Protein AF-A0A9W8L8E3-F1 (afdb_monomer_lite)

Radius of gyration: 39.69 Å; chains: 1; bounding box: 109×83×98 Å

pLDDT: mean 87.43, std 14.56, range [34.16, 98.5]

Sequence (392 aa):
MAGISYSTTTSAGGSGQAGAPVISSAEMEKMQQKQYEHIRQQIQVLARYAGMDLREGVRLAEDEQAKAAKMQTKLDKISAEFGDEFIDGAQPLFDTRKARRFDSSWNWVRQEAYELIQQAIAGCAAGSTNAPACVDEAALQRLKNRSSPGLLQMLAGSLSILQAANDDSLEPVIRLVSELHDSCTRSLTQPPVYRELSAPTAPQVDIGSDGTVAYSEVPRIDESSFVDFVEHMRQPDVQDMPPFIHLKKQSAGSAWSYCAELSTMYYEGLSEISGSGLSFAGKTALVTGCGRDSIGADIVCGLLSGGAKVIATTSSYSRKTTLFFEDMYRTHGARGSELIVVPFNQGSTGDIKELVDYIYRDLGVAKGLGWDLDYVFPFAAVSDIGSFATSL

InterPro domains:
  IPR036291 NAD(P)-binding domain superfamily [SSF51735] (280-388)
  IPR041550 Fatty acid synthase type I, helical [PF18314] (32-236)
  IPR050830 Fungal fatty acid synthase [PTHR10982] (4-209)

Secondary structure (DSSP, 8-state):
------------------------HHHHHHHHHHHHHHHHHHHHHHHHHTT--TTHHHHHHHHHHHHHHHHHHHHHHHHHHH-HHHHHHT-----GGG-EEE--HHHHHHHHHHHHHHHHHHHHHTT-TTS-SS--HHHHHHHHHT--HHHHHHHHHHHHHHHHH--GGGHHHHHHHHHHHHHHHHHTTSPP-B---PPPEEEEEEE-TTS-EEEEEEE-SS--SHHHHHHHHHS-SSTTPPPSS--EE--TTSPPEE-HHHHHHHHHHHHHHHTT-B--TT-EEEEE---TTSHHHHHHHHHHHTT-EEEEEESS-SHHHHHHHHHHHHHH--TT-EEEEEE--TT-HHHHHHHHHHHHS-TTSTT------SEEEE-------SHHHH--

Foldseek 3Di:
DDDDDDDDDDDDDDDDDPDPPPQDPVNVVVVVVVVVVVVVVVVVVVCVVVVHDPCPVVVVVVVVVVVVVVVVVVVVVVCVVQNPCLVVLQDWWWDLVLKDKDAVLLVLLLVLVVVLLVLLVVCLVVVDPPSPLDDDVLSLLSNLLAQDPVSLVVLVVVLVVLVVVVDPSCVSSNVVSVVSSVSSVVSVPPHFFAADFDFDWDWDWDQDPVRDIDIDTHGDPQGGGLLSVLVQQCDDPDPPDGGVDFAWDDDVPDDTDTDPVRRVVVSVVSVCRNPVGHACAPAEEEFEPCFPPDPSVVVVLRNQSNQYEYEYEDQPDDPVRVVVVVVSCSSRHGNNYMYIYTYGNPSHPVRVVVVVCLACPDDPPPNRNNHDHPYYHHPDDDDDDCPVVVVD

Organism: NCBI:txid1052879

Structure (mmCIF, N/CA/C/O backbone):
data_AF-A0A9W8L8E3-F1
#
_entry.id   AF-A0A9W8L8E3-F1
#
loop_
_atom_site.group_PDB
_atom_site.id
_atom_site.type_symbol
_atom_site.label_atom_id
_atom_site.label_alt_id
_atom_site.label_comp_id
_atom_site.label_asym_id
_atom_site.label_entity_id
_atom_site.label_seq_id
_atom_site.pdbx_PDB_ins_code
_atom_site.Cartn_x
_atom_site.Cartn_y
_atom_site.Cartn_z
_atom_site.occupancy
_atom_site.B_iso_or_equiv
_atom_site.auth_seq_id
_atom_site.auth_comp_id
_atom_site.auth_asym_id
_atom_site.auth_atom_id
_atom_site.pdbx_PDB_model_num
ATOM 1 N N . MET A 1 1 ? -75.937 -6.756 33.768 1.00 38.31 1 MET A N 1
ATOM 2 C CA . MET A 1 1 ? -75.819 -7.305 35.136 1.00 38.31 1 MET A CA 1
ATOM 3 C C . MET A 1 1 ? -75.825 -8.818 35.019 1.00 38.31 1 MET A C 1
ATOM 5 O O . MET A 1 1 ? -76.849 -9.377 34.653 1.00 38.31 1 MET A O 1
ATOM 9 N N . ALA A 1 2 ? -74.667 -9.455 35.188 1.00 39.34 2 ALA A N 1
ATOM 10 C CA . ALA A 1 2 ? -74.539 -10.909 35.131 1.00 39.34 2 ALA A CA 1
ATOM 11 C C . ALA A 1 2 ? -75.093 -11.511 36.432 1.00 39.34 2 ALA A C 1
ATOM 13 O O . ALA A 1 2 ? -74.641 -11.154 37.518 1.00 39.34 2 ALA A O 1
ATOM 14 N N . GLY A 1 3 ? -76.114 -12.362 36.313 1.00 44.38 3 GLY A N 1
ATOM 15 C CA . GLY A 1 3 ? -76.747 -13.047 37.434 1.00 44.38 3 GLY A CA 1
ATOM 16 C C . GLY A 1 3 ? -75.878 -14.197 37.931 1.00 44.38 3 GLY A C 1
ATOM 17 O O . GLY A 1 3 ? -75.685 -15.179 37.221 1.00 44.38 3 GLY A O 1
ATOM 18 N N . ILE A 1 4 ? -75.372 -14.071 39.155 1.00 50.62 4 ILE A N 1
ATOM 19 C CA . ILE A 1 4 ? -74.750 -15.164 39.903 1.00 50.62 4 ILE A CA 1
ATOM 20 C C . ILE A 1 4 ? -75.821 -15.709 40.849 1.00 50.62 4 ILE A C 1
ATOM 22 O O . ILE A 1 4 ? -76.252 -15.012 41.766 1.00 50.62 4 ILE A O 1
ATOM 26 N N . SER A 1 5 ? -76.267 -16.944 40.626 1.00 46.16 5 SER A N 1
ATOM 27 C CA . SER A 1 5 ? -77.129 -17.678 41.557 1.00 46.16 5 SER A CA 1
ATOM 28 C C . SER A 1 5 ? -76.282 -18.634 42.396 1.00 46.16 5 SER A C 1
ATOM 30 O O . SER A 1 5 ? -75.683 -19.562 41.855 1.00 46.16 5 SER A O 1
ATOM 32 N N . TYR A 1 6 ? -76.251 -18.427 43.714 1.00 39.62 6 TYR A N 1
ATOM 33 C CA . TYR A 1 6 ? -75.709 -19.398 44.665 1.00 39.62 6 TYR A CA 1
ATOM 34 C C . TYR A 1 6 ? -76.719 -20.530 44.870 1.00 39.62 6 TYR A C 1
ATOM 36 O O . TYR A 1 6 ? -77.840 -20.290 45.316 1.00 39.62 6 TYR A O 1
ATOM 44 N N . SER A 1 7 ? -76.327 -21.768 44.568 1.00 43.22 7 SER A N 1
ATOM 45 C CA . SER A 1 7 ? -77.095 -22.953 44.946 1.00 43.22 7 SER A CA 1
ATOM 46 C C . SER A 1 7 ? -76.897 -23.235 46.435 1.00 43.22 7 SER A C 1
ATOM 48 O O . SER A 1 7 ? -75.822 -23.664 46.858 1.00 43.22 7 SER A O 1
ATOM 50 N N . THR A 1 8 ? -77.932 -22.994 47.232 1.00 42.88 8 THR A N 1
ATOM 51 C CA . THR A 1 8 ? -78.052 -23.495 48.601 1.00 42.88 8 THR A CA 1
ATOM 52 C C . THR A 1 8 ? -78.326 -24.997 48.566 1.00 42.88 8 THR A C 1
ATOM 54 O O . THR A 1 8 ? -79.257 -25.466 47.913 1.00 42.88 8 THR A O 1
ATOM 57 N N . THR A 1 9 ? -77.500 -25.776 49.258 1.00 38.09 9 THR A N 1
ATOM 58 C CA . THR A 1 9 ? -77.687 -27.218 49.421 1.00 38.09 9 THR A CA 1
ATOM 59 C C . THR A 1 9 ? -78.860 -27.495 50.362 1.00 38.09 9 THR A C 1
ATOM 61 O O . THR A 1 9 ? -78.807 -27.223 51.558 1.00 38.09 9 THR A O 1
ATOM 64 N N . THR A 1 10 ? -79.937 -28.051 49.812 1.00 38.34 10 THR A N 1
ATOM 65 C CA . THR A 1 10 ? -81.052 -28.641 50.560 1.00 38.34 10 THR A CA 1
ATOM 66 C C . THR A 1 10 ? -80.655 -30.005 51.120 1.00 38.34 10 THR A C 1
ATOM 68 O O . THR A 1 10 ? -80.263 -30.898 50.368 1.00 38.34 10 THR A O 1
ATOM 71 N N . SER A 1 11 ? -80.791 -30.183 52.433 1.00 44.03 11 SER A N 1
ATOM 72 C CA . SER A 1 11 ? -80.681 -31.469 53.120 1.00 44.03 11 SER A CA 1
ATOM 73 C C . SER A 1 11 ? -81.976 -32.275 52.967 1.00 44.03 11 SER A C 1
ATOM 75 O O . SER A 1 11 ? -83.020 -31.910 53.502 1.00 44.03 11 SER A O 1
ATOM 77 N N . ALA A 1 12 ? -81.903 -33.404 52.260 1.00 38.31 12 ALA A N 1
ATOM 78 C CA . ALA A 1 12 ? -82.939 -34.434 52.248 1.00 38.31 12 ALA A CA 1
ATOM 79 C C . ALA A 1 12 ? -82.329 -35.754 52.741 1.00 38.31 12 ALA A C 1
ATOM 81 O O . ALA A 1 12 ? -81.309 -36.208 52.225 1.00 38.31 12 ALA A O 1
ATOM 82 N N . GLY A 1 13 ? -82.924 -36.331 53.786 1.00 41.28 13 GLY A N 1
ATOM 83 C CA . GLY A 1 13 ? -82.505 -37.602 54.372 1.00 41.28 13 GLY A CA 1
ATOM 84 C C . GLY A 1 13 ? -82.975 -38.810 53.560 1.00 41.28 13 GLY A C 1
ATOM 85 O O . GLY A 1 13 ? -84.062 -38.790 52.988 1.00 41.28 13 GLY A O 1
ATOM 86 N N . GLY A 1 14 ? -82.177 -39.881 53.563 1.00 34.16 14 GLY A N 1
ATOM 87 C CA . GLY A 1 14 ? -82.585 -41.174 53.014 1.00 34.16 14 GLY A CA 1
ATOM 88 C C . GLY A 1 14 ? -81.454 -42.192 52.830 1.00 34.16 14 GLY A C 1
ATOM 89 O O . GLY A 1 14 ? -80.736 -42.131 51.845 1.00 34.16 14 GLY A O 1
ATOM 90 N N . SER A 1 15 ? -81.404 -43.163 53.752 1.00 34.31 15 SER A N 1
ATOM 91 C CA . SER A 1 15 ? -80.880 -44.545 53.655 1.00 34.31 15 SER A CA 1
ATOM 92 C C . SER A 1 15 ? -79.402 -44.812 53.320 1.00 34.31 15 SER A C 1
ATOM 94 O O . SER A 1 15 ? -78.847 -44.345 52.335 1.00 34.31 15 SER A O 1
ATOM 96 N N . GLY A 1 16 ? -78.794 -45.665 54.149 1.00 46.72 16 GLY A N 1
ATOM 97 C CA . GLY A 1 16 ? -77.387 -46.027 54.118 1.00 46.72 16 GLY A CA 1
ATOM 98 C C . GLY A 1 16 ? -76.962 -46.835 52.895 1.00 46.72 16 GLY A C 1
ATOM 99 O O . GLY A 1 16 ? -77.438 -47.937 52.640 1.00 46.72 16 GLY A O 1
ATOM 100 N N . GLN A 1 17 ? -75.951 -46.299 52.231 1.00 36.16 17 GLN A N 1
ATOM 101 C CA . GLN A 1 17 ? -74.929 -47.041 51.518 1.00 36.16 17 GLN A CA 1
ATOM 102 C C . GLN A 1 17 ? -73.609 -46.487 52.060 1.00 36.16 17 GLN A C 1
ATOM 104 O O . GLN A 1 17 ? -73.503 -45.276 52.254 1.00 36.16 17 GLN A O 1
ATOM 109 N N . ALA A 1 18 ? -72.658 -47.353 52.415 1.00 46.25 18 ALA A N 1
ATOM 110 C CA . ALA A 1 18 ? -71.371 -46.944 52.970 1.00 46.25 18 ALA A CA 1
ATOM 111 C C . ALA A 1 18 ? -70.643 -46.050 51.956 1.00 46.25 18 ALA A C 1
ATOM 113 O O . ALA A 1 18 ? -69.970 -46.532 51.048 1.00 46.25 18 ALA A O 1
ATOM 114 N N . GLY A 1 19 ? -70.850 -44.739 52.078 1.00 41.81 19 GLY A N 1
ATOM 115 C CA . GLY A 1 19 ? -70.182 -43.740 51.273 1.00 41.81 19 GLY A CA 1
ATOM 116 C C . GLY A 1 19 ? -68.713 -43.779 51.637 1.00 41.81 19 GLY A C 1
ATOM 117 O O . GLY A 1 19 ? -68.345 -43.423 52.757 1.00 41.81 19 GLY A O 1
ATOM 118 N N . ALA A 1 20 ? -67.876 -44.224 50.701 1.00 47.09 20 ALA A N 1
ATOM 119 C CA . ALA A 1 20 ? -66.467 -43.879 50.745 1.00 47.09 20 ALA A CA 1
ATOM 120 C C . ALA A 1 20 ? -66.393 -42.359 50.980 1.00 47.09 20 ALA A C 1
ATOM 122 O O . ALA A 1 20 ? -67.106 -41.629 50.283 1.00 47.09 20 ALA A O 1
ATOM 123 N N . PRO A 1 21 ? -65.637 -41.875 51.980 1.00 55.31 21 PRO A N 1
ATOM 124 C CA . PRO A 1 21 ? -65.591 -40.453 52.279 1.00 55.31 21 PRO A CA 1
ATOM 125 C C . PRO A 1 21 ? -65.111 -39.732 51.020 1.00 55.31 21 PRO A C 1
ATOM 127 O O . PRO A 1 21 ? -63.962 -39.883 50.607 1.00 55.31 21 PRO A O 1
ATOM 130 N N . VAL A 1 22 ? -66.018 -39.008 50.362 1.00 62.25 22 VAL A N 1
ATOM 131 C CA . VAL A 1 22 ? -65.691 -38.228 49.171 1.00 62.25 22 VAL A CA 1
ATOM 132 C C . VAL A 1 22 ? -64.962 -36.994 49.678 1.00 62.25 22 VAL A C 1
ATOM 134 O O . VAL A 1 22 ? -65.581 -36.009 50.070 1.00 62.25 22 VAL A O 1
ATOM 137 N N . ILE A 1 23 ? -63.636 -37.099 49.765 1.00 62.22 23 ILE A N 1
ATOM 138 C CA . ILE A 1 23 ? -62.757 -35.987 50.125 1.00 62.22 23 ILE A CA 1
ATOM 139 C C . ILE A 1 23 ? -63.007 -34.870 49.111 1.00 62.22 23 ILE A C 1
ATOM 141 O O . ILE A 1 23 ? -62.911 -35.096 47.901 1.00 62.22 23 ILE A O 1
ATOM 145 N N . SER A 1 24 ? -63.340 -33.671 49.591 1.00 77.31 24 SER A N 1
ATOM 146 C CA . SER A 1 24 ? -63.478 -32.521 48.698 1.00 77.31 24 SER A CA 1
ATOM 147 C C . SER A 1 24 ? -62.122 -32.216 48.052 1.00 77.31 24 SER A C 1
ATOM 149 O O . SER A 1 24 ? -61.083 -32.320 48.706 1.00 77.31 24 SER A O 1
ATOM 151 N N . SER A 1 25 ? -62.092 -31.838 46.770 1.00 78.62 25 SER A N 1
ATOM 152 C CA . SER A 1 25 ? -60.826 -31.539 46.073 1.00 78.62 25 SER A CA 1
ATOM 153 C C . SER A 1 25 ? -59.975 -30.515 46.837 1.00 78.62 25 SER A C 1
ATOM 155 O O . SER A 1 25 ? -58.769 -30.688 46.980 1.00 78.62 25 SER A O 1
ATOM 157 N N . ALA A 1 26 ? -60.628 -29.523 47.446 1.00 80.31 26 ALA A N 1
ATOM 158 C CA . ALA A 1 26 ? -59.995 -28.517 48.292 1.00 80.31 26 ALA A CA 1
ATOM 159 C C . ALA A 1 26 ? -59.357 -29.094 49.575 1.00 80.31 26 ALA A C 1
ATOM 161 O O . ALA A 1 26 ? -58.329 -28.596 50.035 1.00 80.31 26 ALA A O 1
ATOM 162 N N . GLU A 1 27 ? -59.939 -30.129 50.184 1.00 82.00 27 GLU A N 1
ATOM 163 C CA . GLU A 1 27 ? -59.340 -30.813 51.340 1.00 82.00 27 GLU A CA 1
ATOM 164 C C . GLU A 1 27 ? -58.173 -31.712 50.930 1.00 82.00 27 GLU A C 1
ATOM 166 O O . GLU A 1 27 ? -57.186 -31.792 51.665 1.00 82.00 27 GLU A O 1
ATOM 171 N N . MET A 1 28 ? -58.243 -32.330 49.748 1.00 84.06 28 MET A N 1
ATOM 172 C CA . MET A 1 28 ? -57.141 -33.115 49.188 1.00 84.06 28 MET A CA 1
ATOM 173 C C . MET A 1 28 ? -55.929 -32.229 48.868 1.00 84.06 28 MET A C 1
ATOM 175 O O . MET A 1 28 ? -54.810 -32.564 49.252 1.00 84.06 28 MET A O 1
ATOM 179 N N . GLU A 1 29 ? -56.143 -31.066 48.251 1.00 87.94 29 GLU A N 1
ATOM 180 C CA . GLU A 1 29 ? -55.088 -30.077 47.982 1.00 87.94 29 GLU A CA 1
ATOM 181 C C . GLU A 1 29 ? -54.464 -29.540 49.275 1.00 87.94 29 GLU A C 1
ATOM 183 O O . GLU A 1 29 ? -53.239 -29.478 49.400 1.00 87.94 29 GLU A O 1
ATOM 188 N N . LYS A 1 30 ? -55.286 -29.221 50.286 1.00 91.19 30 LYS A N 1
ATOM 189 C CA . LYS A 1 30 ? -54.789 -28.815 51.613 1.00 91.19 30 LYS A CA 1
ATOM 190 C C . LYS A 1 30 ? -53.976 -29.918 52.287 1.00 91.19 30 LYS A C 1
ATOM 192 O O . LYS A 1 30 ? -52.985 -29.626 52.957 1.00 91.19 30 LYS A O 1
ATOM 197 N N . MET A 1 31 ? -54.384 -31.177 52.142 1.00 86.69 31 MET A N 1
ATOM 198 C CA . MET A 1 31 ? -53.639 -32.318 52.677 1.00 86.69 31 MET A CA 1
ATOM 199 C C . MET A 1 31 ? -52.295 -32.491 51.957 1.00 86.69 31 MET A C 1
ATOM 201 O O . MET A 1 31 ? -51.273 -32.649 52.625 1.00 86.69 31 MET A O 1
ATOM 205 N N . GLN A 1 32 ? -52.273 -32.377 50.626 1.00 91.38 32 GLN A N 1
ATOM 206 C CA . GLN A 1 32 ? -51.038 -32.398 49.837 1.00 91.38 32 GLN A CA 1
ATOM 207 C C . GLN A 1 32 ? -50.100 -31.250 50.229 1.00 91.38 32 GLN A C 1
ATOM 209 O O . GLN A 1 32 ? -48.917 -31.488 50.457 1.00 91.38 32 GLN A O 1
ATOM 214 N N . GLN A 1 33 ? -50.610 -30.024 50.397 1.00 93.12 33 GLN A N 1
ATOM 215 C CA . GLN A 1 33 ? -49.815 -28.879 50.864 1.00 93.12 33 GLN A CA 1
ATOM 216 C C . GLN A 1 33 ? -49.157 -29.144 52.220 1.00 93.12 33 GLN A C 1
ATOM 218 O O . GLN A 1 33 ? -47.952 -28.936 52.361 1.00 93.12 33 GLN A O 1
ATOM 223 N N . LYS A 1 34 ? -49.909 -29.674 53.194 1.00 93.69 34 LYS A N 1
ATOM 224 C CA . LYS A 1 34 ? -49.352 -30.054 54.504 1.00 93.69 34 LYS A CA 1
ATOM 225 C C . LYS A 1 34 ? -48.266 -31.122 54.379 1.00 93.69 34 LYS A C 1
ATOM 227 O O . LYS A 1 34 ? -47.258 -31.064 55.082 1.00 93.69 34 LYS A O 1
ATOM 232 N N . GLN A 1 35 ? -48.450 -32.091 53.483 1.00 92.50 35 GLN A N 1
ATOM 233 C CA . GLN A 1 35 ? -47.445 -33.118 53.216 1.00 92.50 35 GLN A CA 1
ATOM 234 C C . GLN A 1 35 ? -46.172 -32.516 52.593 1.00 92.50 35 GLN A C 1
ATOM 236 O O . GLN A 1 35 ? -45.070 -32.832 53.044 1.00 92.50 35 GLN A O 1
ATOM 241 N N . TYR A 1 36 ? -46.301 -31.604 51.624 1.00 93.44 36 TYR A N 1
ATOM 242 C CA . TYR A 1 36 ? -45.170 -30.869 51.044 1.00 93.44 36 TYR A CA 1
ATOM 243 C C . TYR A 1 36 ? -44.438 -30.001 52.077 1.00 93.44 36 TYR A C 1
ATOM 245 O O . TYR A 1 36 ? -43.205 -29.975 52.092 1.00 93.44 36 TYR A O 1
ATOM 253 N N . GLU A 1 37 ? -45.166 -29.322 52.967 1.00 95.00 37 GLU A N 1
ATOM 254 C CA . GLU A 1 37 ? -44.573 -28.565 54.076 1.00 95.00 37 GLU A CA 1
ATOM 255 C C . GLU A 1 37 ? -43.772 -29.469 55.010 1.00 95.00 37 GLU A C 1
ATOM 257 O O . GLU A 1 37 ? -42.641 -29.133 55.369 1.00 95.00 37 GLU A O 1
ATOM 262 N N . HIS A 1 38 ? -44.319 -30.637 55.356 1.00 93.94 38 HIS A N 1
ATOM 263 C CA . HIS A 1 38 ? -43.618 -31.602 56.192 1.00 93.94 38 HIS A CA 1
ATOM 264 C C . HIS A 1 38 ? -42.312 -32.083 55.537 1.00 93.94 38 HIS A C 1
ATOM 266 O O . HIS A 1 38 ? -41.261 -32.069 56.178 1.00 93.94 38 HIS A O 1
ATOM 272 N N . ILE A 1 39 ? -42.340 -32.419 54.240 1.00 94.94 39 ILE A N 1
ATOM 273 C CA . ILE A 1 39 ? -41.141 -32.805 53.472 1.00 94.94 39 ILE A CA 1
ATOM 274 C C . ILE A 1 39 ? -40.111 -31.665 53.454 1.00 94.94 39 ILE A C 1
ATOM 276 O O . ILE A 1 39 ? -38.921 -31.889 53.679 1.00 94.94 39 ILE A O 1
ATOM 280 N N . ARG A 1 40 ? -40.550 -30.418 53.242 1.00 93.12 40 ARG A N 1
ATOM 281 C CA . ARG A 1 40 ? -39.664 -29.244 53.241 1.00 93.12 40 ARG A CA 1
ATOM 282 C C . ARG A 1 40 ? -38.968 -29.047 54.589 1.00 93.12 40 ARG A C 1
ATOM 284 O O . ARG A 1 40 ? -37.779 -28.731 54.615 1.00 93.12 40 ARG A O 1
ATOM 291 N N . GLN A 1 41 ? -39.683 -29.246 55.696 1.00 93.50 41 GLN A N 1
ATOM 292 C CA . GLN A 1 41 ? -39.103 -29.185 57.040 1.00 93.50 41 GLN A CA 1
ATOM 293 C C . GLN A 1 41 ? -38.048 -30.281 57.245 1.00 93.50 41 GLN A C 1
ATOM 295 O O . GLN A 1 41 ? -36.964 -29.985 57.747 1.00 93.50 41 GLN A O 1
ATOM 300 N N . GLN A 1 42 ? -38.315 -31.515 56.797 1.00 94.62 42 GLN A N 1
ATOM 301 C CA . GLN A 1 42 ? -37.338 -32.611 56.861 1.00 94.62 42 GLN A CA 1
ATOM 302 C C . GLN A 1 42 ? -36.052 -32.276 56.086 1.00 94.62 42 GLN A C 1
ATOM 304 O O . GLN A 1 42 ? -34.957 -32.423 56.630 1.00 94.62 42 GLN A O 1
ATOM 309 N N . ILE A 1 43 ? -36.170 -31.746 54.861 1.00 92.56 43 ILE A N 1
ATOM 310 C CA . ILE A 1 43 ? -35.018 -31.320 54.042 1.00 92.56 43 ILE A CA 1
ATOM 311 C C . ILE A 1 43 ? -34.193 -30.245 54.762 1.00 92.56 43 ILE A C 1
ATOM 313 O O . ILE A 1 43 ? -32.966 -30.320 54.789 1.00 92.56 43 ILE A O 1
ATOM 317 N N . GLN A 1 44 ? -34.847 -29.258 55.381 1.00 91.44 44 GLN A N 1
ATOM 318 C CA . GLN A 1 44 ? -34.152 -28.192 56.110 1.00 91.44 44 GLN A CA 1
ATOM 319 C C . GLN A 1 44 ? -33.377 -28.712 57.323 1.00 91.44 44 GLN A C 1
ATOM 321 O O . GLN A 1 44 ? -32.263 -28.253 57.578 1.00 91.44 44 GLN A O 1
ATOM 326 N N . VAL A 1 45 ? -33.949 -29.657 58.075 1.00 93.44 45 VAL A N 1
ATOM 327 C CA . VAL A 1 45 ? -33.276 -30.264 59.233 1.00 93.44 45 VAL A CA 1
ATOM 328 C C . VAL A 1 45 ? -32.066 -31.083 58.784 1.00 93.44 45 VAL A C 1
ATOM 330 O O . VAL A 1 45 ? -30.989 -30.923 59.356 1.00 93.44 45 VAL A O 1
ATOM 333 N N . LEU A 1 46 ? -32.213 -31.894 57.729 1.00 93.44 46 LEU A N 1
ATOM 334 C CA . LEU A 1 46 ? -31.113 -32.677 57.158 1.00 93.44 46 LEU A CA 1
ATOM 335 C C . LEU A 1 46 ? -29.979 -31.783 56.639 1.00 93.44 46 LEU A C 1
ATOM 337 O O . LEU A 1 46 ? -28.817 -32.047 56.937 1.00 93.44 46 LEU A O 1
ATOM 341 N N . ALA A 1 47 ? -30.306 -30.699 55.930 1.00 91.12 47 ALA A N 1
ATOM 342 C CA . ALA A 1 47 ? -29.312 -29.752 55.426 1.00 91.12 47 ALA A CA 1
ATOM 343 C C . ALA A 1 47 ? -28.525 -29.076 56.561 1.00 91.12 47 ALA A C 1
ATOM 345 O O . ALA A 1 47 ? -27.299 -29.010 56.503 1.00 91.12 47 ALA A O 1
ATOM 346 N N . ARG A 1 48 ? -29.206 -28.653 57.640 1.00 91.06 48 ARG A N 1
ATOM 347 C CA . ARG A 1 48 ? -28.538 -28.094 58.830 1.00 91.06 48 ARG A CA 1
ATOM 348 C C . ARG A 1 48 ? -27.631 -29.111 59.515 1.00 91.06 48 ARG A C 1
ATOM 350 O O . ARG A 1 48 ? -26.533 -28.749 59.919 1.00 91.06 48 ARG A O 1
ATOM 357 N N . TYR A 1 49 ? -28.080 -30.359 59.644 1.00 93.12 49 TYR A N 1
ATOM 358 C CA . TYR A 1 49 ? -27.279 -31.426 60.246 1.00 93.12 49 TYR A CA 1
ATOM 359 C C . TYR A 1 49 ? -26.022 -31.739 59.421 1.00 93.12 49 TYR A C 1
ATOM 361 O O . TYR A 1 49 ? -24.947 -31.918 59.984 1.00 93.12 49 TYR A O 1
ATOM 369 N N . ALA A 1 50 ? -26.141 -31.740 58.091 1.00 91.81 50 ALA A N 1
ATOM 370 C CA . ALA A 1 50 ? -25.028 -31.950 57.168 1.00 91.81 50 ALA A CA 1
ATOM 371 C C . ALA A 1 50 ? -24.113 -30.718 56.992 1.00 91.81 50 ALA A C 1
ATOM 373 O O . ALA A 1 50 ? -23.127 -30.803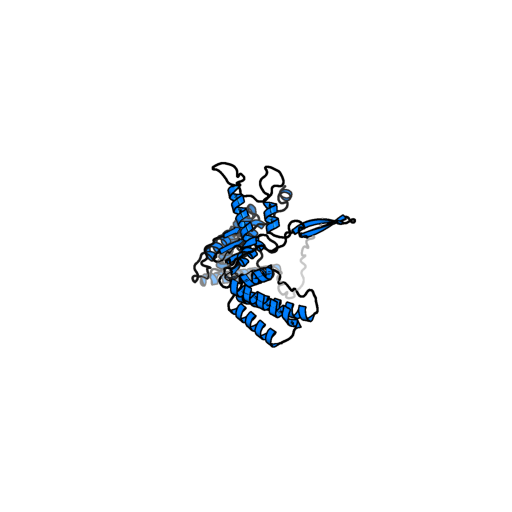 56.263 1.00 91.81 50 ALA A O 1
ATOM 374 N N . GLY A 1 51 ? -24.436 -29.572 57.610 1.00 89.75 51 GLY A N 1
ATOM 375 C CA . GLY A 1 51 ? -23.701 -28.315 57.430 1.00 89.75 51 GLY A CA 1
ATOM 376 C C . GLY A 1 51 ? -23.818 -27.713 56.022 1.00 89.75 51 GLY A C 1
ATOM 377 O O . GLY A 1 51 ? -22.978 -26.907 55.637 1.00 89.75 51 GLY A O 1
ATOM 378 N N . MET A 1 52 ? -24.834 -28.107 55.247 1.00 88.12 52 MET A N 1
ATOM 379 C CA . MET A 1 52 ? -25.050 -27.651 53.871 1.00 88.12 52 MET A CA 1
ATOM 380 C C . MET A 1 52 ? -25.977 -26.432 53.838 1.00 88.12 52 MET A C 1
ATOM 382 O O . MET A 1 52 ? -27.100 -26.478 54.351 1.00 88.12 52 MET A O 1
ATOM 386 N N . ASP A 1 53 ? -25.546 -25.354 53.182 1.00 88.81 53 ASP A N 1
ATOM 387 C CA . ASP A 1 53 ? -26.374 -24.167 52.969 1.00 88.81 53 ASP A CA 1
ATOM 388 C C . ASP A 1 53 ? -27.108 -24.233 51.620 1.00 88.81 53 ASP A C 1
ATOM 390 O O . ASP A 1 53 ? -26.556 -23.978 50.552 1.00 88.81 53 ASP A O 1
ATOM 394 N N . LEU A 1 54 ? -28.407 -24.529 51.678 1.00 86.69 54 LEU A N 1
ATOM 395 C CA . LEU A 1 54 ? -29.278 -24.641 50.502 1.00 86.69 54 LEU A CA 1
ATOM 396 C C . LEU A 1 54 ? -29.433 -23.327 49.709 1.00 86.69 54 LEU A C 1
ATOM 398 O O . LEU A 1 54 ? -29.932 -23.360 48.585 1.00 86.69 54 LEU A O 1
ATOM 402 N N . ARG A 1 55 ? -29.068 -22.167 50.280 1.00 90.12 55 ARG A N 1
ATOM 403 C CA . ARG A 1 55 ? -29.191 -20.847 49.630 1.00 90.12 55 ARG A CA 1
ATOM 404 C C . ARG A 1 55 ? -27.866 -20.287 49.134 1.00 90.12 55 ARG A C 1
ATOM 406 O O . ARG A 1 55 ? -27.868 -19.216 48.532 1.00 90.12 55 ARG A O 1
ATOM 413 N N . GLU A 1 56 ? -26.751 -20.968 49.368 1.00 89.56 56 GLU A N 1
ATOM 414 C CA . GLU A 1 56 ? -25.430 -20.485 48.968 1.00 89.56 56 GLU A CA 1
ATOM 415 C C . GLU A 1 56 ? -25.350 -20.176 47.471 1.00 89.56 56 GLU A C 1
ATOM 417 O O . GLU A 1 56 ? -25.015 -19.051 47.108 1.00 89.56 56 GLU A O 1
ATOM 422 N N . GLY A 1 57 ? -25.781 -21.109 46.617 1.00 92.19 57 GLY A N 1
ATOM 423 C CA . GLY A 1 57 ? -25.798 -20.895 45.167 1.00 92.19 57 GLY A CA 1
ATOM 424 C C . GLY A 1 57 ? -26.692 -19.731 44.730 1.00 92.19 57 GLY A C 1
ATOM 425 O O . GLY A 1 57 ? -26.323 -18.981 43.833 1.00 92.19 57 GLY A O 1
ATOM 426 N N . VAL A 1 58 ? -27.837 -19.530 45.394 1.00 93.25 58 VAL A N 1
ATOM 427 C CA . VAL A 1 58 ? -28.754 -18.418 45.084 1.00 93.25 58 VAL A CA 1
ATOM 428 C C . VAL A 1 58 ? -28.139 -17.077 45.475 1.00 93.25 58 VAL A C 1
ATOM 430 O O . VAL A 1 58 ? -28.202 -16.144 44.687 1.00 93.25 58 VAL A O 1
ATOM 433 N N . ARG A 1 59 ? -27.490 -16.982 46.642 1.00 92.44 59 ARG A N 1
ATOM 434 C CA . ARG A 1 59 ? -26.812 -15.743 47.064 1.00 92.44 59 ARG A CA 1
ATOM 435 C C . ARG A 1 59 ? -25.657 -15.381 46.136 1.00 92.44 59 ARG A C 1
ATOM 437 O O . ARG A 1 59 ? -25.548 -14.231 45.741 1.00 92.44 59 ARG A O 1
ATOM 444 N N . LEU A 1 60 ? -24.835 -16.360 45.746 1.00 95.06 60 LEU A N 1
ATOM 445 C CA . LEU A 1 60 ? -23.757 -16.131 44.778 1.00 95.06 60 LEU A CA 1
ATOM 446 C C . LEU A 1 60 ? -24.311 -15.670 43.422 1.00 95.06 60 LEU A C 1
ATOM 448 O O . LEU A 1 60 ? -23.757 -14.758 42.817 1.00 95.06 60 LEU A O 1
ATOM 452 N N . ALA A 1 61 ? -25.423 -16.254 42.965 1.00 95.50 61 ALA A N 1
ATOM 453 C CA . ALA A 1 61 ? -26.087 -15.826 41.736 1.00 95.50 61 ALA A CA 1
ATOM 454 C C . ALA A 1 61 ? -26.668 -14.403 41.844 1.00 95.50 61 ALA A C 1
ATOM 456 O O . ALA A 1 61 ? -26.498 -13.617 40.916 1.00 95.50 61 ALA A O 1
ATOM 457 N N . GLU A 1 62 ? -27.306 -14.052 42.966 1.00 95.12 62 GLU A N 1
ATOM 458 C CA . GLU A 1 62 ? -27.809 -12.696 43.243 1.00 95.12 62 GLU A CA 1
ATOM 459 C C . GLU A 1 62 ? -26.661 -11.669 43.279 1.00 95.12 62 GLU A C 1
ATOM 461 O O . GLU A 1 62 ? -26.769 -10.594 42.681 1.00 95.12 62 GLU A O 1
ATOM 466 N N . ASP A 1 63 ? -25.533 -12.015 43.908 1.00 95.62 63 ASP A N 1
ATOM 467 C CA . ASP A 1 63 ? -24.338 -11.169 43.970 1.00 95.62 63 ASP A CA 1
ATOM 468 C C . ASP A 1 63 ? -23.709 -10.960 42.583 1.00 95.62 63 ASP A C 1
ATOM 470 O O . ASP A 1 63 ? -23.372 -9.827 42.220 1.00 95.62 63 ASP A O 1
ATOM 474 N N . GLU A 1 64 ? -23.566 -12.019 41.779 1.00 95.19 64 GLU A N 1
ATOM 475 C CA . GLU A 1 64 ? -23.075 -11.915 40.397 1.00 95.19 64 GLU A CA 1
ATOM 476 C C . GLU A 1 64 ? -24.046 -11.134 39.503 1.00 95.19 64 GLU A C 1
ATOM 478 O O . GLU A 1 64 ? -23.612 -10.285 38.724 1.00 95.19 64 GLU A O 1
ATOM 483 N N . GLN A 1 65 ? -25.360 -11.317 39.667 1.00 96.50 65 GLN A N 1
ATOM 484 C CA . GLN A 1 65 ? -26.367 -10.541 38.940 1.00 96.50 65 GLN A CA 1
ATOM 485 C C . GLN A 1 65 ? -26.286 -9.048 39.292 1.00 96.50 65 GLN A C 1
ATOM 487 O O . GLN A 1 65 ? -26.359 -8.194 38.405 1.00 96.50 65 GLN A O 1
ATOM 492 N N . ALA A 1 66 ? -26.063 -8.711 40.565 1.00 95.94 66 ALA A N 1
ATOM 493 C CA . ALA A 1 66 ? -25.865 -7.330 40.996 1.00 95.94 66 ALA A CA 1
ATOM 494 C C . ALA A 1 66 ? -24.560 -6.724 40.444 1.00 95.94 66 ALA A C 1
ATOM 496 O O . ALA A 1 66 ? -24.529 -5.540 40.089 1.00 95.94 66 ALA A O 1
ATOM 497 N N . LYS A 1 67 ? -23.476 -7.507 40.346 1.00 96.31 67 LYS A N 1
ATOM 498 C CA . LYS A 1 67 ? -22.223 -7.073 39.699 1.00 96.31 67 LYS A CA 1
ATOM 499 C C . LYS A 1 67 ? -22.414 -6.860 38.198 1.00 96.31 67 LYS A C 1
ATOM 501 O O . LYS A 1 67 ? -21.999 -5.816 37.696 1.00 96.31 67 LYS A O 1
ATOM 506 N N . ALA A 1 68 ? -23.081 -7.787 37.511 1.00 97.00 68 ALA A N 1
ATOM 507 C CA . ALA A 1 68 ? -23.391 -7.683 36.089 1.00 97.00 68 ALA A CA 1
ATOM 508 C C . ALA A 1 68 ? -24.247 -6.444 35.793 1.00 97.00 68 ALA A C 1
ATOM 510 O O . ALA A 1 68 ? -23.900 -5.669 34.907 1.00 97.00 68 ALA A O 1
ATOM 511 N N . ALA A 1 69 ? -25.281 -6.174 36.599 1.00 96.62 69 ALA A N 1
ATOM 512 C CA . ALA A 1 69 ? -26.098 -4.966 36.464 1.00 96.62 69 ALA A CA 1
ATOM 513 C C . ALA A 1 69 ? -25.263 -3.680 36.614 1.00 96.62 69 ALA A C 1
ATOM 515 O O . ALA A 1 69 ? -25.396 -2.752 35.820 1.00 96.62 69 ALA A O 1
ATOM 516 N N . LYS A 1 70 ? -24.338 -3.636 37.586 1.00 96.50 70 LYS A N 1
ATOM 517 C CA . LYS A 1 70 ? -23.411 -2.501 37.749 1.00 96.50 70 LYS A CA 1
ATOM 518 C C . LYS A 1 70 ? -22.469 -2.333 36.556 1.00 96.50 70 LYS A C 1
ATOM 520 O O . LYS A 1 70 ? -22.144 -1.198 36.212 1.00 96.50 70 LYS A O 1
ATOM 525 N N . MET A 1 71 ? -21.988 -3.429 35.965 1.00 96.38 71 MET A N 1
ATOM 526 C CA . MET A 1 71 ? -21.157 -3.381 34.758 1.00 96.38 71 MET A CA 1
ATOM 527 C C . MET A 1 71 ? -21.968 -2.899 33.556 1.00 96.38 71 MET A C 1
ATOM 529 O O . MET A 1 71 ? -21.500 -2.009 32.853 1.00 96.38 71 MET A O 1
ATOM 533 N N . GLN A 1 72 ? -23.199 -3.388 33.391 1.00 96.00 72 GLN A N 1
ATOM 534 C CA . GLN A 1 72 ? -24.099 -2.958 32.325 1.00 96.00 72 GLN A CA 1
ATOM 535 C C . GLN A 1 72 ? -24.351 -1.451 32.390 1.00 96.00 72 GLN A C 1
ATOM 537 O O . GLN A 1 72 ? -24.076 -0.751 31.429 1.00 96.00 72 GLN A O 1
ATOM 542 N N . THR A 1 73 ? -24.699 -0.909 33.563 1.00 96.38 73 THR A N 1
ATOM 543 C CA . THR A 1 73 ? -24.897 0.544 33.721 1.00 96.38 73 THR A CA 1
ATOM 544 C C . THR A 1 73 ? -23.643 1.361 33.390 1.00 96.38 73 THR A C 1
ATOM 546 O O . THR A 1 73 ? -23.748 2.514 32.978 1.00 96.38 73 THR A O 1
ATOM 549 N N . LYS A 1 74 ? -22.438 0.814 33.597 1.00 95.50 74 LYS A N 1
ATOM 550 C CA . LYS A 1 74 ? -21.202 1.490 33.175 1.00 95.50 74 LYS A CA 1
ATOM 551 C C . LYS A 1 74 ? -21.042 1.467 31.656 1.00 95.50 74 LYS A C 1
ATOM 553 O O . LYS A 1 74 ? -20.646 2.487 31.106 1.00 95.50 74 LYS A O 1
ATOM 558 N N . LEU A 1 75 ? -21.345 0.345 31.004 1.00 94.25 75 LEU A N 1
ATOM 559 C CA . LEU A 1 75 ? -21.297 0.221 29.546 1.00 94.25 75 LEU A CA 1
ATOM 560 C C . LEU A 1 75 ? -22.338 1.123 28.877 1.00 94.25 75 LEU A C 1
ATOM 562 O O . LEU A 1 75 ? -21.985 1.859 27.964 1.00 94.25 75 LEU A O 1
ATOM 566 N N . ASP A 1 76 ? -23.564 1.158 29.402 1.00 95.00 76 ASP A N 1
ATOM 567 C CA . ASP A 1 76 ? -24.645 2.005 28.885 1.00 95.00 76 ASP A CA 1
ATOM 568 C C . ASP A 1 76 ? -24.261 3.491 28.936 1.00 95.00 76 ASP A C 1
ATOM 570 O O . ASP A 1 76 ? -24.535 4.242 28.007 1.00 95.00 76 ASP A O 1
ATOM 574 N N . LYS A 1 77 ? -23.567 3.922 30.001 1.00 94.75 77 LYS A N 1
ATOM 575 C CA . LYS A 1 77 ? -23.039 5.292 30.101 1.00 94.75 77 LYS A CA 1
ATOM 576 C C . LYS A 1 77 ? -21.988 5.591 29.038 1.00 94.75 77 LYS A C 1
ATOM 578 O O . LYS A 1 77 ? -21.953 6.701 28.538 1.00 94.75 77 LYS A O 1
ATOM 583 N N . ILE A 1 78 ? -21.121 4.635 28.714 1.00 93.88 78 ILE A N 1
ATOM 584 C CA . ILE A 1 78 ? -20.087 4.830 27.690 1.00 93.88 78 ILE A CA 1
ATOM 585 C C . ILE A 1 78 ? -20.730 4.864 26.297 1.00 93.88 78 ILE A C 1
ATOM 587 O O . ILE A 1 78 ? -20.422 5.761 25.521 1.00 93.88 78 ILE A O 1
ATOM 591 N N . SER A 1 79 ? -21.659 3.948 26.007 1.00 93.38 79 SER A N 1
ATOM 592 C CA . SER A 1 79 ? -22.427 3.934 24.751 1.00 93.38 79 SER A CA 1
ATOM 593 C C . SER A 1 79 ? -23.233 5.221 24.559 1.00 93.38 79 SER A C 1
ATOM 595 O O . SER A 1 79 ? -23.188 5.804 23.480 1.00 93.38 79 SER A O 1
ATOM 597 N N . ALA A 1 80 ? -23.855 5.752 25.616 1.00 93.62 80 ALA A N 1
ATOM 598 C CA . ALA A 1 80 ? -24.587 7.017 25.544 1.00 93.62 80 ALA A CA 1
ATOM 599 C C . ALA A 1 80 ? -23.704 8.240 25.217 1.00 93.62 80 ALA A C 1
ATOM 601 O O . ALA A 1 80 ? -24.188 9.172 24.583 1.00 93.62 80 ALA A O 1
ATOM 602 N N . GLU A 1 81 ? -22.439 8.255 25.649 1.00 94.44 81 GLU A N 1
ATOM 603 C CA . GLU A 1 81 ? -21.523 9.388 25.427 1.00 94.44 81 GLU A CA 1
ATOM 604 C C . GLU A 1 81 ? -20.797 9.307 24.077 1.00 94.44 81 GLU A C 1
ATOM 606 O O . GLU A 1 81 ? -20.632 10.319 23.401 1.00 94.44 81 GLU A O 1
ATOM 611 N N . PHE A 1 82 ? -20.338 8.114 23.685 1.00 90.75 82 PHE A N 1
ATOM 612 C CA . PHE A 1 82 ? -19.490 7.936 22.500 1.00 90.75 82 PHE A CA 1
ATOM 613 C C . PHE A 1 82 ? -20.249 7.438 21.265 1.00 90.75 82 PHE A C 1
ATOM 615 O O . PHE A 1 82 ? -19.758 7.598 20.150 1.00 90.75 82 PHE A O 1
ATOM 622 N N . GLY A 1 83 ? -21.434 6.855 21.447 1.00 91.62 83 GLY A N 1
ATOM 623 C CA . GLY A 1 83 ? -22.169 6.170 20.390 1.00 91.62 83 GLY A CA 1
ATOM 624 C C . GLY A 1 83 ? -21.561 4.813 20.024 1.00 91.62 83 GLY A C 1
ATOM 625 O O . GLY A 1 83 ? -20.365 4.560 20.193 1.00 91.62 83 GLY A O 1
ATOM 626 N N . ASP A 1 84 ? -22.400 3.923 19.499 1.00 89.69 84 ASP A N 1
ATOM 627 C CA . ASP A 1 84 ? -21.994 2.549 19.186 1.00 89.69 84 ASP A CA 1
ATOM 628 C C . ASP A 1 84 ? -20.996 2.488 18.018 1.00 89.69 84 ASP A C 1
ATOM 630 O O . ASP A 1 84 ? -20.054 1.703 18.060 1.00 89.69 84 ASP A O 1
ATOM 634 N N . GLU A 1 85 ? -21.119 3.379 17.025 1.00 88.81 85 GLU A N 1
ATOM 635 C CA . GLU A 1 85 ? -20.198 3.443 15.879 1.00 88.81 85 GLU A CA 1
ATOM 636 C C . GLU A 1 85 ? -18.750 3.708 16.313 1.00 88.81 85 GLU A C 1
ATOM 638 O O . GLU A 1 85 ? -17.821 3.064 15.824 1.00 88.81 85 GLU A O 1
ATOM 643 N N . PHE A 1 86 ? -18.545 4.610 17.277 1.00 90.81 86 PHE A N 1
ATOM 644 C CA . PHE A 1 86 ? -17.216 4.879 17.818 1.00 90.81 86 PHE A CA 1
ATOM 645 C C . PHE A 1 86 ? -16.681 3.686 18.617 1.00 90.81 86 PHE A C 1
ATOM 647 O O . PHE A 1 86 ? -15.508 3.337 18.494 1.00 90.81 86 PHE A O 1
ATOM 654 N N . ILE A 1 87 ? -17.525 3.052 19.438 1.00 92.44 87 ILE A N 1
ATOM 655 C CA . ILE A 1 87 ? -17.121 1.923 20.291 1.00 92.44 87 ILE A CA 1
ATOM 656 C C . ILE A 1 87 ? -16.733 0.708 19.447 1.00 92.44 87 ILE A C 1
ATOM 658 O O . ILE A 1 87 ? -15.692 0.092 19.702 1.00 92.44 87 ILE A O 1
ATOM 662 N N . ASP A 1 88 ? -17.535 0.383 18.437 1.00 91.44 88 ASP A N 1
ATOM 663 C CA . ASP A 1 88 ? -17.253 -0.703 17.501 1.00 91.44 88 ASP A CA 1
ATOM 664 C C . ASP A 1 88 ? -16.053 -0.352 16.612 1.00 91.44 88 ASP A C 1
ATOM 666 O O . ASP A 1 88 ? -15.162 -1.179 16.397 1.00 91.44 88 ASP A O 1
ATOM 670 N N . GLY A 1 89 ? -15.967 0.906 16.171 1.00 91.56 89 GLY A N 1
ATOM 671 C CA . GLY A 1 89 ? -14.859 1.434 15.380 1.00 91.56 89 GLY A CA 1
ATOM 672 C C . GLY A 1 89 ? -13.525 1.509 16.130 1.00 91.56 89 GLY A C 1
ATOM 673 O O . GLY A 1 89 ? -12.479 1.513 15.487 1.00 91.56 89 GLY A O 1
ATOM 674 N N . ALA A 1 90 ? -13.519 1.525 17.465 1.00 93.50 90 ALA A N 1
ATOM 675 C CA . ALA A 1 90 ? -12.305 1.570 18.288 1.00 93.50 90 ALA A CA 1
ATOM 676 C C . ALA A 1 90 ? -11.741 0.180 18.652 1.00 93.50 90 ALA A C 1
ATOM 678 O O . ALA A 1 90 ? -10.677 0.087 19.281 1.00 93.50 90 ALA A O 1
ATOM 679 N N . GLN A 1 91 ? -12.428 -0.906 18.275 1.00 94.44 91 GLN A N 1
ATOM 680 C CA . GLN A 1 91 ? -11.997 -2.267 18.604 1.00 94.44 91 GLN A CA 1
ATOM 681 C C . GLN A 1 91 ? -10.633 -2.603 17.972 1.00 94.44 91 GLN A C 1
ATOM 683 O O . GLN A 1 91 ? -10.404 -2.298 16.797 1.00 94.44 91 GLN A O 1
ATOM 688 N N . PRO A 1 92 ? -9.711 -3.232 18.725 1.00 96.62 92 PRO A N 1
ATOM 689 C CA . PRO A 1 92 ? -8.404 -3.615 18.206 1.00 96.62 92 PRO A CA 1
ATOM 690 C C . PRO A 1 92 ? -8.528 -4.726 17.157 1.00 96.62 92 PRO A C 1
ATOM 692 O O . PRO A 1 92 ? -9.346 -5.643 17.278 1.00 96.62 92 PRO A O 1
ATOM 695 N N . LEU A 1 93 ? -7.695 -4.653 16.124 1.00 96.06 93 LEU A N 1
ATOM 696 C CA . LEU A 1 93 ? -7.677 -5.581 14.994 1.00 96.06 93 LEU A CA 1
ATOM 697 C C . LEU A 1 93 ? -6.296 -6.233 14.800 1.00 96.06 93 LEU A C 1
ATOM 699 O O . LEU A 1 93 ? -6.200 -7.306 14.183 1.00 96.06 93 LEU A O 1
ATOM 703 N N . PHE A 1 94 ? -5.239 -5.605 15.315 1.00 96.56 94 PHE A N 1
ATOM 704 C CA . PHE A 1 94 ? -3.860 -6.034 15.136 1.00 96.56 94 PHE A CA 1
ATOM 705 C C . PHE A 1 94 ? -3.589 -7.395 15.793 1.00 96.56 94 PHE A C 1
ATOM 707 O O . PHE A 1 94 ? -4.011 -7.694 16.905 1.00 96.56 94 PHE A O 1
ATOM 714 N N . ASP A 1 95 ? -2.889 -8.266 15.066 1.00 94.00 95 ASP A N 1
ATOM 715 C CA . ASP A 1 95 ? -2.384 -9.539 15.586 1.00 94.00 95 ASP A CA 1
ATOM 716 C C . ASP A 1 95 ? -1.104 -9.894 14.831 1.00 94.00 95 ASP A C 1
ATOM 718 O O . ASP A 1 95 ? -1.117 -10.121 13.616 1.00 94.00 95 ASP A O 1
ATOM 722 N N . THR A 1 96 ? 0.001 -10.008 15.566 1.00 91.56 96 THR A N 1
ATOM 723 C CA . THR A 1 96 ? 1.322 -10.372 15.024 1.00 91.56 96 THR A CA 1
ATOM 724 C C . THR A 1 96 ? 1.306 -11.683 14.229 1.00 91.56 96 THR A C 1
ATOM 726 O O . THR A 1 96 ? 2.040 -11.836 13.255 1.00 91.56 96 THR A O 1
ATOM 729 N N . ARG A 1 97 ? 0.429 -12.637 14.572 1.00 92.06 97 ARG A N 1
ATOM 730 C CA . ARG A 1 97 ? 0.324 -13.941 13.886 1.00 92.06 97 ARG A CA 1
ATOM 731 C C . ARG A 1 97 ? -0.355 -13.846 12.521 1.00 92.06 97 ARG A C 1
ATOM 733 O O . ARG A 1 97 ? -0.245 -14.776 11.720 1.00 92.06 97 ARG A O 1
ATOM 740 N N . LYS A 1 98 ? -1.074 -12.751 12.260 1.00 94.62 98 LYS A N 1
ATOM 741 C CA . LYS A 1 98 ? -1.727 -12.475 10.974 1.00 94.62 98 LYS A CA 1
ATOM 742 C C . LYS A 1 98 ? -0.817 -11.709 10.009 1.00 94.62 98 LYS A C 1
ATOM 744 O O . LYS A 1 98 ? -1.204 -11.541 8.851 1.00 94.62 98 LYS A O 1
ATOM 749 N N . ALA A 1 99 ? 0.376 -11.299 10.443 1.00 94.75 99 ALA A N 1
ATOM 750 C CA . ALA A 1 99 ? 1.360 -10.667 9.576 1.00 94.75 99 ALA A CA 1
ATOM 751 C C . ALA A 1 99 ? 1.724 -11.595 8.402 1.00 94.75 99 ALA A C 1
ATOM 753 O O . ALA A 1 99 ? 2.106 -12.756 8.593 1.00 94.75 99 ALA A O 1
ATOM 754 N N . ARG A 1 100 ? 1.570 -11.098 7.172 1.00 95.94 100 ARG A N 1
ATOM 755 C CA . ARG A 1 100 ? 1.986 -11.791 5.944 1.00 95.94 100 ARG A CA 1
ATOM 756 C C . ARG A 1 100 ? 3.243 -11.140 5.420 1.00 95.94 100 ARG A C 1
ATOM 758 O O . ARG A 1 100 ? 3.251 -9.938 5.210 1.00 95.94 100 ARG A O 1
ATOM 765 N N . ARG A 1 101 ? 4.279 -11.944 5.220 1.00 96.06 101 ARG A N 1
ATOM 766 C CA . ARG A 1 101 ? 5.583 -11.504 4.741 1.00 96.06 101 ARG A CA 1
ATOM 767 C C . ARG A 1 101 ? 5.781 -11.994 3.313 1.00 96.06 101 ARG A C 1
ATOM 769 O O . ARG A 1 101 ? 5.633 -13.188 3.058 1.00 96.06 101 ARG A O 1
ATOM 776 N N . PHE A 1 102 ? 6.127 -11.078 2.419 1.00 97.44 102 PHE A N 1
ATOM 777 C CA . PHE A 1 102 ? 6.480 -11.351 1.033 1.00 97.44 102 PHE A CA 1
ATOM 778 C C . PHE A 1 102 ? 7.914 -10.866 0.785 1.00 97.44 102 PHE A C 1
ATOM 780 O O . PHE A 1 102 ? 8.190 -9.671 0.861 1.00 97.44 102 PHE A O 1
ATOM 787 N N . ASP A 1 103 ? 8.831 -11.802 0.535 1.00 96.06 103 ASP A N 1
ATOM 788 C CA . ASP A 1 103 ? 10.264 -11.541 0.304 1.00 96.06 103 ASP A CA 1
ATOM 789 C C . ASP A 1 103 ? 10.859 -12.361 -0.866 1.00 96.06 103 ASP A C 1
ATOM 791 O O . ASP A 1 103 ? 12.053 -12.297 -1.172 1.00 96.06 103 ASP A O 1
ATOM 795 N N . SER A 1 104 ? 10.027 -13.131 -1.571 1.00 95.38 104 SER A N 1
ATOM 796 C CA . SER A 1 104 ? 10.431 -14.094 -2.602 1.00 95.38 104 SER A CA 1
ATOM 797 C C . SER A 1 104 ? 10.630 -13.489 -4.003 1.00 95.38 104 SER A C 1
ATOM 799 O O . SER A 1 104 ? 10.321 -14.125 -5.014 1.00 95.38 104 SER A O 1
ATOM 801 N N . SER A 1 105 ? 11.197 -12.279 -4.095 1.00 94.19 105 SER A N 1
ATOM 802 C CA . SER A 1 105 ? 11.472 -11.580 -5.372 1.00 94.19 105 SER A CA 1
ATOM 803 C C . SER A 1 105 ? 12.286 -12.419 -6.373 1.00 94.19 105 SER A C 1
ATOM 805 O O . SER A 1 105 ? 12.052 -12.362 -7.581 1.00 94.19 105 SER A O 1
ATOM 807 N N . TRP A 1 106 ? 13.192 -13.268 -5.875 1.00 93.38 106 TRP A N 1
ATOM 808 C CA . TRP A 1 106 ? 14.016 -14.182 -6.677 1.00 93.38 106 TRP A CA 1
ATOM 809 C C . TRP A 1 106 ? 13.212 -15.223 -7.469 1.00 93.38 106 TRP A C 1
ATOM 811 O O . TRP A 1 106 ? 13.707 -15.725 -8.479 1.00 93.38 106 TRP A O 1
ATOM 821 N N . ASN A 1 107 ? 12.011 -15.582 -7.010 1.00 95.25 107 ASN A N 1
ATOM 822 C CA . ASN A 1 107 ? 11.142 -16.535 -7.695 1.00 95.25 107 ASN A CA 1
ATOM 823 C C . ASN A 1 107 ? 10.310 -15.825 -8.764 1.00 95.25 107 ASN A C 1
ATOM 825 O O . ASN A 1 107 ? 10.286 -16.251 -9.916 1.00 95.25 107 ASN A O 1
ATOM 829 N N . TRP A 1 108 ? 9.683 -14.707 -8.392 1.00 94.44 108 TRP A N 1
ATOM 830 C CA . TRP A 1 108 ? 8.803 -13.952 -9.284 1.00 94.44 108 TRP A CA 1
ATOM 831 C C . TRP A 1 108 ? 9.530 -13.419 -10.517 1.00 94.44 108 TRP A C 1
ATOM 833 O O . TRP A 1 108 ? 8.987 -13.476 -11.614 1.00 94.44 108 TRP A O 1
ATOM 843 N N . VAL A 1 109 ? 10.797 -13.017 -10.381 1.00 93.19 109 VAL A N 1
ATOM 844 C CA . VAL A 1 109 ? 11.605 -12.597 -11.537 1.00 93.19 109 VAL A CA 1
ATOM 845 C C . VAL A 1 109 ? 11.864 -13.732 -12.532 1.00 93.19 109 VAL A C 1
ATOM 847 O O . VAL A 1 109 ? 11.913 -13.495 -13.735 1.00 93.19 109 VAL A O 1
ATOM 850 N N . ARG A 1 110 ? 12.016 -14.976 -12.055 1.00 93.62 110 ARG A N 1
ATOM 851 C CA . ARG A 1 110 ? 12.203 -16.144 -12.932 1.00 93.62 110 ARG A CA 1
ATOM 852 C C . ARG A 1 110 ? 10.912 -16.487 -13.655 1.00 93.62 110 ARG A C 1
ATOM 854 O O . ARG A 1 110 ? 10.956 -16.804 -14.836 1.00 93.62 110 ARG A O 1
ATOM 861 N N . GLN A 1 111 ? 9.787 -16.397 -12.950 1.00 93.62 111 GLN A N 1
ATOM 862 C CA . GLN A 1 111 ? 8.474 -16.568 -13.552 1.00 93.62 111 GLN A CA 1
ATOM 863 C C . GLN A 1 111 ? 8.236 -15.526 -14.653 1.00 93.62 111 GLN A C 1
ATOM 865 O O . GLN A 1 111 ? 7.959 -15.916 -15.779 1.00 93.62 111 GLN A O 1
ATOM 870 N N . GLU A 1 112 ? 8.426 -14.233 -14.368 1.00 91.75 112 GLU A N 1
ATOM 871 C CA . GLU A 1 112 ? 8.205 -13.166 -15.357 1.00 91.75 112 GLU A CA 1
ATOM 872 C C . GLU A 1 112 ? 9.153 -13.297 -16.556 1.00 91.75 112 GLU A C 1
ATOM 874 O O . GLU A 1 112 ? 8.718 -13.210 -17.699 1.00 91.75 112 GLU A O 1
ATOM 879 N N . ALA A 1 113 ? 10.439 -13.587 -16.329 1.00 91.38 113 ALA A N 1
ATOM 880 C CA . ALA A 1 113 ? 11.376 -13.825 -17.426 1.00 91.38 113 ALA A CA 1
ATOM 881 C C . ALA A 1 113 ? 10.989 -15.050 -18.275 1.00 91.38 113 ALA A C 1
ATOM 883 O O . ALA A 1 113 ? 11.105 -15.005 -19.497 1.00 91.38 113 ALA A O 1
ATOM 884 N N . TYR A 1 114 ? 10.506 -16.130 -17.657 1.00 91.94 114 TYR A N 1
ATOM 885 C CA . TYR A 1 114 ? 10.021 -17.300 -18.389 1.00 91.94 114 TYR A CA 1
ATOM 886 C C . TYR A 1 114 ? 8.756 -16.984 -19.200 1.00 91.94 114 TYR A C 1
ATOM 888 O O . TYR A 1 114 ? 8.686 -17.338 -20.374 1.00 91.94 114 TYR A O 1
ATOM 896 N N . GLU A 1 115 ? 7.785 -16.286 -18.608 1.00 91.12 115 GLU A N 1
ATOM 897 C CA . GLU A 1 115 ? 6.558 -15.852 -19.285 1.00 91.12 115 GLU A CA 1
ATOM 898 C C . GLU A 1 115 ? 6.869 -14.955 -20.490 1.00 91.12 115 GLU A C 1
ATOM 900 O O . GLU A 1 115 ? 6.337 -15.199 -21.572 1.00 91.12 115 GLU A O 1
ATOM 905 N N . LEU A 1 116 ? 7.789 -13.994 -20.346 1.00 88.31 116 LEU A N 1
ATOM 906 C CA . LEU A 1 116 ? 8.239 -13.128 -21.443 1.00 88.31 116 LEU A CA 1
ATOM 907 C C . LEU A 1 116 ? 8.883 -13.926 -22.584 1.00 88.31 116 LEU A C 1
ATOM 909 O O . LEU A 1 116 ? 8.573 -13.691 -23.751 1.00 88.31 116 LEU A O 1
ATOM 913 N N . ILE A 1 117 ? 9.740 -14.902 -22.263 1.00 88.75 117 ILE A N 1
ATOM 914 C CA . ILE A 1 117 ? 10.364 -15.769 -23.274 1.00 88.75 117 ILE A CA 1
ATOM 915 C C . ILE A 1 117 ? 9.300 -16.594 -24.007 1.00 88.75 117 ILE A C 1
ATOM 917 O O . ILE A 1 117 ? 9.320 -16.664 -25.234 1.00 88.75 117 ILE A O 1
ATOM 921 N N . GLN A 1 118 ? 8.348 -17.190 -23.285 1.00 89.06 118 GLN A N 1
ATOM 922 C CA . GLN A 1 118 ? 7.284 -17.990 -23.902 1.00 89.06 118 GLN A CA 1
ATOM 923 C C . GLN A 1 118 ? 6.345 -17.147 -24.767 1.00 89.06 118 GLN A C 1
ATOM 925 O O . GLN A 1 118 ? 5.963 -17.577 -25.855 1.00 89.06 118 GLN A O 1
ATOM 930 N N . GLN A 1 119 ? 6.006 -15.934 -24.326 1.00 87.62 119 GLN A N 1
ATOM 931 C CA . GLN A 1 119 ? 5.223 -14.988 -25.121 1.00 87.62 119 GLN A CA 1
ATOM 932 C C . GLN A 1 119 ? 5.961 -14.586 -26.403 1.00 87.62 119 GLN A C 1
ATOM 934 O O . GLN A 1 119 ? 5.342 -14.549 -27.466 1.00 87.62 119 GLN A O 1
ATOM 939 N N . ALA A 1 120 ? 7.276 -14.355 -26.334 1.00 84.56 120 ALA A N 1
ATOM 940 C CA . ALA A 1 120 ? 8.092 -14.055 -27.508 1.00 84.56 120 ALA A CA 1
ATOM 941 C C . ALA A 1 120 ? 8.125 -15.234 -28.500 1.00 84.56 120 ALA A C 1
ATOM 943 O O . ALA A 1 120 ? 7.886 -15.037 -29.690 1.00 84.56 120 ALA A O 1
ATOM 944 N N . ILE A 1 121 ? 8.324 -16.467 -28.013 1.00 85.62 121 ILE A N 1
ATOM 945 C CA . ILE A 1 121 ? 8.298 -17.686 -28.844 1.00 85.62 121 ILE A CA 1
ATOM 946 C C . ILE A 1 121 ? 6.925 -17.869 -29.509 1.00 85.62 121 ILE A C 1
ATOM 948 O O . ILE A 1 121 ? 6.842 -18.110 -30.714 1.00 85.62 121 ILE A O 1
ATOM 952 N N . ALA A 1 122 ? 5.837 -17.724 -28.746 1.00 85.81 122 ALA A N 1
ATOM 953 C CA . ALA A 1 122 ? 4.478 -17.836 -29.272 1.00 85.81 122 ALA A CA 1
ATOM 954 C C . ALA A 1 122 ? 4.160 -16.736 -30.302 1.00 85.81 122 ALA A C 1
ATOM 956 O O . ALA A 1 122 ? 3.504 -17.007 -31.309 1.00 85.81 122 ALA A O 1
ATOM 957 N N . GLY A 1 123 ? 4.657 -15.514 -30.083 1.00 78.62 123 GLY A N 1
ATOM 958 C CA . GLY A 1 123 ? 4.535 -14.397 -31.020 1.00 78.62 123 GLY A CA 1
ATOM 959 C C . GLY A 1 123 ? 5.227 -14.671 -32.357 1.00 78.62 123 GLY A C 1
ATOM 960 O O . GLY A 1 123 ? 4.628 -14.436 -33.408 1.00 78.62 123 GLY A O 1
ATOM 961 N N . CYS A 1 124 ? 6.438 -15.240 -32.322 1.00 73.12 124 CYS A N 1
ATOM 962 C CA . CYS A 1 124 ? 7.160 -15.691 -33.515 1.00 73.12 124 CYS A CA 1
ATOM 963 C C . CYS A 1 124 ? 6.393 -16.792 -34.266 1.00 73.12 124 CYS A C 1
ATOM 965 O O . CYS A 1 124 ? 6.240 -16.716 -35.485 1.00 73.12 124 CYS A O 1
ATOM 967 N N . ALA A 1 125 ? 5.840 -17.776 -33.546 1.00 71.62 125 ALA A N 1
ATOM 968 C CA . ALA A 1 125 ? 5.068 -18.868 -34.144 1.00 71.62 125 ALA A CA 1
ATOM 969 C C . ALA A 1 125 ? 3.751 -18.402 -34.797 1.00 71.62 125 ALA A C 1
ATOM 971 O O . ALA A 1 125 ? 3.296 -18.996 -35.773 1.00 71.62 125 ALA A O 1
ATOM 972 N N . ALA A 1 126 ? 3.137 -17.332 -34.282 1.00 71.19 126 ALA A N 1
ATOM 973 C CA . ALA A 1 126 ? 1.879 -16.790 -34.795 1.00 71.19 126 ALA A CA 1
ATOM 974 C C . ALA A 1 126 ? 2.033 -15.932 -36.070 1.00 71.19 126 ALA A C 1
ATOM 976 O O . ALA A 1 126 ? 1.028 -15.443 -36.587 1.00 71.19 126 ALA A O 1
ATOM 977 N N . GLY A 1 127 ? 3.258 -15.711 -36.575 1.00 60.06 127 GLY A N 1
ATOM 978 C CA . GLY A 1 127 ? 3.509 -14.878 -37.763 1.00 60.06 127 GLY A CA 1
ATOM 979 C C . GLY A 1 127 ? 3.087 -13.413 -37.593 1.00 60.06 127 GLY A C 1
ATOM 980 O O . GLY A 1 127 ? 2.947 -12.680 -38.571 1.00 60.06 127 GLY A O 1
ATOM 981 N N . SER A 1 128 ? 2.853 -12.987 -36.350 1.00 54.50 128 SER A N 1
ATOM 982 C CA . SER A 1 128 ? 2.483 -11.621 -36.024 1.00 54.50 128 SER A CA 1
ATOM 983 C C . SER A 1 128 ? 3.708 -10.730 -36.205 1.00 54.50 128 SER A C 1
ATOM 985 O O . SER A 1 128 ? 4.687 -10.852 -35.472 1.00 54.50 128 SER A O 1
ATOM 987 N N . THR A 1 129 ? 3.635 -9.765 -37.122 1.00 47.75 129 THR A N 1
ATOM 988 C CA . THR A 1 129 ? 4.568 -8.623 -37.177 1.00 47.75 129 THR A CA 1
ATOM 989 C C . THR A 1 129 ? 4.535 -7.770 -35.900 1.00 47.75 129 THR A C 1
ATOM 991 O O . THR A 1 129 ? 5.342 -6.858 -35.761 1.00 47.75 129 THR A O 1
ATOM 994 N N . ASN A 1 130 ? 3.620 -8.079 -34.970 1.00 44.19 130 ASN A N 1
ATOM 995 C CA . ASN A 1 130 ? 3.494 -7.491 -33.641 1.00 44.19 130 ASN A CA 1
ATOM 996 C C . ASN A 1 130 ? 3.949 -8.461 -32.531 1.00 44.19 130 ASN A C 1
ATOM 998 O O . ASN A 1 130 ? 3.510 -8.323 -31.390 1.00 44.19 130 ASN A O 1
ATOM 1002 N N . ALA A 1 131 ? 4.787 -9.466 -32.821 1.00 43.66 131 ALA A N 1
ATOM 1003 C CA . ALA A 1 131 ? 5.639 -10.016 -31.767 1.00 43.66 131 ALA A CA 1
ATOM 1004 C C . ALA A 1 131 ? 6.454 -8.827 -31.231 1.00 43.66 131 ALA A C 1
ATOM 1006 O O . ALA A 1 131 ? 7.089 -8.155 -32.047 1.00 43.66 131 ALA A O 1
ATOM 1007 N N . PRO A 1 132 ? 6.378 -8.473 -29.936 1.00 48.62 132 PRO A N 1
ATOM 1008 C CA . PRO A 1 132 ? 7.001 -7.253 -29.456 1.00 48.62 132 PRO A CA 1
ATOM 1009 C C . PRO A 1 132 ? 8.513 -7.384 -29.647 1.00 48.62 132 PRO A C 1
ATOM 1011 O O . PRO A 1 132 ? 9.205 -8.046 -28.881 1.00 48.62 132 PRO A O 1
ATOM 1014 N N . ALA A 1 133 ? 9.026 -6.768 -30.713 1.00 46.75 133 ALA A N 1
ATOM 1015 C CA . ALA A 1 133 ? 10.455 -6.661 -30.974 1.00 46.75 133 ALA A CA 1
ATOM 1016 C C . ALA A 1 133 ? 11.155 -5.836 -29.876 1.00 46.75 133 ALA A C 1
ATOM 1018 O O . ALA A 1 133 ? 12.378 -5.860 -29.774 1.00 46.75 133 ALA A O 1
ATOM 1019 N N . CYS A 1 134 ? 10.377 -5.127 -29.050 1.00 52.00 134 CYS A N 1
ATOM 1020 C CA . CYS A 1 134 ? 10.803 -4.411 -27.862 1.00 52.00 134 CYS A CA 1
ATOM 1021 C C . CYS A 1 134 ? 10.06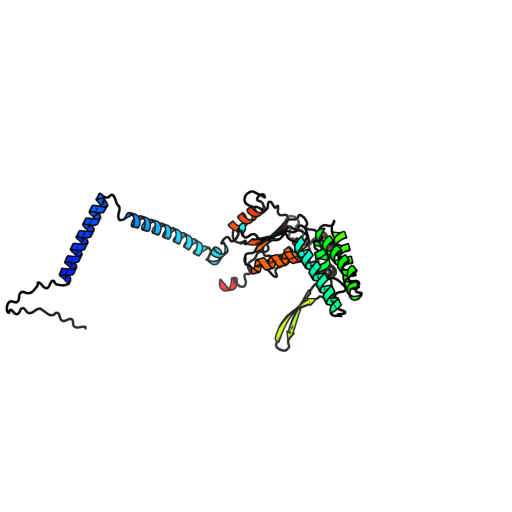8 -4.942 -26.622 1.00 52.00 134 CYS A C 1
ATOM 1023 O O . CYS A 1 134 ? 8.842 -5.001 -26.580 1.00 52.00 134 CYS A O 1
ATOM 1025 N N . VAL A 1 135 ? 10.821 -5.312 -25.587 1.00 62.50 135 VAL A N 1
ATOM 1026 C CA . VAL A 1 135 ? 10.254 -5.504 -24.246 1.00 62.50 135 VAL A CA 1
ATOM 1027 C C . VAL A 1 135 ? 9.775 -4.148 -23.737 1.00 62.50 135 VAL A C 1
ATOM 1029 O O . VAL A 1 135 ? 10.495 -3.160 -23.866 1.00 62.50 135 VAL A O 1
ATOM 1032 N N . ASP A 1 136 ? 8.571 -4.118 -23.164 1.00 78.31 136 ASP A N 1
ATOM 1033 C CA . ASP A 1 136 ? 8.055 -2.966 -22.423 1.00 78.31 136 ASP A CA 1
ATOM 1034 C C . ASP A 1 136 ? 9.133 -2.456 -21.447 1.00 78.31 136 ASP A C 1
ATOM 1036 O O . ASP A 1 136 ? 9.667 -3.232 -20.645 1.00 78.31 136 ASP A O 1
ATOM 1040 N N . GLU A 1 137 ? 9.491 -1.170 -21.529 1.00 83.38 137 GLU A N 1
ATOM 1041 C CA . GLU A 1 137 ? 10.578 -0.587 -20.731 1.00 83.38 137 GLU A CA 1
ATOM 1042 C C . GLU A 1 137 ? 10.343 -0.823 -19.231 1.00 83.38 137 GLU A C 1
ATOM 1044 O O . GLU A 1 137 ? 11.287 -1.108 -18.485 1.00 83.38 137 GLU A O 1
ATOM 1049 N N . ALA A 1 138 ? 9.077 -0.819 -18.798 1.00 85.25 138 ALA A N 1
ATOM 1050 C CA . ALA A 1 138 ? 8.708 -1.132 -17.427 1.00 85.25 138 ALA A CA 1
ATOM 1051 C C . ALA A 1 138 ? 9.059 -2.581 -17.050 1.00 85.25 138 ALA A C 1
ATOM 1053 O O . ALA A 1 138 ? 9.640 -2.819 -15.988 1.00 85.25 138 ALA A O 1
ATOM 1054 N N . ALA A 1 139 ? 8.779 -3.558 -17.918 1.00 86.38 139 ALA A N 1
ATOM 1055 C CA . ALA A 1 139 ? 9.136 -4.961 -17.693 1.00 86.38 139 ALA A CA 1
ATOM 1056 C C . ALA A 1 139 ? 10.656 -5.166 -17.634 1.00 86.38 139 ALA A C 1
ATOM 1058 O O . ALA A 1 139 ? 11.164 -5.835 -16.725 1.00 86.38 139 ALA A O 1
ATOM 1059 N N . LEU A 1 140 ? 11.401 -4.521 -18.536 1.00 89.38 140 LEU A N 1
ATOM 1060 C CA . LEU A 1 140 ? 12.864 -4.534 -18.510 1.00 89.38 140 LEU A CA 1
ATOM 1061 C C . LEU A 1 140 ? 13.402 -3.950 -17.197 1.00 89.38 140 LEU A C 1
ATOM 1063 O O . LEU A 1 140 ? 14.283 -4.541 -16.564 1.00 89.38 140 LEU A O 1
ATOM 1067 N N . GLN A 1 141 ? 12.857 -2.817 -16.752 1.00 90.69 141 GLN A N 1
ATOM 1068 C CA . GLN A 1 141 ? 13.261 -2.179 -15.502 1.00 90.69 141 GLN A CA 1
ATOM 1069 C C . GLN A 1 141 ? 12.976 -3.076 -14.290 1.00 90.69 141 GLN A C 1
ATOM 1071 O O . GLN A 1 141 ? 13.847 -3.249 -13.429 1.00 90.69 141 GLN A O 1
ATOM 1076 N N . ARG A 1 142 ? 11.808 -3.731 -14.244 1.00 91.50 142 ARG A N 1
ATOM 1077 C CA . ARG A 1 142 ? 11.481 -4.692 -13.180 1.00 91.50 142 ARG A CA 1
ATOM 1078 C C . ARG A 1 142 ? 12.446 -5.882 -13.168 1.00 91.50 142 ARG A C 1
ATOM 1080 O O . ARG A 1 142 ? 12.846 -6.333 -12.091 1.00 91.50 142 ARG A O 1
ATOM 1087 N N . LEU A 1 143 ? 12.838 -6.417 -14.327 1.00 91.88 143 LEU A N 1
ATOM 1088 C CA . LEU A 1 143 ? 13.840 -7.493 -14.418 1.00 91.88 143 LEU A CA 1
ATOM 1089 C C . LEU A 1 143 ? 15.222 -7.034 -13.925 1.00 91.88 143 LEU A C 1
ATOM 1091 O O . LEU A 1 143 ? 15.870 -7.753 -13.159 1.00 91.88 143 LEU A O 1
ATOM 1095 N N . LYS A 1 144 ? 15.653 -5.819 -14.290 1.00 92.50 144 LYS A N 1
ATOM 1096 C CA . LYS A 1 144 ? 16.917 -5.222 -13.818 1.00 92.50 144 LYS A CA 1
ATOM 1097 C C . LYS A 1 144 ? 16.937 -5.083 -12.293 1.00 92.50 144 LYS A C 1
ATOM 1099 O O . LYS A 1 144 ? 17.889 -5.537 -11.656 1.00 92.50 144 LYS A O 1
ATOM 1104 N N . ASN A 1 145 ? 15.853 -4.578 -11.703 1.00 94.44 145 ASN A N 1
ATOM 1105 C CA . ASN A 1 145 ? 15.704 -4.409 -10.251 1.00 94.44 145 ASN A CA 1
ATOM 1106 C C . ASN A 1 145 ? 15.720 -5.729 -9.460 1.00 94.44 145 ASN A C 1
ATOM 1108 O O . ASN A 1 145 ? 15.999 -5.733 -8.259 1.00 94.44 145 ASN A O 1
ATOM 1112 N N . ARG A 1 146 ? 15.437 -6.862 -10.109 1.00 93.19 146 ARG A N 1
ATOM 1113 C CA . ARG A 1 146 ? 15.406 -8.199 -9.489 1.00 93.19 146 ARG A CA 1
ATOM 1114 C C . ARG A 1 146 ? 16.527 -9.117 -9.995 1.00 93.19 146 ARG A C 1
ATOM 1116 O O . ARG A 1 146 ? 16.484 -10.328 -9.768 1.00 93.19 146 ARG A O 1
ATOM 1123 N N . SER A 1 147 ? 17.546 -8.555 -10.654 1.00 91.69 147 SER A N 1
ATOM 1124 C CA . SER A 1 147 ? 18.677 -9.327 -11.173 1.00 91.69 147 SER A CA 1
ATOM 1125 C C . SER A 1 147 ? 19.368 -10.110 -10.053 1.00 91.69 147 SER A C 1
ATOM 1127 O O . SER A 1 147 ? 19.774 -9.549 -9.028 1.00 91.69 147 SER A O 1
ATOM 1129 N N . SER A 1 148 ? 19.482 -11.424 -10.258 1.00 91.94 148 SER A N 1
ATOM 1130 C CA . SER A 1 148 ? 20.105 -12.371 -9.335 1.00 91.94 148 SER A CA 1
ATOM 1131 C C . SER A 1 148 ? 20.952 -13.389 -10.107 1.00 91.94 148 SER A C 1
ATOM 1133 O O . SER A 1 148 ? 20.642 -13.683 -11.265 1.00 91.94 148 SER A O 1
ATOM 1135 N N . PRO A 1 149 ? 21.979 -14.000 -9.487 1.00 92.12 149 PRO A N 1
ATOM 1136 C CA . PRO A 1 149 ? 22.817 -14.990 -10.168 1.00 92.12 149 PRO A CA 1
ATOM 1137 C C . PRO A 1 149 ? 22.021 -16.173 -10.742 1.00 92.12 149 PRO A C 1
ATOM 1139 O O . PRO A 1 149 ? 22.323 -16.657 -11.828 1.00 92.12 149 PRO A O 1
ATOM 1142 N N . GLY A 1 150 ? 20.958 -16.602 -10.051 1.00 92.06 150 GLY A N 1
ATOM 1143 C CA . GLY A 1 150 ? 20.087 -17.676 -10.535 1.00 92.06 150 GLY A CA 1
ATOM 1144 C C . GLY A 1 150 ? 19.243 -17.283 -11.753 1.00 92.06 150 GLY A C 1
ATOM 1145 O O . GLY A 1 150 ? 18.970 -18.134 -12.592 1.00 92.06 150 GLY A O 1
ATOM 1146 N N . LEU A 1 151 ? 18.857 -16.007 -11.882 1.00 92.75 151 LEU A N 1
ATOM 1147 C CA . LEU A 1 151 ? 18.194 -15.508 -13.093 1.00 92.75 151 LEU A CA 1
ATOM 1148 C C . LEU A 1 151 ? 19.156 -15.530 -14.286 1.00 92.75 151 LEU A C 1
ATOM 1150 O O . LEU A 1 151 ? 18.781 -15.995 -15.355 1.00 92.75 151 LEU A O 1
ATOM 1154 N N . LEU A 1 152 ? 20.401 -15.084 -14.093 1.00 93.38 152 LEU A N 1
ATOM 1155 C CA . LEU A 1 152 ? 21.412 -15.085 -15.155 1.00 93.38 152 LEU A CA 1
ATOM 1156 C C . LEU A 1 152 ? 21.695 -16.500 -15.668 1.00 93.38 152 LEU A C 1
ATOM 1158 O O . LEU A 1 152 ? 21.730 -16.716 -16.874 1.00 93.38 152 LEU A O 1
ATOM 1162 N N . GLN A 1 153 ? 21.804 -17.479 -14.765 1.00 94.31 153 GLN A N 1
ATOM 1163 C CA . GLN A 1 153 ? 21.941 -18.889 -15.144 1.00 94.31 153 GLN A CA 1
ATOM 1164 C C . GLN A 1 153 ? 20.740 -19.395 -15.953 1.00 94.31 153 GLN A C 1
ATOM 1166 O O . GLN A 1 153 ? 20.924 -20.113 -16.933 1.00 94.31 153 GLN A O 1
ATOM 1171 N N . MET A 1 154 ? 19.518 -19.005 -15.574 1.00 94.19 154 MET A N 1
ATOM 1172 C CA . MET A 1 154 ? 18.304 -19.373 -16.306 1.00 94.19 154 MET A CA 1
ATOM 1173 C C . MET A 1 154 ? 18.276 -18.764 -17.714 1.00 94.19 154 MET A C 1
ATOM 1175 O O . MET A 1 154 ? 17.952 -19.463 -18.674 1.00 94.19 154 MET A O 1
ATOM 1179 N N . LEU A 1 155 ? 18.650 -17.488 -17.853 1.00 93.25 155 LEU A N 1
ATOM 1180 C CA . LEU A 1 155 ? 18.724 -16.808 -19.150 1.00 93.25 155 LEU A CA 1
ATOM 1181 C C . LEU A 1 155 ? 19.824 -17.411 -20.034 1.00 93.25 155 LEU A C 1
ATOM 1183 O O . LEU A 1 155 ? 19.564 -17.727 -21.190 1.00 93.25 155 LEU A O 1
ATOM 1187 N N . ALA A 1 156 ? 21.014 -17.666 -19.482 1.00 93.69 156 ALA A N 1
ATOM 1188 C CA . ALA A 1 156 ? 22.113 -18.312 -20.200 1.00 93.69 156 ALA A CA 1
ATOM 1189 C C . ALA A 1 156 ? 21.760 -19.742 -20.652 1.00 93.69 156 ALA A C 1
ATOM 1191 O O . ALA A 1 156 ? 22.072 -20.134 -21.775 1.00 93.69 156 ALA A O 1
ATOM 1192 N N . GLY A 1 157 ? 21.068 -20.512 -19.805 1.00 93.69 157 GLY A N 1
ATOM 1193 C CA . GLY A 1 157 ? 20.551 -21.833 -20.168 1.00 93.69 157 GLY A CA 1
ATOM 1194 C C . GLY A 1 157 ? 19.455 -21.773 -21.235 1.00 93.69 157 GLY A C 1
ATOM 1195 O O . GLY A 1 157 ? 19.404 -22.622 -22.117 1.00 93.69 157 GLY A O 1
ATOM 1196 N N . SER A 1 158 ? 18.602 -20.749 -21.202 1.00 91.12 158 SER A N 1
ATOM 1197 C CA . SER A 1 158 ? 17.579 -20.547 -22.237 1.00 91.12 158 SER A CA 1
ATOM 1198 C C . SER A 1 158 ? 18.213 -20.175 -23.580 1.00 91.12 158 SER A C 1
ATOM 1200 O O . SER A 1 158 ? 17.810 -20.706 -24.610 1.00 91.12 158 SER A O 1
ATOM 1202 N N . LEU A 1 159 ? 19.254 -19.333 -23.571 1.00 91.56 159 LEU A N 1
ATOM 1203 C CA . LEU A 1 159 ? 20.030 -18.989 -24.767 1.00 91.56 159 LEU A CA 1
ATOM 1204 C C . LEU A 1 159 ? 20.677 -20.215 -25.403 1.00 91.56 159 LEU A C 1
ATOM 1206 O O . LEU A 1 159 ? 20.563 -20.392 -26.612 1.00 91.56 159 LEU A O 1
ATOM 1210 N N . SER A 1 160 ? 21.311 -21.080 -24.606 1.00 92.88 160 SER A N 1
ATOM 1211 C CA . SER A 1 160 ? 21.960 -22.277 -25.146 1.00 92.88 160 SER A CA 1
ATOM 1212 C C . SER A 1 160 ? 20.959 -23.255 -25.766 1.00 92.88 160 SER A C 1
ATOM 1214 O O . SER A 1 160 ? 21.255 -23.849 -26.801 1.00 92.88 160 SER A O 1
ATOM 1216 N N . ILE A 1 161 ? 19.756 -23.383 -25.193 1.00 91.88 161 ILE A N 1
ATOM 1217 C CA . ILE A 1 161 ? 18.673 -24.206 -25.753 1.00 91.88 161 ILE A CA 1
ATOM 1218 C C . ILE A 1 161 ? 18.153 -23.610 -27.068 1.00 91.88 161 ILE A C 1
ATOM 1220 O O . ILE A 1 161 ? 18.002 -24.341 -28.046 1.00 91.88 161 ILE A O 1
ATOM 1224 N N . LEU A 1 162 ? 17.901 -22.298 -27.110 1.00 87.88 162 LEU A N 1
ATOM 1225 C CA . LEU A 1 162 ? 17.396 -21.623 -28.311 1.00 87.88 162 LEU A CA 1
ATOM 1226 C C . LEU A 1 162 ? 18.415 -21.663 -29.458 1.00 87.88 162 LEU A C 1
ATOM 1228 O O . LEU A 1 162 ? 18.049 -21.957 -30.591 1.00 87.88 162 LEU A O 1
ATOM 1232 N N . GLN A 1 163 ? 19.700 -21.455 -29.161 1.00 88.56 163 GLN A N 1
ATOM 1233 C CA . GLN A 1 163 ? 20.781 -21.569 -30.147 1.00 88.56 163 GLN A CA 1
ATOM 1234 C C . GLN A 1 163 ? 20.950 -23.006 -30.658 1.00 88.56 163 GLN A C 1
ATOM 1236 O O . GLN A 1 163 ? 21.238 -23.210 -31.834 1.00 88.56 163 GLN A O 1
ATOM 1241 N N . ALA A 1 164 ? 20.738 -24.014 -29.803 1.00 90.44 164 ALA A N 1
ATOM 1242 C CA . ALA A 1 164 ? 20.807 -25.417 -30.206 1.00 90.44 164 ALA A CA 1
ATOM 1243 C C . ALA A 1 164 ? 19.648 -25.850 -31.123 1.00 90.44 164 ALA A C 1
ATOM 1245 O O . ALA A 1 164 ? 19.804 -26.818 -31.866 1.00 90.44 164 ALA A O 1
ATOM 1246 N N . ALA A 1 165 ? 18.503 -25.155 -31.088 1.00 85.25 165 ALA A N 1
ATOM 1247 C CA . ALA A 1 165 ? 17.360 -25.449 -31.955 1.00 85.25 165 ALA A CA 1
ATOM 1248 C C . ALA A 1 165 ? 17.616 -25.095 -33.435 1.00 85.25 165 ALA A C 1
ATOM 1250 O O . ALA A 1 165 ? 17.015 -25.719 -34.306 1.00 85.25 165 ALA A O 1
ATOM 1251 N N . ASN A 1 166 ? 18.536 -24.156 -33.711 1.00 77.56 166 ASN A N 1
ATOM 1252 C CA . ASN A 1 166 ? 18.992 -23.765 -35.053 1.00 77.56 166 ASN A CA 1
ATOM 1253 C C . ASN A 1 166 ? 17.843 -23.444 -36.039 1.00 77.56 166 ASN A C 1
ATOM 1255 O O . ASN A 1 166 ? 17.867 -23.873 -37.194 1.00 77.56 166 ASN A O 1
ATOM 1259 N N . ASP A 1 167 ? 16.832 -22.719 -35.549 1.00 82.06 167 ASP A N 1
ATOM 1260 C CA . ASP A 1 167 ? 15.656 -22.260 -36.297 1.00 82.06 167 ASP A CA 1
ATOM 1261 C C . ASP A 1 167 ? 15.727 -20.734 -36.493 1.00 82.06 167 ASP A C 1
ATOM 1263 O O . ASP A 1 167 ? 15.697 -19.979 -35.518 1.00 82.06 167 ASP A O 1
ATOM 1267 N N . ASP A 1 168 ? 15.794 -20.279 -37.749 1.00 79.50 168 ASP A N 1
ATOM 1268 C CA . ASP A 1 168 ? 15.901 -18.860 -38.123 1.00 79.50 168 ASP A CA 1
ATOM 1269 C C . ASP A 1 168 ? 14.714 -18.014 -37.617 1.00 79.50 168 ASP A C 1
ATOM 1271 O O . ASP A 1 168 ? 14.842 -16.803 -37.420 1.00 79.50 168 ASP A O 1
ATOM 1275 N N . SER A 1 169 ? 13.552 -18.631 -37.363 1.00 80.06 169 SER A N 1
ATOM 1276 C CA . SER A 1 169 ? 12.371 -17.929 -36.840 1.00 80.06 169 SER A CA 1
ATOM 1277 C C . SER A 1 169 ? 12.518 -17.484 -35.376 1.00 80.06 169 SER A C 1
ATOM 1279 O O . SER A 1 169 ? 11.794 -16.590 -34.926 1.00 80.06 169 SER A O 1
ATOM 1281 N N . LEU A 1 170 ? 13.472 -18.070 -34.640 1.00 82.50 170 LEU A N 1
ATOM 1282 C CA . LEU A 1 170 ? 13.731 -17.792 -33.224 1.00 82.50 170 LEU A CA 1
ATOM 1283 C C . LEU A 1 170 ? 14.822 -16.737 -32.998 1.00 82.50 170 LEU A C 1
ATOM 1285 O O . LEU A 1 170 ? 15.043 -16.329 -31.856 1.00 82.50 170 LEU A O 1
ATOM 1289 N N . GLU A 1 171 ? 15.464 -16.242 -34.058 1.00 83.94 171 GLU A N 1
ATOM 1290 C CA . GLU A 1 171 ? 16.512 -15.216 -33.976 1.00 83.94 171 GLU A CA 1
ATOM 1291 C C . GLU A 1 171 ? 16.077 -13.952 -33.195 1.00 83.94 171 GLU A C 1
ATOM 1293 O O . GLU A 1 171 ? 16.843 -13.479 -32.347 1.00 83.94 171 GLU A O 1
ATOM 1298 N N . PRO A 1 172 ? 14.839 -13.424 -33.352 1.00 83.69 172 PRO A N 1
ATOM 1299 C CA . PRO A 1 172 ? 14.370 -12.298 -32.541 1.00 83.69 172 PRO A CA 1
ATOM 1300 C C . PRO A 1 172 ? 14.327 -12.611 -31.039 1.00 83.69 172 PRO A C 1
ATOM 1302 O O . PRO A 1 172 ? 14.649 -11.752 -30.218 1.00 83.69 172 PRO A O 1
ATOM 1305 N N . VAL A 1 173 ? 13.972 -13.848 -30.674 1.00 85.69 173 VAL A N 1
ATOM 1306 C CA . VAL A 1 173 ? 13.921 -14.305 -29.277 1.00 85.69 173 VAL A CA 1
ATOM 1307 C C . VAL A 1 173 ? 15.334 -14.440 -28.717 1.00 85.69 173 VAL A C 1
ATOM 1309 O O . VAL A 1 173 ? 15.592 -13.992 -27.602 1.00 85.69 173 VAL A O 1
ATOM 1312 N N . ILE A 1 174 ? 16.271 -14.997 -29.490 1.00 87.81 174 ILE A N 1
ATOM 1313 C CA . ILE A 1 174 ? 17.681 -15.117 -29.088 1.00 87.81 174 ILE A CA 1
ATOM 1314 C C . ILE A 1 174 ? 18.273 -13.731 -28.818 1.00 87.81 174 ILE A C 1
ATOM 1316 O O . ILE A 1 174 ? 18.867 -13.513 -27.758 1.00 87.81 174 ILE A O 1
ATOM 1320 N N . ARG A 1 175 ? 18.055 -12.774 -29.730 1.00 87.50 175 ARG A N 1
ATOM 1321 C CA . ARG A 1 175 ? 18.491 -11.384 -29.550 1.00 87.50 175 ARG A CA 1
ATOM 1322 C C . ARG A 1 175 ? 17.897 -10.773 -28.283 1.00 87.50 175 ARG A C 1
ATOM 1324 O O . ARG A 1 175 ? 18.636 -10.176 -27.501 1.00 87.50 175 ARG A O 1
ATOM 1331 N N . LEU A 1 176 ? 16.596 -10.959 -28.061 1.00 86.75 176 LEU A N 1
ATOM 1332 C CA . LEU A 1 176 ? 15.916 -10.434 -26.883 1.00 86.75 176 LEU A CA 1
ATOM 1333 C C . LEU A 1 176 ? 16.504 -10.998 -25.585 1.00 86.75 176 LEU A C 1
ATOM 1335 O O . LEU A 1 176 ? 16.848 -10.246 -24.677 1.00 86.75 176 LEU A O 1
ATOM 1339 N N . VAL A 1 177 ? 16.660 -12.320 -25.493 1.00 89.50 177 VAL A N 1
ATOM 1340 C CA . VAL A 1 177 ? 17.197 -12.964 -24.287 1.00 89.50 177 VAL A CA 1
ATOM 1341 C C . VAL A 1 177 ? 18.660 -12.574 -24.058 1.00 89.50 177 VAL A C 1
ATOM 1343 O O . VAL A 1 177 ? 19.059 -12.393 -22.907 1.00 89.50 177 VAL A O 1
ATOM 1346 N N . SER A 1 178 ? 19.446 -12.373 -25.121 1.00 91.00 178 SER A N 1
ATOM 1347 C CA . SER A 1 178 ? 20.822 -11.870 -25.016 1.00 91.00 178 SER A CA 1
ATOM 1348 C C . SER A 1 178 ? 20.849 -10.452 -24.444 1.00 91.00 178 SER A C 1
ATOM 1350 O O . SER A 1 178 ? 21.602 -10.173 -23.513 1.00 91.00 178 SER A O 1
ATOM 1352 N N . GLU A 1 179 ? 19.980 -9.566 -24.935 1.00 90.00 179 GLU A N 1
ATOM 1353 C CA . GLU A 1 179 ? 19.866 -8.192 -24.439 1.00 90.00 179 GLU A CA 1
ATOM 1354 C C . GLU A 1 179 ? 19.404 -8.139 -22.973 1.00 90.00 179 GLU A C 1
ATOM 1356 O O . GLU A 1 179 ? 19.946 -7.365 -22.170 1.00 90.00 179 GLU A O 1
ATOM 1361 N N . LEU A 1 180 ? 18.453 -9.000 -22.593 1.00 90.19 180 LEU A N 1
ATOM 1362 C CA . LEU A 1 180 ? 18.019 -9.168 -21.205 1.00 90.19 180 LEU A CA 1
ATOM 1363 C C . LEU A 1 180 ? 19.164 -9.670 -20.320 1.00 90.19 180 LEU A C 1
ATOM 1365 O O . LEU A 1 180 ? 19.402 -9.107 -19.250 1.00 90.19 180 LEU A O 1
ATOM 1369 N N . HIS A 1 181 ? 19.904 -10.685 -20.770 1.00 92.50 181 HIS A N 1
ATOM 1370 C CA . HIS A 1 181 ? 21.048 -11.231 -20.046 1.00 92.50 181 HIS A CA 1
ATOM 1371 C C . HIS A 1 181 ? 22.122 -10.159 -19.804 1.00 92.50 181 HIS A C 1
ATOM 1373 O O . HIS A 1 181 ? 22.571 -9.978 -18.667 1.00 92.50 181 HIS A O 1
ATOM 1379 N N . ASP A 1 182 ? 22.489 -9.392 -20.830 1.00 91.69 182 ASP A N 1
ATOM 1380 C CA . ASP A 1 182 ? 23.509 -8.342 -20.730 1.00 91.69 182 ASP A CA 1
ATOM 1381 C C . ASP A 1 182 ? 23.054 -7.173 -19.850 1.00 91.69 182 ASP A C 1
ATOM 1383 O O . ASP A 1 182 ? 23.845 -6.589 -19.099 1.00 91.69 182 ASP A O 1
ATOM 1387 N N . SER A 1 183 ? 21.768 -6.822 -19.911 1.00 91.19 183 SER A N 1
ATOM 1388 C CA . SER A 1 183 ? 21.173 -5.785 -19.063 1.00 91.19 183 SER A CA 1
ATOM 1389 C C . SER A 1 183 ? 21.119 -6.214 -17.595 1.00 91.19 183 SER A C 1
ATOM 1391 O O . SER A 1 183 ? 21.561 -5.467 -16.719 1.00 91.19 183 SER A O 1
ATOM 1393 N N . CYS A 1 184 ? 20.664 -7.437 -17.311 1.00 91.50 184 CYS A N 1
ATOM 1394 C CA . CYS A 1 184 ? 20.644 -7.994 -15.959 1.00 91.50 184 CYS A CA 1
ATOM 1395 C C . CYS A 1 184 ? 22.059 -8.176 -15.389 1.00 91.50 184 CYS A C 1
ATOM 1397 O O . CYS A 1 184 ? 22.261 -7.942 -14.195 1.00 91.50 184 CYS A O 1
ATOM 1399 N N . THR A 1 185 ? 23.039 -8.546 -16.222 1.00 93.50 185 THR A N 1
ATOM 1400 C CA . THR A 1 185 ? 24.447 -8.684 -15.811 1.00 93.50 185 THR A CA 1
ATOM 1401 C C . THR A 1 185 ? 25.018 -7.340 -15.366 1.00 93.50 185 THR A C 1
ATOM 1403 O O . THR A 1 185 ? 25.611 -7.250 -14.291 1.00 93.50 185 THR A O 1
ATOM 1406 N N . ARG A 1 186 ? 24.768 -6.268 -16.133 1.00 91.06 186 ARG A N 1
ATOM 1407 C CA . ARG A 1 186 ? 25.186 -4.900 -15.776 1.00 91.06 186 ARG A CA 1
ATOM 1408 C C . ARG A 1 186 ? 24.523 -4.395 -14.492 1.00 91.06 186 ARG A C 1
ATOM 1410 O O . ARG A 1 186 ? 25.181 -3.754 -13.679 1.00 91.06 186 ARG A O 1
ATOM 1417 N N . SER A 1 187 ? 23.248 -4.718 -14.277 1.00 90.12 187 SER A N 1
ATOM 1418 C CA . SER A 1 187 ? 22.504 -4.299 -13.079 1.00 90.12 187 SER A CA 1
ATOM 1419 C C . SER A 1 187 ? 22.801 -5.134 -11.827 1.00 90.12 187 SER A C 1
ATOM 1421 O O . SER A 1 187 ? 22.360 -4.772 -10.740 1.00 90.12 187 SER A O 1
ATOM 1423 N N . LEU A 1 188 ? 23.574 -6.225 -11.918 1.00 89.06 188 LEU A N 1
ATOM 1424 C CA . LEU A 1 188 ? 23.848 -7.087 -10.764 1.00 89.06 188 LEU A CA 1
ATOM 1425 C C . LEU A 1 188 ? 24.557 -6.331 -9.624 1.00 89.06 188 LEU A C 1
ATOM 1427 O O . LEU A 1 188 ? 24.245 -6.553 -8.453 1.00 89.06 188 LEU A O 1
ATOM 1431 N N . THR A 1 189 ? 25.453 -5.397 -9.940 1.00 87.69 189 THR A N 1
ATOM 1432 C CA . THR A 1 189 ? 26.196 -4.602 -8.946 1.00 87.69 189 THR A CA 1
ATOM 1433 C C . THR A 1 189 ? 25.478 -3.321 -8.508 1.00 87.69 189 THR A C 1
ATOM 1435 O O . THR A 1 189 ? 25.883 -2.719 -7.518 1.00 87.69 189 THR A O 1
ATOM 1438 N N . GLN A 1 190 ? 24.401 -2.915 -9.189 1.00 91.06 190 GLN A N 1
ATOM 1439 C CA . GLN A 1 190 ? 23.714 -1.637 -8.960 1.00 91.06 190 GLN A CA 1
ATOM 1440 C C . GLN A 1 190 ? 22.468 -1.809 -8.085 1.00 91.06 190 GLN A C 1
ATOM 1442 O O . GLN A 1 190 ? 21.700 -2.737 -8.326 1.00 91.06 190 GLN A O 1
ATOM 1447 N N . PRO A 1 191 ? 22.220 -0.968 -7.069 1.00 93.12 191 PRO A N 1
ATOM 1448 C CA . PRO A 1 191 ? 21.008 -1.088 -6.257 1.00 93.12 191 PRO A CA 1
ATOM 1449 C C . PRO A 1 191 ? 19.739 -0.977 -7.126 1.00 93.12 191 PRO A C 1
ATOM 1451 O O . PRO A 1 191 ? 19.781 -0.333 -8.175 1.00 93.12 191 PRO A O 1
ATOM 1454 N N . PRO A 1 192 ? 18.627 -1.626 -6.733 1.00 95.25 192 PRO A N 1
ATOM 1455 C CA . PRO A 1 192 ? 17.363 -1.454 -7.440 1.00 95.25 192 PRO A CA 1
ATOM 1456 C C . PRO A 1 192 ? 16.897 -0.001 -7.343 1.00 95.25 192 PRO A C 1
ATOM 1458 O O . PRO A 1 192 ? 17.103 0.654 -6.321 1.00 95.25 192 PRO A O 1
ATOM 1461 N N . VAL A 1 193 ? 16.257 0.491 -8.399 1.00 95.62 193 VAL A N 1
ATOM 1462 C CA . VAL A 1 193 ? 15.795 1.879 -8.470 1.00 95.62 193 VAL A CA 1
ATOM 1463 C C . VAL A 1 193 ? 14.344 1.949 -8.918 1.00 95.62 193 VAL A C 1
ATOM 1465 O O . VAL A 1 193 ? 13.922 1.249 -9.843 1.00 95.62 193 VAL A O 1
ATOM 1468 N N . TYR A 1 194 ? 13.586 2.828 -8.282 1.00 95.31 194 TYR A N 1
ATOM 1469 C CA . TYR A 1 194 ? 12.293 3.265 -8.773 1.00 95.31 194 TYR A CA 1
ATOM 1470 C C . TYR A 1 194 ? 12.501 4.303 -9.880 1.00 95.31 194 TYR A C 1
ATOM 1472 O O . TYR A 1 194 ? 13.216 5.287 -9.690 1.00 95.31 194 TYR A O 1
ATOM 1480 N N . ARG A 1 195 ? 11.893 4.049 -11.040 1.00 92.81 195 ARG A N 1
ATOM 1481 C CA . ARG A 1 195 ? 11.789 4.980 -12.165 1.00 92.81 195 ARG A CA 1
ATOM 1482 C C . ARG A 1 195 ? 10.321 5.080 -12.529 1.00 92.81 195 ARG A C 1
ATOM 1484 O O . ARG A 1 195 ? 9.666 4.043 -12.640 1.00 92.81 195 ARG A O 1
ATOM 1491 N N . GLU A 1 196 ? 9.839 6.299 -12.718 1.00 89.56 196 GLU A N 1
ATOM 1492 C CA . GLU A 1 196 ? 8.480 6.516 -13.193 1.00 89.56 196 GLU A CA 1
ATOM 1493 C C . GLU A 1 196 ? 8.462 6.402 -14.719 1.00 89.56 196 GLU A C 1
ATOM 1495 O O . GLU A 1 196 ? 9.138 7.159 -15.415 1.00 89.56 196 GLU A O 1
ATOM 1500 N N . LEU A 1 197 ? 7.755 5.387 -15.217 1.00 87.50 197 LEU A N 1
ATOM 1501 C CA . LEU A 1 197 ? 7.687 5.025 -16.638 1.00 87.50 197 LEU A CA 1
ATOM 1502 C C . LEU A 1 197 ? 6.240 5.003 -17.154 1.00 87.50 197 LEU A C 1
ATOM 1504 O O . LEU A 1 197 ? 6.012 4.623 -18.301 1.00 87.50 197 LEU A O 1
ATOM 1508 N N . SER A 1 198 ? 5.255 5.360 -16.322 1.00 84.81 198 SER A N 1
ATOM 1509 C CA . SER A 1 198 ? 3.866 5.451 -16.768 1.00 84.81 198 SER A CA 1
ATOM 1510 C C . SER A 1 198 ? 3.657 6.645 -17.699 1.00 84.81 198 SER A C 1
ATOM 1512 O O . SER A 1 198 ? 4.303 7.689 -17.581 1.00 84.81 198 SER A O 1
ATOM 1514 N N . ALA A 1 199 ? 2.738 6.470 -18.648 1.00 87.19 199 ALA A N 1
ATOM 1515 C CA . ALA A 1 199 ? 2.303 7.541 -19.528 1.00 87.19 199 ALA A CA 1
ATOM 1516 C C . ALA A 1 199 ? 1.285 8.430 -18.789 1.00 87.19 199 ALA A C 1
ATOM 1518 O O . ALA A 1 199 ? 0.270 7.906 -18.312 1.00 87.19 199 ALA A O 1
ATOM 1519 N N . PRO A 1 200 ? 1.509 9.754 -18.705 1.00 91.19 200 PRO A N 1
ATOM 1520 C CA . PRO A 1 200 ? 0.549 10.679 -18.116 1.00 91.19 200 PRO A CA 1
ATOM 1521 C C . PRO A 1 200 ? -0.810 10.626 -18.827 1.00 91.19 200 PRO A C 1
ATOM 1523 O O . PRO A 1 200 ? -0.902 10.652 -20.057 1.00 91.19 200 PRO A O 1
ATOM 1526 N N . THR A 1 201 ? -1.884 10.585 -18.043 1.00 92.81 201 THR A N 1
ATOM 1527 C CA . THR A 1 201 ? -3.269 10.597 -18.533 1.00 92.81 201 THR A CA 1
ATOM 1528 C C . THR A 1 201 ? -3.995 11.868 -18.091 1.00 92.81 201 THR A C 1
ATOM 1530 O O . THR A 1 201 ? -3.514 12.639 -17.249 1.00 92.81 201 THR A O 1
ATOM 1533 N N . ALA A 1 202 ? -5.109 12.161 -18.752 1.00 92.75 202 ALA A N 1
ATOM 1534 C CA . ALA A 1 202 ? -5.995 13.258 -18.419 1.00 92.75 202 ALA A CA 1
ATOM 1535 C C . ALA A 1 202 ? -7.461 12.802 -18.459 1.00 92.75 202 ALA A C 1
ATOM 1537 O O . ALA A 1 202 ? -7.838 12.001 -19.324 1.00 92.75 202 ALA A O 1
ATOM 1538 N N . PRO A 1 203 ? -8.307 13.373 -17.586 1.00 95.44 203 PRO A N 1
ATOM 1539 C CA . PRO A 1 203 ? -9.718 13.045 -17.551 1.00 95.44 203 PRO A CA 1
ATOM 1540 C C . PRO A 1 203 ? -10.424 13.617 -18.784 1.00 95.44 203 PRO A C 1
ATOM 1542 O O . PRO A 1 203 ? -10.406 14.827 -19.020 1.00 95.44 203 PRO A O 1
ATOM 1545 N N . GLN A 1 204 ? -11.105 12.760 -19.538 1.00 94.75 204 GLN A N 1
ATOM 1546 C CA . GLN A 1 204 ? -12.014 13.147 -20.610 1.00 94.75 204 GLN A CA 1
ATOM 1547 C C . GLN A 1 204 ? -13.444 12.766 -20.228 1.00 94.75 204 GLN A C 1
ATOM 1549 O O . GLN A 1 204 ? -13.708 11.650 -19.777 1.00 94.75 204 GLN A O 1
ATOM 1554 N N . VAL A 1 205 ? -14.366 13.715 -20.398 1.00 96.19 205 VAL A N 1
ATOM 1555 C CA . VAL A 1 205 ? -15.796 13.516 -20.156 1.00 96.19 205 VAL A CA 1
ATOM 1556 C C . VAL A 1 205 ? -16.551 13.779 -21.448 1.00 96.19 205 VAL A C 1
ATOM 1558 O O . VAL A 1 205 ? -16.599 14.915 -21.921 1.00 96.19 205 VAL A O 1
ATOM 1561 N N . ASP A 1 206 ? -17.173 12.735 -21.981 1.00 94.00 206 ASP A N 1
ATOM 1562 C CA . ASP A 1 206 ? -17.978 12.800 -23.193 1.00 94.00 206 ASP A CA 1
ATOM 1563 C C . ASP A 1 206 ? -19.464 12.744 -22.823 1.00 94.00 206 ASP A C 1
ATOM 1565 O O . ASP A 1 206 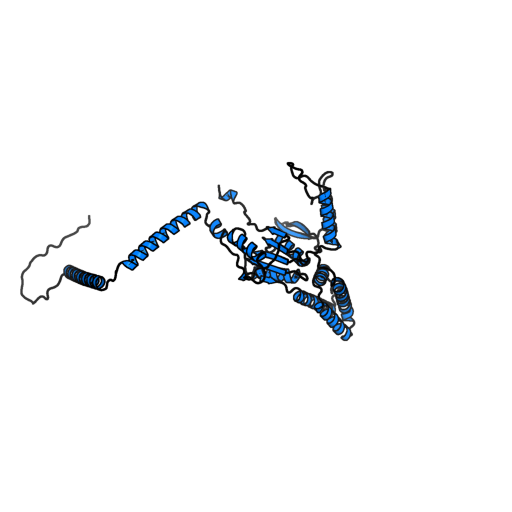? -19.919 11.847 -22.109 1.00 94.00 206 ASP A O 1
ATOM 1569 N N . ILE A 1 207 ? -20.236 13.717 -23.310 1.00 95.75 207 ILE A N 1
ATOM 1570 C CA . ILE A 1 207 ? -21.689 13.773 -23.115 1.00 95.75 207 ILE A CA 1
ATOM 1571 C C . ILE A 1 207 ? -22.353 13.340 -24.420 1.00 95.75 207 ILE A C 1
ATOM 1573 O O . ILE A 1 207 ? -22.303 14.051 -25.426 1.00 95.75 207 ILE A O 1
ATOM 1577 N N . GLY A 1 208 ? -22.964 12.157 -24.401 1.00 93.00 208 GLY A N 1
ATOM 1578 C CA . GLY A 1 208 ? -23.698 11.599 -25.528 1.00 93.00 208 GLY A CA 1
ATOM 1579 C C . GLY A 1 208 ? -24.920 12.440 -25.899 1.00 93.00 208 GLY A C 1
ATOM 1580 O O . GLY A 1 208 ? -25.485 13.169 -25.082 1.00 93.00 208 GLY A O 1
ATOM 1581 N N . SER A 1 209 ? -25.376 12.317 -27.147 1.00 93.56 209 SER A N 1
ATOM 1582 C CA . SER A 1 209 ? -26.586 13.001 -27.634 1.00 93.56 209 SER A CA 1
ATOM 1583 C C . SER A 1 209 ? -27.873 12.566 -26.918 1.00 93.56 209 SER A C 1
ATOM 1585 O O . SER A 1 209 ? -28.890 13.247 -26.997 1.00 93.56 209 SER A O 1
ATOM 1587 N N . ASP A 1 210 ? -27.834 11.417 -26.247 1.00 93.88 210 ASP A N 1
ATOM 1588 C CA . ASP A 1 210 ? -28.869 10.858 -25.375 1.00 93.88 210 ASP A CA 1
ATOM 1589 C C . ASP A 1 210 ? -28.807 11.396 -23.930 1.00 93.88 210 ASP A C 1
ATOM 1591 O O . ASP A 1 210 ? -29.686 11.093 -23.124 1.00 93.88 210 ASP A O 1
ATOM 1595 N N . GLY A 1 211 ? -27.793 12.206 -23.605 1.00 93.31 211 GLY A N 1
ATOM 1596 C CA . GLY A 1 211 ? -27.536 12.727 -22.263 1.00 93.31 211 GLY A CA 1
ATOM 1597 C C . GLY A 1 211 ? -26.699 11.799 -21.377 1.00 93.31 211 GLY A C 1
ATOM 1598 O O . GLY A 1 211 ? -26.530 12.099 -20.194 1.00 93.31 211 GLY A O 1
ATOM 1599 N N . THR A 1 212 ? -26.167 10.694 -21.911 1.00 94.94 212 THR A N 1
ATOM 1600 C CA . THR A 1 212 ? -25.282 9.796 -21.155 1.00 94.94 212 THR A CA 1
ATOM 1601 C C . THR A 1 212 ? -23.919 10.453 -20.950 1.00 94.94 212 THR A C 1
ATOM 1603 O O . THR A 1 212 ? -23.283 10.880 -21.910 1.00 94.94 212 THR A O 1
ATOM 1606 N N . VAL A 1 213 ? -23.455 10.524 -19.701 1.00 95.31 213 VAL A N 1
ATOM 1607 C CA . VAL A 1 213 ? -22.126 11.048 -19.354 1.00 95.31 213 VAL A CA 1
ATOM 1608 C C . VAL A 1 213 ? -21.157 9.877 -19.221 1.00 95.31 213 VAL A C 1
ATOM 1610 O O . VAL A 1 213 ? -21.329 9.029 -18.345 1.00 95.31 213 VAL A O 1
ATOM 1613 N N . ALA A 1 214 ? -20.147 9.830 -20.085 1.00 95.12 214 ALA A N 1
ATOM 1614 C CA . ALA A 1 214 ? -19.069 8.852 -20.038 1.00 95.12 214 ALA A CA 1
ATOM 1615 C C . ALA A 1 214 ? -17.769 9.530 -19.597 1.00 95.12 214 ALA A C 1
ATOM 1617 O O . ALA A 1 214 ? -17.464 10.638 -20.027 1.00 95.12 214 ALA A O 1
ATOM 1618 N N . TYR A 1 215 ? -17.008 8.857 -18.738 1.00 96.06 215 TYR A N 1
ATOM 1619 C CA . TYR A 1 215 ? -15.693 9.301 -18.289 1.00 96.06 215 TYR A CA 1
ATOM 1620 C C . TYR A 1 215 ? -14.636 8.283 -18.709 1.00 96.06 215 TYR A C 1
ATOM 1622 O O . TYR A 1 215 ? -14.840 7.074 -18.564 1.00 96.06 215 TYR A O 1
ATOM 1630 N N . SER A 1 216 ? -13.505 8.782 -19.193 1.00 94.69 216 SER A N 1
ATOM 1631 C CA . SER A 1 216 ? -12.339 7.981 -19.549 1.00 94.69 216 SER A CA 1
ATOM 1632 C C . SER A 1 216 ? -11.051 8.740 -19.253 1.00 94.69 216 SER A C 1
ATOM 1634 O O . SER A 1 216 ? -10.965 9.935 -19.518 1.00 94.69 216 SER A O 1
ATOM 1636 N N . GLU A 1 217 ? -10.036 8.034 -18.765 1.00 94.19 217 GLU A N 1
ATOM 1637 C CA . GLU A 1 217 ? -8.664 8.545 -18.693 1.00 94.19 217 GLU A CA 1
ATOM 1638 C C . GLU A 1 217 ? -7.978 8.341 -20.047 1.00 94.19 217 GLU A C 1
ATOM 1640 O O . GLU A 1 217 ? -7.853 7.208 -20.521 1.00 94.19 217 GLU A O 1
ATOM 1645 N N . VAL A 1 218 ? -7.559 9.434 -20.688 1.00 93.62 218 VAL A N 1
ATOM 1646 C CA . VAL A 1 218 ? -6.959 9.423 -22.031 1.00 93.62 218 VAL A CA 1
ATOM 1647 C C . VAL A 1 218 ? -5.503 9.886 -21.948 1.00 93.62 218 VAL A C 1
ATOM 1649 O O . VAL A 1 218 ? -5.224 10.857 -21.243 1.00 93.62 218 VAL A O 1
ATOM 1652 N N . PRO A 1 219 ? -4.549 9.220 -22.632 1.00 92.25 219 PRO A N 1
ATOM 1653 C CA . PRO A 1 219 ? -3.155 9.656 -22.655 1.00 92.25 219 PRO A CA 1
ATOM 1654 C C . PRO A 1 219 ? -3.017 11.098 -23.143 1.00 92.25 219 PRO A C 1
ATOM 1656 O O . PRO A 1 219 ? -3.654 11.499 -24.121 1.00 92.25 219 PRO A O 1
ATOM 1659 N N . ARG A 1 220 ? -2.166 11.877 -22.476 1.00 91.31 220 ARG A N 1
ATOM 1660 C CA . ARG A 1 220 ? -1.892 13.259 -22.875 1.00 91.31 220 ARG A CA 1
ATOM 1661 C C . ARG A 1 220 ? -1.103 13.282 -24.182 1.00 91.31 220 ARG A C 1
ATOM 1663 O O . ARG A 1 220 ? -0.127 12.557 -24.339 1.00 91.31 220 ARG A O 1
ATOM 1670 N N . ILE A 1 221 ? -1.525 14.132 -25.119 1.00 85.81 221 ILE A N 1
ATOM 1671 C CA . ILE A 1 221 ? -0.861 14.277 -26.426 1.00 85.81 221 ILE A CA 1
ATOM 1672 C C . ILE A 1 221 ? 0.429 15.093 -26.285 1.00 85.81 221 ILE A C 1
ATOM 1674 O O . ILE A 1 221 ? 1.447 14.738 -26.873 1.00 85.81 221 ILE A O 1
ATOM 1678 N N . ASP A 1 222 ? 0.387 16.153 -25.477 1.00 84.12 222 ASP A N 1
ATOM 1679 C CA . ASP A 1 222 ? 1.499 17.097 -25.314 1.00 84.12 222 ASP A CA 1
ATOM 1680 C C . ASP A 1 222 ? 2.520 16.651 -24.244 1.00 84.12 222 ASP A C 1
ATOM 1682 O O . ASP A 1 222 ? 3.624 17.184 -24.182 1.00 84.12 222 ASP A O 1
ATOM 1686 N N . GLU A 1 223 ? 2.176 15.651 -23.422 1.00 85.31 223 GLU A N 1
ATOM 1687 C CA . GLU A 1 223 ? 2.990 15.131 -22.311 1.00 85.31 223 GLU A CA 1
ATOM 1688 C C . GLU A 1 223 ? 3.066 13.601 -22.385 1.00 85.31 223 GLU A C 1
ATOM 1690 O O . GLU A 1 223 ? 2.359 12.881 -21.679 1.00 85.31 223 GLU A O 1
ATOM 1695 N N . SER A 1 224 ? 3.913 13.094 -23.280 1.00 83.25 224 SER A N 1
ATOM 1696 C CA . SER A 1 224 ? 4.016 11.651 -23.530 1.00 83.25 224 SER A CA 1
ATOM 1697 C C . SER A 1 224 ? 4.794 10.894 -22.449 1.00 83.25 224 SER A C 1
ATOM 1699 O O . SER A 1 224 ? 4.581 9.696 -22.254 1.00 83.25 224 SER A O 1
ATOM 1701 N N . SER A 1 225 ? 5.693 11.586 -21.744 1.00 86.81 225 SER A N 1
ATOM 1702 C CA . SER A 1 225 ? 6.569 11.015 -20.723 1.00 86.81 225 SER A CA 1
ATOM 1703 C C . SER A 1 225 ? 6.460 11.754 -19.391 1.00 86.81 225 SER A C 1
ATOM 1705 O O . SER A 1 225 ? 6.046 12.912 -19.324 1.00 86.81 225 SER A O 1
ATOM 1707 N N . PHE A 1 226 ? 6.900 11.100 -18.314 1.00 88.25 226 PHE A N 1
ATOM 1708 C CA . PHE A 1 226 ? 6.987 11.736 -17.001 1.00 88.25 226 PHE A CA 1
ATOM 1709 C C . PHE A 1 226 ? 7.926 12.958 -16.997 1.00 88.25 226 PHE A C 1
ATOM 1711 O O . PHE A 1 226 ? 7.675 13.915 -16.272 1.00 88.25 226 PHE A O 1
ATOM 1718 N N . VAL A 1 227 ? 8.969 12.976 -17.838 1.00 89.12 227 VAL A N 1
ATOM 1719 C CA . VAL A 1 227 ? 9.853 14.148 -17.990 1.00 89.12 227 VAL A CA 1
ATOM 1720 C C . VAL A 1 227 ? 9.073 15.350 -18.517 1.00 89.12 227 VAL A C 1
ATOM 1722 O O . VAL A 1 227 ? 9.163 16.434 -17.944 1.00 89.12 227 VAL A O 1
ATOM 1725 N N . ASP A 1 228 ? 8.282 15.144 -19.572 1.00 90.19 228 ASP A N 1
ATOM 1726 C CA . ASP A 1 228 ? 7.472 16.204 -20.183 1.00 90.19 228 ASP A CA 1
ATOM 1727 C C . ASP A 1 228 ? 6.452 16.750 -19.174 1.00 90.19 228 ASP A C 1
ATOM 1729 O O . ASP A 1 228 ? 6.283 17.962 -19.042 1.00 90.19 228 ASP A O 1
ATOM 1733 N N . PHE A 1 229 ? 5.841 15.853 -18.392 1.00 90.06 229 PHE A N 1
ATOM 1734 C CA . PHE A 1 229 ? 4.944 16.212 -17.295 1.00 90.06 229 PHE A CA 1
ATOM 1735 C C . PHE A 1 229 ? 5.641 17.073 -16.228 1.00 90.06 229 PHE A C 1
ATOM 1737 O O . PHE A 1 229 ? 5.101 18.094 -15.802 1.00 90.06 229 PHE A O 1
ATOM 1744 N N . VAL A 1 230 ? 6.849 16.700 -15.794 1.00 90.56 230 VAL A N 1
ATOM 1745 C CA . VAL A 1 230 ? 7.609 17.457 -14.783 1.00 90.56 230 VAL A CA 1
ATOM 1746 C C . VAL A 1 230 ? 7.983 18.850 -15.297 1.00 90.56 230 VAL A C 1
ATOM 1748 O O . VAL A 1 230 ? 7.857 19.828 -14.555 1.00 90.56 230 VAL A O 1
ATOM 1751 N N . GLU A 1 231 ? 8.395 18.962 -16.562 1.00 89.75 231 GLU A N 1
ATOM 1752 C CA . GLU A 1 231 ? 8.707 20.251 -17.188 1.00 89.75 231 GLU A CA 1
ATOM 1753 C C . GLU A 1 231 ? 7.465 21.134 -17.353 1.00 89.75 231 GLU A C 1
ATOM 1755 O O . GLU A 1 231 ? 7.545 22.336 -17.092 1.00 89.75 231 GLU A O 1
ATOM 1760 N N . HIS A 1 232 ? 6.302 20.558 -17.684 1.00 89.81 232 HIS A N 1
ATOM 1761 C CA . HIS A 1 232 ? 5.033 21.289 -17.650 1.00 89.81 232 HIS A CA 1
ATOM 1762 C C . HIS A 1 232 ? 4.753 21.805 -16.236 1.00 89.81 232 HIS A C 1
ATOM 1764 O O . HIS A 1 232 ? 4.528 22.999 -16.050 1.00 89.81 232 HIS A O 1
ATOM 1770 N N . MET A 1 233 ? 4.811 20.940 -15.217 1.00 90.00 233 MET A N 1
ATOM 1771 C CA . MET A 1 233 ? 4.481 21.310 -13.831 1.00 90.00 233 MET A CA 1
ATOM 1772 C C . MET A 1 233 ? 5.362 22.438 -13.280 1.00 90.00 233 MET A C 1
ATOM 1774 O O . MET A 1 233 ? 4.920 23.212 -12.423 1.00 90.00 233 MET A O 1
ATOM 1778 N N . ARG A 1 234 ? 6.589 22.551 -13.800 1.00 89.69 234 ARG A N 1
ATOM 1779 C CA . ARG A 1 234 ? 7.553 23.601 -13.467 1.00 89.69 234 ARG A CA 1
ATOM 1780 C C . ARG A 1 234 ? 7.173 24.974 -14.028 1.00 89.69 234 ARG A C 1
ATOM 1782 O O . ARG A 1 234 ? 7.593 25.987 -13.461 1.00 89.69 234 ARG A O 1
ATOM 1789 N N . GLN A 1 235 ? 6.409 25.029 -15.115 1.00 87.12 235 GLN A N 1
ATOM 1790 C CA . GLN A 1 235 ? 6.004 26.273 -15.765 1.00 87.12 235 GLN A CA 1
ATOM 1791 C C . GLN A 1 235 ? 4.696 26.800 -15.148 1.00 87.12 235 GLN A C 1
ATOM 1793 O O . GLN A 1 235 ? 3.722 26.057 -15.040 1.00 87.12 235 GLN A O 1
ATOM 1798 N N . PRO A 1 236 ? 4.644 28.068 -14.704 1.00 82.50 236 PRO A N 1
ATOM 1799 C CA . PRO A 1 236 ? 3.407 28.657 -14.210 1.00 82.50 236 PRO A CA 1
ATOM 1800 C C . PRO A 1 236 ? 2.484 29.052 -15.371 1.00 82.50 236 PRO A C 1
ATOM 1802 O O . PRO A 1 236 ? 2.939 29.576 -16.385 1.00 82.50 236 PRO A O 1
ATOM 1805 N N . ASP A 1 237 ? 1.177 28.876 -15.178 1.00 74.12 237 ASP A N 1
ATOM 1806 C CA . ASP A 1 237 ? 0.139 29.243 -16.158 1.00 74.12 237 ASP A CA 1
ATOM 1807 C C . ASP A 1 237 ? -0.018 30.774 -16.306 1.00 74.12 237 ASP A C 1
ATOM 1809 O O . ASP A 1 237 ? -0.409 31.303 -17.344 1.00 74.12 237 ASP A O 1
ATOM 1813 N N . VAL A 1 238 ? 0.335 31.521 -15.251 1.00 81.31 238 VAL A N 1
ATOM 1814 C CA . VAL A 1 238 ? 0.267 32.988 -15.201 1.00 81.31 238 VAL A CA 1
ATOM 1815 C C . VAL A 1 238 ? 1.624 33.556 -14.797 1.00 81.31 238 VAL A C 1
ATOM 1817 O O . VAL A 1 238 ? 2.267 33.080 -13.860 1.00 81.31 238 VAL A O 1
ATOM 1820 N N . GLN A 1 239 ? 2.050 34.612 -15.489 1.00 72.69 239 GLN A N 1
ATOM 1821 C CA . GLN A 1 239 ? 3.280 35.340 -15.182 1.00 72.69 239 GLN A CA 1
ATOM 1822 C C . GLN A 1 239 ? 3.245 35.851 -13.725 1.00 72.69 239 GLN A C 1
ATOM 1824 O O . GLN A 1 239 ? 2.228 36.379 -13.283 1.00 72.69 239 GLN A O 1
ATOM 1829 N N . ASP A 1 240 ? 4.336 35.650 -12.978 1.00 77.81 240 ASP A N 1
ATOM 1830 C CA . ASP A 1 240 ? 4.488 35.937 -11.535 1.00 77.81 240 ASP A CA 1
ATOM 1831 C C . ASP A 1 240 ? 3.748 35.008 -10.542 1.00 77.81 240 ASP A C 1
ATOM 1833 O O . ASP A 1 240 ? 3.753 35.270 -9.336 1.00 77.81 240 ASP A O 1
ATOM 1837 N N . MET A 1 241 ? 3.180 33.883 -10.996 1.00 85.00 241 MET A N 1
ATOM 1838 C CA . MET A 1 241 ? 2.653 32.831 -10.109 1.00 85.00 241 MET A CA 1
ATOM 1839 C C . MET A 1 241 ? 3.677 31.710 -9.854 1.00 85.00 241 MET A C 1
ATOM 1841 O O . MET A 1 241 ? 4.562 31.473 -10.679 1.00 85.00 241 MET A O 1
ATOM 1845 N N . PRO A 1 242 ? 3.596 31.009 -8.704 1.00 88.50 242 PRO A N 1
ATOM 1846 C CA . PRO A 1 242 ? 4.442 29.848 -8.454 1.00 88.50 242 PRO A CA 1
ATOM 1847 C C . PRO A 1 242 ? 4.081 28.677 -9.392 1.00 88.50 242 PRO A C 1
ATOM 1849 O O . PRO A 1 242 ? 2.942 28.608 -9.859 1.00 88.50 242 PRO A O 1
ATOM 1852 N N . PRO A 1 243 ? 5.012 27.731 -9.620 1.00 92.19 243 PRO A N 1
ATOM 1853 C CA . PRO A 1 243 ? 4.738 26.497 -10.362 1.00 92.19 243 PRO A CA 1
ATOM 1854 C C . PRO A 1 243 ? 3.580 25.687 -9.759 1.00 92.19 243 PRO A C 1
ATOM 1856 O O . PRO A 1 243 ? 3.281 25.829 -8.565 1.00 92.19 243 PRO A O 1
ATOM 1859 N N . PHE A 1 244 ? 2.978 24.786 -10.544 1.00 91.19 244 PHE A N 1
ATOM 1860 C CA . PHE A 1 244 ? 1.869 23.937 -10.084 1.00 91.19 244 PHE A CA 1
ATOM 1861 C C . PHE A 1 244 ? 2.247 23.129 -8.841 1.00 91.19 244 PHE A C 1
ATOM 1863 O O . PHE A 1 244 ? 1.512 23.121 -7.851 1.00 91.19 244 PHE A O 1
ATOM 1870 N N . ILE A 1 245 ? 3.435 22.518 -8.862 1.00 93.38 245 ILE A N 1
ATOM 1871 C CA . ILE A 1 245 ? 4.017 21.844 -7.702 1.00 93.38 245 ILE A CA 1
ATOM 1872 C C . ILE A 1 245 ? 5.150 22.712 -7.158 1.00 93.38 245 ILE A C 1
ATOM 1874 O O . ILE A 1 245 ? 6.101 23.045 -7.863 1.00 93.38 245 ILE A O 1
ATOM 1878 N N . HIS A 1 246 ? 5.066 23.111 -5.894 1.00 94.19 246 HIS A N 1
ATOM 1879 C CA . HIS A 1 246 ? 6.097 23.941 -5.284 1.00 94.19 246 HIS A CA 1
ATOM 1880 C C . HIS A 1 246 ? 6.228 23.676 -3.791 1.00 94.19 246 HIS A C 1
ATOM 1882 O O . HIS A 1 246 ? 5.270 23.317 -3.104 1.00 94.19 246 HIS A O 1
ATOM 1888 N N . LEU A 1 247 ? 7.430 23.914 -3.277 1.00 95.75 247 LEU A N 1
ATOM 1889 C CA . LEU A 1 247 ? 7.702 23.874 -1.853 1.00 95.75 247 LEU A CA 1
ATOM 1890 C C . LEU A 1 247 ? 7.525 25.259 -1.238 1.00 95.75 247 LEU A C 1
ATOM 1892 O O . LEU A 1 247 ? 7.805 26.302 -1.839 1.00 95.75 247 LEU A O 1
ATOM 1896 N N . LYS A 1 248 ? 7.057 25.253 0.007 1.00 94.69 248 LYS A N 1
ATOM 1897 C CA . LYS A 1 248 ? 6.911 26.452 0.822 1.00 94.69 248 LYS A CA 1
ATOM 1898 C C . LYS A 1 248 ? 7.926 26.436 1.954 1.00 94.69 248 LYS A C 1
ATOM 1900 O O . LYS A 1 248 ? 8.322 25.377 2.433 1.00 94.69 248 LYS A O 1
ATOM 1905 N N . LYS A 1 249 ? 8.321 27.620 2.404 1.00 94.88 249 LYS A N 1
ATOM 1906 C CA . LYS A 1 249 ? 9.178 27.818 3.572 1.00 94.88 249 LYS A CA 1
ATOM 1907 C C . LYS A 1 249 ? 8.444 28.689 4.577 1.00 94.88 249 LYS A C 1
ATOM 1909 O O . LYS A 1 249 ? 7.746 29.629 4.203 1.00 94.88 249 LYS A O 1
ATOM 1914 N N . GLN A 1 250 ? 8.618 28.379 5.854 1.00 94.31 250 GLN A N 1
ATOM 1915 C CA . GLN A 1 250 ? 8.145 29.224 6.936 1.00 94.31 250 GLN A CA 1
ATOM 1916 C C . GLN A 1 250 ? 9.328 29.975 7.547 1.00 94.31 250 GLN A C 1
ATOM 1918 O O . GLN A 1 250 ? 10.264 29.364 8.061 1.00 94.31 250 GLN A O 1
ATOM 1923 N N . SER A 1 251 ? 9.286 31.305 7.510 1.00 88.19 251 SER A N 1
ATOM 1924 C CA . SER A 1 251 ? 10.168 32.140 8.334 1.00 88.19 251 SER A CA 1
ATOM 1925 C C . SER A 1 251 ? 9.525 32.321 9.711 1.00 88.19 251 SER A C 1
ATOM 1927 O O . SER A 1 251 ? 8.298 32.377 9.797 1.00 88.19 251 SER A O 1
ATOM 1929 N N . ALA A 1 252 ? 10.318 32.382 10.785 1.00 83.56 252 ALA A N 1
ATOM 1930 C CA . ALA A 1 252 ? 9.831 32.356 12.171 1.00 83.56 252 ALA A CA 1
ATOM 1931 C C . ALA A 1 252 ? 8.608 33.276 12.403 1.00 83.56 252 ALA A C 1
ATOM 1933 O O . ALA A 1 252 ? 8.718 34.496 12.324 1.00 83.56 252 ALA A O 1
ATOM 1934 N N . GLY A 1 253 ? 7.440 32.672 12.665 1.00 80.75 253 GLY A N 1
ATOM 1935 C CA . GLY A 1 253 ? 6.178 33.372 12.951 1.00 80.75 253 GLY A CA 1
ATOM 1936 C C . GLY A 1 253 ? 5.362 33.855 11.741 1.00 80.75 253 GLY A C 1
ATOM 1937 O O . GLY A 1 253 ? 4.303 34.443 11.934 1.00 80.75 253 GLY A O 1
ATOM 1938 N N . SER A 1 254 ? 5.814 33.613 10.508 1.00 86.50 254 SER A N 1
ATOM 1939 C CA . SER A 1 254 ? 5.100 33.997 9.276 1.00 86.50 254 SER A CA 1
ATOM 1940 C C . SER A 1 254 ? 4.262 32.854 8.688 1.00 86.50 254 SER A C 1
ATOM 1942 O O . SER A 1 254 ? 4.414 31.689 9.068 1.00 86.50 254 SER A O 1
ATOM 1944 N N . ALA A 1 255 ? 3.359 33.187 7.762 1.00 90.69 255 ALA A N 1
ATOM 1945 C CA . ALA A 1 255 ? 2.646 32.198 6.958 1.00 90.69 255 ALA A CA 1
ATOM 1946 C C . ALA A 1 255 ? 3.602 31.489 5.982 1.00 90.69 255 ALA A C 1
ATOM 1948 O O . ALA A 1 255 ? 4.612 32.053 5.565 1.00 90.69 255 ALA A O 1
ATOM 1949 N N . TRP A 1 256 ? 3.265 30.257 5.595 1.00 94.38 256 TRP A N 1
ATOM 1950 C CA . TRP A 1 256 ? 4.008 29.502 4.587 1.00 94.38 256 TRP A CA 1
ATOM 1951 C C . TRP A 1 256 ? 3.989 30.229 3.242 1.00 94.38 256 TRP A C 1
ATOM 1953 O O . TRP A 1 256 ? 2.928 30.385 2.634 1.00 94.38 256 TRP A O 1
ATOM 1963 N N . SER A 1 257 ? 5.162 30.629 2.759 1.00 92.75 257 SER A N 1
ATOM 1964 C CA . SER A 1 257 ? 5.324 31.298 1.469 1.00 92.75 257 SER A CA 1
ATOM 1965 C C . SER A 1 257 ? 6.107 30.430 0.491 1.00 92.75 257 SER A C 1
ATOM 1967 O O . SER A 1 257 ? 6.874 29.551 0.888 1.00 92.75 257 SER A O 1
ATOM 1969 N N . TYR A 1 258 ? 5.883 30.654 -0.803 1.00 93.00 258 TYR A N 1
ATOM 1970 C CA . TYR A 1 258 ? 6.612 29.976 -1.870 1.00 93.00 258 TYR A CA 1
ATOM 1971 C C . TYR A 1 258 ? 8.126 30.178 -1.722 1.00 93.00 258 TYR A C 1
ATOM 1973 O O . TYR A 1 258 ? 8.595 31.288 -1.465 1.00 93.00 258 TYR A O 1
ATOM 1981 N N . CYS A 1 259 ? 8.887 29.099 -1.903 1.00 93.50 259 CYS A N 1
ATOM 1982 C CA . CYS A 1 259 ? 10.341 29.131 -1.886 1.00 93.50 259 CYS A CA 1
ATOM 1983 C C . CYS A 1 259 ? 10.892 28.558 -3.195 1.00 93.50 259 CYS A C 1
ATOM 1985 O O . CYS A 1 259 ? 10.826 27.349 -3.434 1.00 93.50 259 CYS A O 1
ATOM 1987 N N . ALA A 1 260 ? 11.460 29.432 -4.028 1.00 92.44 260 ALA A N 1
ATOM 1988 C CA . ALA A 1 260 ? 12.023 29.054 -5.322 1.00 92.44 260 ALA A CA 1
ATOM 1989 C C . ALA A 1 260 ? 13.214 28.089 -5.194 1.00 92.44 260 ALA A C 1
ATOM 1991 O O . ALA A 1 260 ? 13.316 27.137 -5.963 1.00 92.44 260 ALA A O 1
ATOM 1992 N N . GLU A 1 261 ? 14.075 28.288 -4.193 1.00 94.50 261 GLU A N 1
ATOM 1993 C CA . GLU A 1 261 ? 15.247 27.436 -3.937 1.00 94.50 261 GLU A CA 1
ATOM 1994 C C . GLU A 1 261 ? 14.838 25.991 -3.618 1.00 94.50 261 GLU A C 1
ATOM 1996 O O . GLU A 1 261 ? 15.292 25.054 -4.270 1.00 94.50 261 GLU A O 1
ATOM 2001 N N . LEU A 1 262 ? 13.920 25.809 -2.660 1.00 95.50 262 LEU A N 1
ATOM 2002 C CA . LEU A 1 262 ? 13.412 24.485 -2.286 1.00 95.50 262 LEU A CA 1
ATOM 2003 C C . LEU A 1 262 ? 12.642 23.832 -3.436 1.00 95.50 262 LEU A C 1
ATOM 2005 O O . LEU A 1 262 ? 12.787 22.638 -3.673 1.00 95.50 262 LEU A O 1
ATOM 2009 N N . SER A 1 263 ? 11.848 24.612 -4.170 1.00 95.06 263 SER A N 1
ATOM 2010 C CA . SER A 1 263 ? 11.109 24.087 -5.322 1.00 95.06 263 SER A CA 1
ATOM 2011 C C . SER A 1 263 ? 12.060 23.625 -6.426 1.00 95.06 263 SER A C 1
ATOM 2013 O O . SER A 1 263 ? 11.847 22.565 -6.996 1.00 95.06 263 SER A O 1
ATOM 2015 N N . THR A 1 264 ? 13.149 24.357 -6.679 1.00 94.38 264 THR A N 1
ATOM 2016 C CA . THR A 1 264 ? 14.173 23.952 -7.658 1.00 94.38 264 THR A CA 1
ATOM 2017 C C . THR A 1 264 ? 14.829 22.633 -7.254 1.00 94.38 264 THR A C 1
ATOM 2019 O O . THR A 1 264 ? 14.878 21.717 -8.067 1.00 94.38 264 THR A O 1
ATOM 2022 N N . MET A 1 265 ? 15.220 22.492 -5.983 1.00 95.00 265 MET A N 1
ATOM 2023 C CA . MET A 1 265 ? 15.767 21.238 -5.447 1.00 95.00 265 MET A CA 1
ATOM 2024 C C . MET A 1 265 ? 14.775 20.068 -5.567 1.00 95.00 265 MET A C 1
ATOM 2026 O O . MET A 1 265 ? 15.160 18.937 -5.851 1.00 95.00 265 MET A O 1
ATOM 2030 N N . TYR A 1 266 ? 13.482 20.334 -5.380 1.00 95.19 266 TYR A N 1
ATOM 2031 C CA . TYR A 1 266 ? 12.435 19.332 -5.565 1.00 95.19 266 TYR A CA 1
ATOM 2032 C C . TYR A 1 266 ? 12.320 18.873 -7.030 1.00 95.19 266 TYR A C 1
ATOM 2034 O O . TYR A 1 266 ? 12.261 17.672 -7.289 1.00 95.19 266 TYR A O 1
ATOM 2042 N N . TYR A 1 267 ? 12.359 19.803 -7.991 1.00 94.06 267 TYR A N 1
ATOM 2043 C CA . TYR A 1 267 ? 12.344 19.480 -9.425 1.00 94.06 267 TYR A CA 1
ATOM 2044 C C . TYR A 1 267 ? 13.603 18.741 -9.895 1.00 94.06 267 TYR A C 1
ATOM 2046 O O . TYR A 1 267 ? 13.509 17.867 -10.757 1.00 94.06 267 TYR A O 1
ATOM 2054 N N . GLU A 1 268 ? 14.767 19.041 -9.316 1.00 92.19 268 GLU A N 1
ATOM 2055 C CA . GLU A 1 268 ? 15.993 18.265 -9.548 1.00 92.19 268 GLU A CA 1
ATOM 2056 C C . GLU A 1 268 ? 15.800 16.802 -9.119 1.00 92.19 268 GLU A C 1
ATOM 2058 O O . GLU A 1 268 ? 16.113 15.893 -9.887 1.00 92.19 268 GLU A O 1
ATOM 2063 N N . GLY A 1 269 ? 15.182 16.569 -7.954 1.00 93.12 269 GLY A N 1
ATOM 2064 C CA . GLY A 1 269 ? 14.832 15.222 -7.492 1.00 93.12 269 GLY A CA 1
ATOM 2065 C C . GLY A 1 269 ? 13.813 14.508 -8.391 1.00 93.12 269 GLY A C 1
ATOM 2066 O O . GLY A 1 269 ? 13.982 13.330 -8.699 1.00 93.12 269 GLY A O 1
ATOM 2067 N N . LEU A 1 270 ? 12.779 15.210 -8.872 1.00 92.50 270 LEU A N 1
ATOM 2068 C CA . LEU A 1 270 ? 11.826 14.645 -9.841 1.00 92.50 270 LEU A CA 1
ATOM 2069 C C . LEU A 1 270 ? 12.500 14.262 -11.167 1.00 92.50 270 LEU A C 1
ATOM 2071 O O . LEU A 1 270 ? 12.203 13.211 -11.737 1.00 92.50 270 LEU A O 1
ATOM 2075 N N . SER A 1 271 ? 13.446 15.082 -11.626 1.00 89.94 271 SER A N 1
ATOM 2076 C CA . SER A 1 271 ? 14.227 14.804 -12.836 1.00 89.94 271 SER A CA 1
ATOM 2077 C C . SER A 1 271 ? 15.126 13.574 -12.652 1.00 89.94 271 SER A C 1
ATOM 2079 O O . SER A 1 271 ? 15.242 12.745 -13.557 1.00 89.94 271 SER A O 1
ATOM 2081 N N . GLU A 1 272 ? 15.719 13.406 -11.464 1.00 91.00 272 GLU A N 1
ATOM 2082 C CA . GLU A 1 272 ? 16.525 12.230 -11.113 1.00 91.00 272 GLU A CA 1
ATOM 2083 C C . GLU A 1 272 ? 15.696 10.935 -11.136 1.00 91.00 272 GLU A C 1
ATOM 2085 O O . GLU A 1 272 ? 16.153 9.927 -11.683 1.00 91.00 272 GLU A O 1
ATOM 2090 N N . ILE A 1 273 ? 14.458 10.969 -10.622 1.00 91.50 273 ILE A N 1
ATOM 2091 C CA . ILE A 1 273 ? 13.530 9.822 -10.637 1.00 91.50 273 ILE A CA 1
ATOM 2092 C C . ILE A 1 273 ? 13.260 9.345 -12.070 1.00 91.50 273 ILE A C 1
ATOM 2094 O O . ILE A 1 273 ? 13.234 8.139 -12.323 1.00 91.50 273 ILE A O 1
ATOM 2098 N N . SER A 1 274 ? 13.101 10.268 -13.019 1.00 85.25 274 SER A N 1
ATOM 2099 C CA . SER A 1 274 ? 12.867 9.908 -14.422 1.00 85.25 274 SER A CA 1
ATOM 2100 C C . SER A 1 274 ? 14.133 9.414 -15.136 1.00 85.25 274 SER A C 1
ATOM 2102 O O . SER A 1 274 ? 14.077 8.517 -15.986 1.00 85.25 274 SER A O 1
ATOM 2104 N N . GLY A 1 275 ? 15.282 10.004 -14.797 1.00 87.12 275 GLY A N 1
ATOM 2105 C CA . GLY A 1 275 ? 16.583 9.690 -15.377 1.00 87.12 275 GLY A CA 1
ATOM 2106 C C . GLY A 1 275 ? 17.194 8.418 -14.793 1.00 87.12 275 GLY A C 1
ATOM 2107 O O . GLY A 1 275 ? 16.916 7.308 -15.252 1.00 87.12 275 GLY A O 1
ATOM 2108 N N . SER A 1 276 ? 18.064 8.578 -13.793 1.00 88.38 276 SER A N 1
ATOM 2109 C CA . SER A 1 276 ? 18.797 7.479 -13.149 1.00 88.38 276 SER A CA 1
ATOM 2110 C C . SER A 1 276 ? 17.929 6.606 -12.241 1.00 88.38 276 SER A C 1
ATOM 2112 O O . SER A 1 276 ? 18.280 5.448 -12.005 1.00 88.38 276 SER A O 1
ATOM 2114 N N . GLY A 1 277 ? 16.796 7.129 -11.772 1.00 91.94 277 GLY A N 1
ATOM 2115 C CA . GLY A 1 277 ? 15.935 6.482 -10.792 1.00 91.94 277 GLY A CA 1
ATOM 2116 C C . GLY A 1 277 ? 16.437 6.641 -9.359 1.00 91.94 277 GLY A C 1
ATOM 2117 O O . GLY A 1 277 ? 17.600 6.959 -9.111 1.00 91.94 277 GLY A O 1
ATOM 2118 N N . LEU A 1 278 ? 15.542 6.385 -8.407 1.00 94.06 278 LEU A N 1
ATOM 2119 C CA . LEU A 1 278 ? 15.788 6.555 -6.979 1.00 94.06 278 LEU A CA 1
ATOM 2120 C C . LEU A 1 278 ? 15.829 5.201 -6.260 1.00 94.06 278 LEU A C 1
ATOM 2122 O O . LEU A 1 278 ? 14.903 4.397 -6.363 1.00 94.06 278 LEU A O 1
ATOM 2126 N N . SER A 1 279 ? 16.907 4.941 -5.520 1.00 95.69 279 SER A N 1
ATOM 2127 C CA . SER A 1 279 ? 17.052 3.724 -4.712 1.00 95.69 279 SER A CA 1
ATOM 2128 C C . SER A 1 279 ? 16.539 3.944 -3.291 1.00 95.69 279 SER A C 1
ATOM 2130 O O . SER A 1 279 ? 16.954 4.879 -2.608 1.00 95.69 279 SER A O 1
ATOM 2132 N N . PHE A 1 280 ? 15.725 3.007 -2.809 1.00 96.88 280 PHE A N 1
ATOM 2133 C CA . PHE A 1 280 ? 15.269 2.909 -1.420 1.00 96.88 280 PHE A CA 1
ATOM 2134 C C . PHE A 1 280 ? 15.845 1.673 -0.710 1.00 96.88 280 PHE A C 1
ATOM 2136 O O . PHE A 1 280 ? 15.350 1.251 0.335 1.00 96.88 280 PHE A O 1
ATOM 2143 N N . ALA A 1 281 ? 16.900 1.070 -1.265 1.00 95.69 281 ALA A N 1
ATOM 2144 C CA . ALA A 1 281 ? 17.542 -0.097 -0.680 1.00 95.69 281 ALA A CA 1
ATOM 2145 C C . ALA A 1 281 ? 18.018 0.187 0.755 1.00 95.69 281 ALA A C 1
ATOM 2147 O O . ALA A 1 281 ? 18.717 1.164 1.020 1.00 95.69 281 ALA A O 1
ATOM 2148 N N . GLY A 1 282 ? 17.640 -0.692 1.684 1.00 94.88 282 GLY A N 1
ATOM 2149 C CA . GLY A 1 282 ? 17.968 -0.552 3.104 1.00 94.88 282 GLY A CA 1
ATOM 2150 C C . GLY A 1 282 ? 17.070 0.416 3.876 1.00 94.88 282 GLY A C 1
ATOM 2151 O O . GLY A 1 282 ? 17.206 0.482 5.093 1.00 94.88 282 GLY A O 1
ATOM 2152 N N . LYS A 1 283 ? 16.142 1.110 3.206 1.00 97.56 283 LYS A N 1
ATOM 2153 C CA . LYS A 1 283 ? 15.135 1.944 3.863 1.00 97.56 283 LYS A CA 1
ATOM 2154 C C . LYS A 1 283 ? 13.961 1.118 4.350 1.00 97.56 283 LYS A C 1
ATOM 2156 O O . LYS A 1 283 ? 13.552 0.163 3.679 1.00 97.56 283 LYS A O 1
ATOM 2161 N N . THR A 1 284 ? 13.402 1.506 5.491 1.00 98.06 284 THR A N 1
ATOM 2162 C CA . THR A 1 284 ? 12.171 0.905 6.006 1.00 98.06 284 THR A CA 1
ATOM 2163 C C . THR A 1 284 ? 11.044 1.929 6.121 1.00 98.06 284 THR A C 1
ATOM 2165 O O . THR A 1 284 ? 11.257 3.081 6.500 1.00 98.06 284 THR A O 1
ATOM 2168 N N . ALA A 1 285 ? 9.834 1.526 5.739 1.00 98.38 285 ALA A N 1
ATOM 2169 C CA . ALA A 1 285 ? 8.675 2.408 5.684 1.00 98.38 285 ALA A CA 1
ATOM 2170 C C . ALA A 1 285 ? 7.432 1.755 6.292 1.00 98.38 285 ALA A C 1
ATOM 2172 O O . ALA A 1 285 ? 7.180 0.568 6.088 1.00 98.38 285 ALA A O 1
ATOM 2173 N N . LEU A 1 286 ? 6.618 2.553 6.979 1.00 98.50 286 LEU A N 1
ATOM 2174 C CA . LEU A 1 286 ? 5.265 2.195 7.403 1.00 98.50 286 LEU A CA 1
ATOM 2175 C C . LEU A 1 286 ? 4.254 2.976 6.562 1.00 98.50 286 LEU A C 1
ATOM 2177 O O . LEU A 1 286 ? 4.299 4.203 6.538 1.00 98.50 286 LEU A O 1
ATOM 2181 N N . VAL A 1 287 ? 3.328 2.283 5.902 1.00 98.38 287 VAL A N 1
ATOM 2182 C CA . VAL A 1 287 ? 2.275 2.901 5.085 1.00 98.38 287 VAL A CA 1
ATOM 2183 C C . VAL A 1 287 ? 0.908 2.438 5.580 1.00 98.38 287 VAL A C 1
ATOM 2185 O O . VAL A 1 287 ? 0.592 1.245 5.550 1.00 98.38 287 VAL A O 1
ATOM 2188 N N . THR A 1 288 ? 0.075 3.389 6.000 1.00 97.56 288 THR A N 1
ATOM 2189 C CA . THR A 1 288 ? -1.339 3.157 6.321 1.00 97.56 288 THR A CA 1
ATOM 2190 C C . THR A 1 288 ? -2.231 3.728 5.221 1.00 97.56 288 THR A C 1
ATOM 2192 O O . THR A 1 288 ? -1.843 4.669 4.538 1.00 97.56 288 THR A O 1
ATOM 2195 N N . GLY A 1 289 ? -3.410 3.140 4.988 1.00 95.25 289 GLY A N 1
ATOM 2196 C CA . GLY A 1 289 ? -4.312 3.601 3.918 1.00 95.25 289 GLY A CA 1
ATOM 2197 C C . GLY A 1 289 ? -3.907 3.178 2.495 1.00 95.25 289 GLY A C 1
ATOM 2198 O O . GLY A 1 289 ? -4.320 3.797 1.517 1.00 95.25 289 GLY A O 1
ATOM 2199 N N . CYS A 1 290 ? -3.130 2.103 2.348 1.00 95.75 290 CYS A N 1
ATOM 2200 C CA . CYS A 1 290 ? -2.694 1.539 1.060 1.00 95.75 290 CYS A CA 1
ATOM 2201 C C . CYS A 1 290 ? -3.671 0.482 0.503 1.00 95.75 290 CYS A C 1
ATOM 2203 O O . CYS A 1 290 ? -3.276 -0.604 0.078 1.00 95.75 290 CYS A O 1
ATOM 2205 N N . GLY A 1 291 ? -4.974 0.776 0.566 1.00 92.81 291 GLY A N 1
ATOM 2206 C CA . GLY A 1 291 ? -6.006 -0.056 -0.053 1.00 92.81 291 GLY A CA 1
ATOM 2207 C C . GLY A 1 291 ? -5.891 -0.094 -1.580 1.00 92.81 291 GLY A C 1
ATOM 2208 O O . GLY A 1 291 ? -5.147 0.671 -2.182 1.00 92.81 291 GLY A O 1
ATOM 2209 N N . ARG A 1 292 ? -6.648 -0.989 -2.218 1.00 91.75 292 ARG A N 1
ATOM 2210 C CA . ARG A 1 292 ? -6.717 -1.060 -3.683 1.00 91.75 292 ARG A CA 1
ATOM 2211 C C . ARG A 1 292 ? -7.138 0.295 -4.269 1.00 91.75 292 ARG A C 1
ATOM 2213 O O . ARG A 1 292 ? -8.023 0.931 -3.706 1.00 91.75 292 ARG A O 1
ATOM 2220 N N . ASP A 1 293 ? -6.518 0.674 -5.385 1.00 89.31 293 ASP A N 1
ATOM 2221 C CA . ASP A 1 293 ? -6.794 1.910 -6.132 1.00 89.31 293 ASP A CA 1
ATOM 2222 C C . ASP A 1 293 ? -6.594 3.192 -5.293 1.00 89.31 293 ASP A C 1
ATOM 2224 O O . ASP A 1 293 ? -7.223 4.217 -5.545 1.00 89.31 293 ASP A O 1
ATOM 2228 N N . SER A 1 294 ? -5.738 3.141 -4.262 1.00 94.69 294 SER A N 1
ATOM 2229 C CA . SER A 1 294 ? -5.372 4.309 -3.456 1.00 94.69 294 SER A CA 1
ATOM 2230 C C . SER A 1 294 ? -3.966 4.807 -3.782 1.00 94.69 294 SER A C 1
ATOM 2232 O O . SER A 1 294 ? -3.077 4.025 -4.109 1.00 94.69 294 SER A O 1
ATOM 2234 N N . ILE A 1 295 ? -3.724 6.101 -3.553 1.00 95.12 295 ILE A N 1
ATOM 2235 C CA . ILE A 1 295 ? -2.385 6.715 -3.652 1.00 95.12 295 ILE A CA 1
ATOM 2236 C C . ILE A 1 295 ? -1.370 5.964 -2.771 1.00 95.12 295 ILE A C 1
ATOM 2238 O O . ILE A 1 295 ? -0.204 5.802 -3.124 1.00 95.12 295 ILE A O 1
ATOM 2242 N N . GLY A 1 296 ? -1.815 5.472 -1.610 1.00 96.06 296 GLY A N 1
ATOM 2243 C CA . GLY A 1 296 ? -0.975 4.686 -0.713 1.00 96.06 296 GLY A CA 1
ATOM 2244 C C . GLY A 1 296 ? -0.495 3.375 -1.341 1.00 96.06 296 GLY A C 1
ATOM 2245 O O . GLY A 1 296 ? 0.615 2.949 -1.037 1.00 96.06 296 GLY A O 1
ATOM 2246 N N . ALA A 1 297 ? -1.289 2.739 -2.209 1.00 96.69 297 ALA A N 1
ATOM 2247 C CA . ALA A 1 297 ? -0.860 1.541 -2.929 1.00 96.69 297 ALA A CA 1
ATOM 2248 C C . ALA A 1 297 ? 0.253 1.853 -3.939 1.00 96.69 297 ALA A C 1
ATOM 2250 O O . ALA A 1 297 ? 1.256 1.140 -3.951 1.00 96.69 297 ALA A O 1
ATOM 2251 N N . ASP A 1 298 ? 0.136 2.945 -4.697 1.00 95.88 298 ASP A N 1
ATOM 2252 C CA . ASP A 1 298 ? 1.168 3.359 -5.660 1.00 95.88 298 ASP A CA 1
ATOM 2253 C C . ASP A 1 298 ? 2.485 3.730 -4.967 1.00 95.88 298 ASP A C 1
ATOM 2255 O O . ASP A 1 298 ? 3.568 3.357 -5.425 1.00 95.88 298 ASP A O 1
ATOM 2259 N N . ILE A 1 299 ? 2.409 4.367 -3.792 1.00 96.94 299 ILE A N 1
ATOM 2260 C CA . ILE A 1 299 ? 3.589 4.624 -2.953 1.00 96.94 299 ILE A CA 1
ATOM 2261 C C . ILE A 1 299 ? 4.261 3.310 -2.536 1.00 96.94 299 ILE A C 1
ATOM 2263 O O . ILE A 1 299 ? 5.486 3.201 -2.607 1.00 96.94 299 ILE A O 1
ATOM 2267 N N . VAL A 1 300 ? 3.490 2.294 -2.127 1.00 97.94 300 VAL A N 1
ATOM 2268 C CA . VAL A 1 300 ? 4.052 0.977 -1.785 1.00 97.94 300 VAL A CA 1
ATOM 2269 C C . VAL A 1 300 ? 4.720 0.344 -3.011 1.00 97.94 300 VAL A C 1
ATOM 2271 O O . VAL A 1 300 ? 5.839 -0.155 -2.887 1.00 97.94 300 VAL A O 1
ATOM 2274 N N . CYS A 1 301 ? 4.104 0.417 -4.195 1.00 96.56 301 CYS A N 1
ATOM 2275 C CA . CYS A 1 301 ? 4.704 -0.056 -5.447 1.00 96.56 301 CYS A CA 1
ATOM 2276 C C . CYS A 1 301 ? 6.051 0.628 -5.736 1.00 96.56 301 CYS A C 1
ATOM 2278 O O . CYS A 1 301 ? 7.032 -0.058 -6.045 1.00 96.56 301 CYS A O 1
ATOM 2280 N N . GLY A 1 302 ? 6.128 1.955 -5.593 1.00 96.19 302 GLY A N 1
ATOM 2281 C CA . GLY A 1 302 ? 7.361 2.722 -5.791 1.00 96.19 302 GLY A CA 1
ATOM 2282 C C . GLY A 1 302 ? 8.456 2.360 -4.784 1.00 96.19 302 GLY A C 1
ATOM 2283 O O . GLY A 1 302 ? 9.589 2.058 -5.169 1.00 96.19 302 GLY A O 1
ATOM 2284 N N . LEU A 1 303 ? 8.107 2.283 -3.495 1.00 97.75 303 LEU A N 1
ATOM 2285 C CA . LEU A 1 303 ? 9.026 1.883 -2.424 1.00 97.75 303 LEU A CA 1
ATOM 2286 C C . LEU A 1 303 ? 9.588 0.470 -2.650 1.00 97.75 303 LEU A C 1
ATOM 2288 O O . LEU A 1 303 ? 10.802 0.265 -2.568 1.00 97.75 303 LEU A O 1
ATOM 2292 N N . LEU A 1 304 ? 8.728 -0.498 -2.986 1.00 97.88 304 LEU A N 1
ATOM 2293 C CA . LEU A 1 304 ? 9.138 -1.875 -3.278 1.00 97.88 304 LEU A CA 1
ATOM 2294 C C . LEU A 1 304 ? 10.011 -1.961 -4.534 1.00 97.88 304 LEU A C 1
ATOM 2296 O O . LEU A 1 304 ? 11.011 -2.683 -4.524 1.00 97.88 304 LEU A O 1
ATOM 2300 N N . SER A 1 305 ? 9.688 -1.185 -5.572 1.00 96.44 305 SER A N 1
ATOM 2301 C CA . SER A 1 305 ? 10.469 -1.121 -6.817 1.00 96.44 305 SER A CA 1
ATOM 2302 C C . SER A 1 305 ? 11.878 -0.570 -6.586 1.00 96.44 305 SER A C 1
ATOM 2304 O O . SER A 1 305 ? 12.828 -1.027 -7.221 1.00 96.44 305 SER A O 1
ATOM 2306 N N . GLY A 1 306 ? 12.037 0.363 -5.644 1.00 96.06 306 GLY A N 1
ATOM 2307 C CA . GLY A 1 306 ? 13.341 0.873 -5.213 1.00 96.06 306 GLY A CA 1
ATOM 2308 C C . GLY A 1 306 ? 14.045 0.024 -4.148 1.00 96.06 306 GLY A C 1
ATOM 2309 O O . GLY A 1 306 ? 15.114 0.414 -3.688 1.00 96.06 306 GLY A O 1
ATOM 2310 N N . GLY A 1 307 ? 13.498 -1.126 -3.737 1.00 96.62 307 GLY A N 1
ATOM 2311 C CA . GLY A 1 307 ? 14.166 -2.039 -2.798 1.00 96.62 307 GLY A CA 1
ATOM 2312 C C . GLY A 1 307 ? 13.920 -1.770 -1.309 1.00 96.62 307 GLY A C 1
ATOM 2313 O O . GLY A 1 307 ? 14.668 -2.292 -0.480 1.00 96.62 307 GLY A O 1
ATOM 2314 N N . ALA A 1 308 ? 12.911 -0.970 -0.955 1.00 98.00 308 ALA A N 1
ATOM 2315 C CA . ALA A 1 308 ? 12.564 -0.706 0.439 1.00 98.00 308 ALA A CA 1
ATOM 2316 C C . ALA A 1 308 ? 11.937 -1.927 1.127 1.00 98.00 308 ALA A C 1
ATOM 2318 O O . ALA A 1 308 ? 11.353 -2.811 0.492 1.00 98.00 308 ALA A O 1
ATOM 2319 N N . LYS A 1 309 ? 11.988 -1.927 2.458 1.00 98.25 309 LYS A N 1
ATOM 2320 C CA . LYS A 1 309 ? 11.185 -2.815 3.298 1.00 98.25 309 LYS A CA 1
ATOM 2321 C C . LYS A 1 309 ? 9.961 -2.061 3.799 1.00 98.25 309 LYS A C 1
ATOM 2323 O O . LYS A 1 309 ? 10.094 -1.026 4.442 1.00 98.25 309 LYS A O 1
ATOM 2328 N N . VAL A 1 310 ? 8.771 -2.555 3.497 1.00 98.50 310 VAL A N 1
ATOM 2329 C CA . VAL A 1 310 ? 7.524 -1.820 3.704 1.00 98.50 310 VAL A CA 1
ATOM 2330 C C . VAL A 1 310 ? 6.578 -2.612 4.590 1.00 98.50 310 VAL A C 1
ATOM 2332 O O . VAL A 1 310 ? 6.321 -3.792 4.354 1.00 98.50 310 VAL A O 1
ATOM 2335 N N . ILE A 1 311 ? 6.021 -1.940 5.589 1.00 98.31 311 ILE A N 1
ATOM 2336 C CA . ILE A 1 311 ? 4.907 -2.429 6.392 1.00 98.31 311 ILE A CA 1
ATOM 2337 C C . ILE A 1 311 ? 3.646 -1.754 5.870 1.00 98.31 311 ILE A C 1
ATOM 2339 O O . ILE A 1 311 ? 3.474 -0.547 6.015 1.00 98.31 311 ILE A O 1
ATOM 2343 N N . ALA A 1 312 ? 2.777 -2.539 5.249 1.00 98.19 312 ALA A N 1
ATOM 2344 C CA . ALA A 1 312 ? 1.483 -2.107 4.751 1.00 98.19 312 ALA A CA 1
ATOM 2345 C C . ALA A 1 312 ? 0.392 -2.507 5.747 1.00 98.19 312 ALA A C 1
ATOM 2347 O O . ALA A 1 312 ? 0.299 -3.668 6.162 1.00 98.19 312 ALA A O 1
ATOM 2348 N N . THR A 1 313 ? -0.453 -1.555 6.130 1.00 97.62 313 THR A N 1
ATOM 2349 C CA . THR A 1 313 ? -1.560 -1.822 7.050 1.00 97.62 313 THR A CA 1
ATOM 2350 C C . THR A 1 313 ? -2.898 -1.894 6.321 1.00 97.62 313 THR A C 1
ATOM 2352 O O . THR A 1 313 ? -3.133 -1.202 5.329 1.00 97.62 313 THR A O 1
ATOM 2355 N N . THR A 1 314 ? -3.799 -2.752 6.802 1.00 96.81 314 THR A N 1
ATOM 2356 C CA . THR A 1 314 ? -5.149 -2.874 6.242 1.00 96.81 314 THR A CA 1
ATOM 2357 C C . THR A 1 314 ? -6.203 -3.055 7.330 1.00 96.81 314 THR A C 1
ATOM 2359 O O . THR A 1 314 ? -6.068 -3.903 8.212 1.00 96.81 314 THR A O 1
ATOM 2362 N N . SER A 1 315 ? -7.284 -2.281 7.242 1.00 94.38 315 SER A N 1
ATOM 2363 C CA . SER A 1 315 ? -8.468 -2.423 8.097 1.00 94.38 315 SER A CA 1
ATOM 2364 C C . SER A 1 315 ? -9.432 -3.512 7.601 1.00 94.38 315 SER A C 1
ATOM 2366 O O . SER A 1 315 ? -10.255 -4.006 8.364 1.00 94.38 315 SER A O 1
ATOM 2368 N N . SER A 1 316 ? -9.312 -3.947 6.340 1.00 92.81 316 SER A N 1
ATOM 2369 C CA . SER A 1 316 ? -10.187 -4.935 5.688 1.00 92.81 316 SER A CA 1
ATOM 2370 C C . SER A 1 316 ? -9.451 -6.249 5.398 1.00 92.81 316 SER A C 1
ATOM 2372 O O . SER A 1 316 ? -9.402 -6.747 4.266 1.00 92.81 316 SER A O 1
ATOM 2374 N N . TYR A 1 317 ? -8.843 -6.833 6.435 1.00 94.31 317 TYR A N 1
ATOM 2375 C CA . TYR A 1 317 ? -8.025 -8.039 6.301 1.00 94.31 317 TYR A CA 1
ATOM 2376 C C . TYR A 1 317 ? -8.854 -9.248 5.839 1.00 94.31 317 TYR A C 1
ATOM 2378 O O . TYR A 1 317 ? -9.683 -9.792 6.567 1.00 94.31 317 TYR A O 1
ATOM 2386 N N . SER A 1 318 ? -8.602 -9.701 4.613 1.00 95.62 318 SER A N 1
ATOM 2387 C CA . SER A 1 318 ? -9.300 -10.818 3.976 1.00 95.62 318 SER A CA 1
ATOM 2388 C C . SER A 1 318 ? -8.388 -11.509 2.963 1.00 95.62 318 SER A C 1
ATOM 2390 O O . SER A 1 318 ? -7.378 -10.941 2.550 1.00 95.62 318 SER A O 1
ATOM 2392 N N . ARG A 1 319 ? -8.770 -12.701 2.481 1.00 95.94 319 ARG A N 1
ATOM 2393 C CA . ARG A 1 319 ? -8.031 -13.387 1.404 1.00 95.94 319 ARG A CA 1
ATOM 2394 C C . ARG A 1 319 ? -7.910 -12.522 0.141 1.00 95.94 319 ARG A C 1
ATOM 2396 O O . ARG A 1 319 ? -6.861 -12.514 -0.494 1.00 95.94 319 ARG A O 1
ATOM 2403 N N . LYS A 1 320 ? -8.970 -11.791 -0.225 1.00 96.44 320 LYS A N 1
ATOM 2404 C CA . LYS A 1 320 ? -8.970 -10.890 -1.390 1.00 96.44 320 LYS A CA 1
ATOM 2405 C C . LYS A 1 320 ? -7.917 -9.790 -1.226 1.00 96.44 320 LYS A C 1
ATOM 2407 O O . LYS A 1 320 ? -7.167 -9.517 -2.157 1.00 96.44 320 LYS A O 1
ATOM 2412 N N . THR A 1 321 ? -7.842 -9.207 -0.032 1.00 95.62 321 THR A N 1
ATOM 2413 C CA . THR A 1 321 ? -6.880 -8.153 0.310 1.00 95.62 321 THR A CA 1
ATOM 2414 C C . THR A 1 321 ? -5.448 -8.683 0.340 1.00 95.62 321 THR A C 1
ATOM 2416 O O . THR A 1 321 ? -4.552 -8.056 -0.211 1.00 95.62 321 THR A O 1
ATOM 2419 N N . THR A 1 322 ? -5.215 -9.871 0.907 1.00 95.56 322 THR A N 1
ATOM 2420 C CA . THR A 1 322 ? -3.866 -10.460 0.929 1.00 95.56 322 THR A CA 1
ATOM 2421 C C . THR A 1 322 ? -3.369 -10.832 -0.465 1.00 95.56 322 THR A C 1
ATOM 2423 O O . THR A 1 322 ? -2.190 -10.649 -0.737 1.00 95.56 322 THR A O 1
ATOM 2426 N N . LEU A 1 323 ? -4.250 -11.316 -1.352 1.00 96.88 323 LEU A N 1
ATOM 2427 C CA . LEU A 1 323 ? -3.893 -11.615 -2.745 1.00 96.88 323 LEU A CA 1
ATOM 2428 C C . LEU A 1 323 ? -3.549 -10.349 -3.536 1.00 96.88 323 LEU A C 1
ATOM 2430 O O . LEU A 1 323 ? -2.663 -10.388 -4.377 1.00 96.88 323 LEU A O 1
ATOM 2434 N N . PHE A 1 324 ? -4.219 -9.230 -3.251 1.00 97.19 324 PHE A N 1
ATOM 2435 C CA . PHE A 1 324 ? -3.870 -7.934 -3.836 1.00 97.19 324 PHE A CA 1
ATOM 2436 C C . PHE A 1 324 ? -2.436 -7.518 -3.475 1.00 97.19 324 PHE A C 1
ATOM 2438 O O . PHE A 1 324 ? -1.661 -7.179 -4.361 1.00 97.19 324 PHE A O 1
ATOM 2445 N N . PHE A 1 325 ? -2.053 -7.610 -2.200 1.00 97.88 325 PHE A N 1
ATOM 2446 C CA . PHE A 1 325 ? -0.683 -7.293 -1.785 1.00 97.88 325 PHE A CA 1
ATOM 2447 C C . PHE A 1 325 ? 0.355 -8.315 -2.271 1.00 97.88 325 PHE A C 1
ATOM 2449 O O . PHE A 1 325 ? 1.495 -7.948 -2.546 1.00 97.88 325 PHE A O 1
ATOM 2456 N N . GLU A 1 326 ? -0.019 -9.591 -2.398 1.00 97.00 326 GLU A N 1
ATOM 2457 C CA . GLU A 1 326 ? 0.847 -10.598 -3.016 1.00 97.00 326 GLU A CA 1
ATOM 2458 C C . GLU A 1 326 ? 1.137 -10.249 -4.480 1.00 97.00 326 GLU A C 1
ATOM 2460 O O . GLU A 1 326 ? 2.288 -10.297 -4.903 1.00 97.00 326 GLU A O 1
ATOM 2465 N N . ASP A 1 327 ? 0.107 -9.874 -5.241 1.00 96.88 327 ASP A N 1
ATOM 2466 C CA . ASP A 1 327 ? 0.234 -9.493 -6.648 1.00 96.88 327 ASP A CA 1
ATOM 2467 C C . ASP A 1 327 ? 1.041 -8.198 -6.829 1.00 96.88 327 ASP A C 1
ATOM 2469 O O . ASP A 1 327 ? 1.922 -8.110 -7.688 1.00 96.88 327 ASP A O 1
ATOM 2473 N N . MET A 1 328 ? 0.832 -7.237 -5.925 1.00 97.00 328 MET A N 1
ATOM 2474 C CA . MET A 1 328 ? 1.649 -6.032 -5.813 1.00 97.00 328 MET A CA 1
ATOM 2475 C C . MET A 1 328 ? 3.132 -6.377 -5.612 1.00 97.00 328 MET A C 1
ATOM 2477 O O . MET A 1 328 ? 3.983 -5.872 -6.343 1.00 97.00 328 MET A O 1
ATOM 2481 N N . TYR A 1 329 ? 3.463 -7.265 -4.666 1.00 97.81 329 TYR A N 1
ATOM 2482 C CA . TYR A 1 329 ? 4.854 -7.672 -4.435 1.00 97.81 329 TYR A CA 1
ATOM 2483 C C . TYR A 1 329 ? 5.421 -8.513 -5.587 1.00 97.81 329 TYR A C 1
ATOM 2485 O O . TYR A 1 329 ? 6.584 -8.349 -5.950 1.00 97.81 329 TYR A O 1
ATOM 2493 N N . ARG A 1 330 ? 4.617 -9.392 -6.195 1.00 96.19 330 ARG A N 1
ATOM 2494 C CA . ARG A 1 330 ? 5.013 -10.181 -7.373 1.00 96.19 330 ARG A CA 1
ATOM 2495 C C . ARG A 1 330 ? 5.478 -9.273 -8.511 1.00 96.19 330 ARG A C 1
ATOM 2497 O O . ARG A 1 330 ? 6.515 -9.541 -9.120 1.00 96.19 330 ARG A O 1
ATOM 2504 N N . THR A 1 331 ? 4.735 -8.196 -8.745 1.00 93.62 331 THR A N 1
ATOM 2505 C CA . THR A 1 331 ? 5.006 -7.239 -9.818 1.00 93.62 331 THR A CA 1
ATOM 2506 C C . THR A 1 331 ? 6.144 -6.287 -9.441 1.00 93.62 331 THR A C 1
ATOM 2508 O O . THR A 1 331 ? 7.123 -6.181 -10.171 1.00 93.62 331 THR A O 1
ATOM 2511 N N . HIS A 1 332 ? 6.083 -5.638 -8.277 1.00 95.50 332 HIS A N 1
ATOM 2512 C CA . HIS A 1 332 ? 6.971 -4.514 -7.941 1.00 95.50 332 HIS A CA 1
ATOM 2513 C C . HIS A 1 332 ? 8.120 -4.852 -6.981 1.00 95.50 332 HIS A C 1
ATOM 2515 O O . HIS A 1 332 ? 9.031 -4.046 -6.816 1.00 95.50 332 HIS A O 1
ATOM 2521 N N . GLY A 1 333 ? 8.117 -6.022 -6.341 1.00 96.44 333 GLY A N 1
ATOM 2522 C CA . GLY A 1 333 ? 9.099 -6.395 -5.321 1.00 96.44 333 GLY A CA 1
ATOM 2523 C C . GLY A 1 333 ? 10.516 -6.535 -5.876 1.00 96.44 333 GLY A C 1
ATOM 2524 O O . GLY A 1 333 ? 10.874 -7.579 -6.422 1.00 96.44 333 GLY A O 1
ATOM 2525 N N . ALA A 1 334 ? 11.353 -5.510 -5.706 1.00 96.19 334 ALA A N 1
ATOM 2526 C CA . ALA A 1 334 ? 12.749 -5.540 -6.124 1.00 96.19 334 ALA A CA 1
ATOM 2527 C C . ALA A 1 334 ? 13.627 -6.423 -5.224 1.00 96.19 334 ALA A C 1
ATOM 2529 O O . ALA A 1 334 ? 13.224 -6.878 -4.148 1.00 96.19 334 ALA A O 1
ATOM 2530 N N . ARG A 1 335 ? 14.875 -6.654 -5.641 1.00 94.75 335 ARG A N 1
ATOM 2531 C CA . ARG A 1 335 ? 15.841 -7.396 -4.822 1.00 94.75 335 ARG A CA 1
ATOM 2532 C C . ARG A 1 335 ? 16.062 -6.706 -3.471 1.00 94.75 335 ARG A C 1
ATOM 2534 O O . ARG A 1 335 ? 16.269 -5.499 -3.409 1.00 94.75 335 ARG A O 1
ATOM 2541 N N . GLY A 1 336 ? 16.028 -7.479 -2.390 1.00 93.31 336 GLY A N 1
ATOM 2542 C CA . GLY A 1 336 ? 16.179 -6.951 -1.030 1.00 93.31 336 GLY A CA 1
ATOM 2543 C C . GLY A 1 336 ? 14.946 -6.232 -0.468 1.00 93.31 336 GLY A C 1
ATOM 2544 O O . GLY A 1 336 ? 14.946 -5.935 0.726 1.00 93.31 336 GLY A O 1
ATOM 2545 N N . SER A 1 337 ? 13.901 -6.011 -1.278 1.00 97.12 337 SER A N 1
ATOM 2546 C CA . SER A 1 337 ? 12.617 -5.507 -0.787 1.00 97.12 337 SER A CA 1
ATOM 2547 C C . SER A 1 337 ? 11.865 -6.579 -0.002 1.00 97.12 337 SER A C 1
ATOM 2549 O O . SER A 1 337 ? 11.960 -7.778 -0.289 1.00 97.12 337 SER A O 1
ATOM 2551 N N . GLU A 1 338 ? 11.072 -6.132 0.961 1.00 97.62 338 GLU A N 1
ATOM 2552 C CA . GLU A 1 338 ? 10.205 -6.983 1.770 1.00 97.62 338 GLU A CA 1
ATOM 2553 C C . GLU A 1 338 ? 8.883 -6.254 1.995 1.00 97.62 338 GLU A C 1
ATOM 2555 O O . GLU A 1 338 ? 8.893 -5.090 2.385 1.00 97.62 338 GLU A O 1
ATOM 2560 N N . LEU A 1 339 ? 7.754 -6.921 1.762 1.00 98.31 339 LEU A N 1
ATOM 2561 C CA . LEU A 1 339 ? 6.429 -6.393 2.083 1.00 98.31 339 LEU A CA 1
ATOM 2562 C C . LEU A 1 339 ? 5.833 -7.182 3.247 1.00 98.31 339 LEU A C 1
ATOM 2564 O O . LEU A 1 339 ? 5.664 -8.400 3.159 1.00 98.31 339 LEU A O 1
ATOM 2568 N N . ILE A 1 340 ? 5.472 -6.485 4.321 1.00 97.69 340 ILE A N 1
ATOM 2569 C CA . ILE A 1 340 ? 4.776 -7.054 5.472 1.00 97.69 340 ILE A CA 1
ATOM 2570 C C . ILE A 1 340 ? 3.382 -6.450 5.553 1.00 97.69 340 ILE A C 1
ATOM 2572 O O . ILE A 1 340 ? 3.230 -5.257 5.782 1.00 97.69 340 ILE A O 1
ATOM 2576 N N . VAL A 1 341 ? 2.356 -7.281 5.402 1.00 97.94 341 VAL A N 1
ATOM 2577 C CA . VAL A 1 341 ? 0.955 -6.864 5.498 1.00 97.94 341 VAL A CA 1
ATOM 2578 C C . VAL A 1 341 ? 0.395 -7.255 6.852 1.00 97.94 341 VAL A C 1
ATOM 2580 O O . VAL A 1 341 ? 0.401 -8.439 7.208 1.00 97.94 341 VAL A O 1
ATOM 2583 N N . VAL A 1 342 ? -0.134 -6.278 7.586 1.00 97.25 342 VAL A N 1
ATOM 2584 C CA . VAL A 1 342 ? -0.724 -6.481 8.914 1.00 97.25 342 VAL A CA 1
ATOM 2585 C C . VAL A 1 342 ? -2.163 -5.963 8.981 1.00 97.25 342 VAL A C 1
ATOM 2587 O O . VAL A 1 342 ? -2.463 -4.901 8.428 1.00 97.25 342 VAL A O 1
ATOM 2590 N N . PRO A 1 343 ? -3.073 -6.695 9.649 1.00 97.50 343 PRO A N 1
ATOM 2591 C CA . PRO A 1 343 ? -4.361 -6.134 10.030 1.00 97.50 343 PRO A CA 1
ATOM 2592 C C . PRO A 1 343 ? -4.134 -5.023 11.058 1.00 97.50 343 PRO A C 1
ATOM 2594 O O . PRO A 1 343 ? -3.316 -5.197 11.956 1.00 97.50 343 PRO A O 1
ATOM 2597 N N . PHE A 1 344 ? -4.815 -3.890 10.925 1.00 97.75 344 PHE A N 1
ATOM 2598 C CA . PHE A 1 344 ? -4.580 -2.739 11.795 1.00 97.75 344 PHE A CA 1
ATOM 2599 C C . PHE A 1 344 ? -5.774 -1.794 11.793 1.00 97.75 344 PHE A C 1
ATOM 2601 O O . PHE A 1 344 ? -6.281 -1.427 10.728 1.00 97.75 344 PHE A O 1
ATOM 2608 N N . ASN A 1 345 ? -6.170 -1.359 12.982 1.00 97.06 345 ASN A N 1
ATOM 2609 C CA . ASN A 1 345 ? -7.127 -0.290 13.176 1.00 97.06 345 ASN A CA 1
ATOM 2610 C C . ASN A 1 345 ? -6.431 0.963 13.729 1.00 97.06 345 ASN A C 1
ATOM 2612 O O . ASN A 1 345 ? -6.076 1.024 14.905 1.00 97.06 345 ASN A O 1
ATOM 2616 N N . GLN A 1 346 ? -6.300 2.001 12.898 1.00 96.69 346 GLN A N 1
ATOM 2617 C CA . GLN A 1 346 ? -5.683 3.268 13.308 1.00 96.69 346 GLN A CA 1
ATOM 2618 C C . GLN A 1 346 ? -6.517 4.038 14.351 1.00 96.69 346 GLN A C 1
ATOM 2620 O O . GLN A 1 346 ? -5.972 4.889 15.048 1.00 96.69 346 GLN A O 1
ATOM 2625 N N . GLY A 1 347 ? -7.811 3.732 14.494 1.00 95.19 347 GLY A N 1
ATOM 2626 C CA . GLY A 1 347 ? -8.662 4.277 15.555 1.00 95.19 347 GLY A CA 1
ATOM 2627 C C . GLY A 1 347 ? -8.418 3.641 16.928 1.00 95.19 347 GLY A C 1
ATOM 2628 O O . GLY A 1 347 ? -8.793 4.218 17.948 1.00 95.19 347 GLY A O 1
ATOM 2629 N N . SER A 1 348 ? -7.756 2.479 16.989 1.00 96.62 348 SER A N 1
ATOM 2630 C CA . SER A 1 348 ? -7.479 1.785 18.245 1.00 96.62 348 SER A CA 1
ATOM 2631 C C . SER A 1 348 ? -6.101 2.154 18.796 1.00 96.62 348 SER A C 1
ATOM 2633 O O . SER A 1 348 ? -5.058 1.811 18.241 1.00 96.62 348 SER A O 1
ATOM 2635 N N . THR A 1 349 ? -6.074 2.812 19.957 1.00 95.94 349 THR A N 1
ATOM 2636 C CA . THR A 1 349 ? -4.806 3.131 20.645 1.00 95.94 349 THR A CA 1
ATOM 2637 C C . THR A 1 349 ? -4.035 1.887 21.097 1.00 95.94 349 THR A C 1
ATOM 2639 O O . THR A 1 349 ? -2.818 1.962 21.275 1.00 95.94 349 THR A O 1
ATOM 2642 N N . GLY A 1 350 ? -4.728 0.755 21.276 1.00 96.31 350 GLY A N 1
ATOM 2643 C CA . GLY A 1 350 ? -4.112 -0.547 21.527 1.00 96.31 350 GLY A CA 1
ATOM 2644 C C . GLY A 1 350 ? -3.310 -1.014 20.316 1.00 96.31 350 GLY A C 1
ATOM 2645 O O . GLY A 1 350 ? -2.107 -1.229 20.440 1.00 96.31 350 GLY A O 1
ATOM 2646 N N . ASP A 1 351 ? -3.940 -1.047 19.139 1.00 97.38 351 ASP A N 1
ATOM 2647 C CA . ASP A 1 351 ? -3.285 -1.440 17.885 1.00 97.38 351 ASP A CA 1
ATOM 2648 C C . ASP A 1 351 ? -2.076 -0.563 17.557 1.00 97.38 351 ASP A C 1
ATOM 2650 O O . ASP A 1 351 ? -1.053 -1.084 17.125 1.00 97.38 351 ASP A O 1
ATOM 2654 N N . ILE A 1 352 ? -2.157 0.759 17.767 1.00 97.12 352 ILE A N 1
ATOM 2655 C CA . ILE A 1 352 ? -1.020 1.665 17.522 1.00 97.12 352 ILE A CA 1
ATOM 2656 C C . ILE A 1 352 ? 0.192 1.241 18.360 1.00 97.12 352 ILE A C 1
ATOM 2658 O O . ILE A 1 352 ? 1.298 1.129 17.831 1.00 97.12 352 ILE A O 1
ATOM 2662 N N . LYS A 1 353 ? -0.011 0.985 19.658 1.00 96.38 353 LYS A N 1
ATOM 2663 C CA . LYS A 1 353 ? 1.068 0.565 20.563 1.00 96.38 353 LYS A CA 1
ATOM 2664 C C . LYS A 1 353 ? 1.607 -0.805 20.179 1.00 96.38 353 LYS A C 1
ATOM 2666 O O . LYS A 1 353 ? 2.816 -0.964 20.066 1.00 96.38 353 LYS A O 1
ATOM 2671 N N . GLU A 1 354 ? 0.725 -1.771 19.935 1.00 95.69 354 GLU A N 1
ATOM 2672 C CA . GLU A 1 354 ? 1.137 -3.129 19.582 1.00 95.69 354 GLU A CA 1
ATOM 2673 C C . GLU A 1 354 ? 1.861 -3.196 18.232 1.00 95.69 354 GLU A C 1
ATOM 2675 O O . GLU A 1 354 ? 2.827 -3.950 18.099 1.00 95.69 354 GLU A O 1
ATOM 2680 N N . LEU A 1 355 ? 1.445 -2.388 17.250 1.00 96.50 355 LEU A N 1
ATOM 2681 C CA . LEU A 1 355 ? 2.121 -2.274 15.962 1.00 96.50 355 LEU A CA 1
ATOM 2682 C C . LEU A 1 355 ? 3.520 -1.680 16.134 1.00 96.50 355 LEU A C 1
ATOM 2684 O O . LEU A 1 355 ? 4.482 -2.269 15.649 1.00 96.50 355 LEU A O 1
ATOM 2688 N N . VAL A 1 356 ? 3.655 -0.549 16.832 1.00 96.06 356 VAL A N 1
ATOM 2689 C CA . VAL A 1 356 ? 4.967 0.080 17.073 1.00 96.06 356 VAL A CA 1
ATOM 2690 C C . VAL A 1 356 ? 5.887 -0.873 17.839 1.00 96.06 356 VAL A C 1
ATOM 2692 O O . VAL A 1 356 ? 7.027 -1.089 17.427 1.00 96.06 356 VAL A O 1
ATOM 2695 N N . ASP A 1 357 ? 5.376 -1.523 18.885 1.00 94.81 357 ASP A N 1
ATOM 2696 C CA . ASP A 1 357 ? 6.126 -2.527 19.638 1.00 94.81 357 ASP A CA 1
ATOM 2697 C C . ASP A 1 357 ? 6.565 -3.696 18.748 1.00 94.81 357 ASP A C 1
ATOM 2699 O O . ASP A 1 357 ? 7.691 -4.173 18.867 1.00 94.81 357 ASP A O 1
ATOM 2703 N N . TYR A 1 358 ? 5.705 -4.178 17.849 1.00 94.88 358 TYR A N 1
ATOM 2704 C CA . TYR A 1 358 ? 6.044 -5.250 16.911 1.00 94.88 358 TYR A CA 1
ATOM 2705 C C . TYR A 1 358 ? 7.160 -4.850 15.935 1.00 94.88 358 TYR A C 1
ATOM 2707 O O . TYR A 1 358 ? 8.035 -5.670 15.644 1.00 94.88 358 TYR A O 1
ATOM 2715 N N . ILE A 1 359 ? 7.150 -3.601 15.459 1.00 95.88 359 ILE A N 1
ATOM 2716 C CA . ILE A 1 359 ? 8.148 -3.067 14.524 1.00 95.88 359 ILE A CA 1
ATOM 2717 C C . ILE A 1 359 ? 9.528 -2.999 15.183 1.00 95.88 359 ILE A C 1
ATOM 2719 O O . ILE A 1 359 ? 10.499 -3.517 14.631 1.00 95.88 359 ILE A O 1
ATOM 2723 N N . TYR A 1 360 ? 9.602 -2.414 16.378 1.00 95.38 360 TYR A N 1
ATOM 2724 C CA . TYR A 1 360 ? 10.873 -2.093 17.031 1.00 95.38 360 TYR A CA 1
ATOM 2725 C C . TYR A 1 360 ? 11.439 -3.215 17.910 1.00 95.38 360 TYR A C 1
ATOM 2727 O O . TYR A 1 360 ? 12.623 -3.203 18.237 1.00 95.38 360 TYR A O 1
ATOM 2735 N N . ARG A 1 361 ? 10.628 -4.200 18.312 1.00 91.88 361 ARG A N 1
ATOM 2736 C CA . ARG A 1 361 ? 11.086 -5.306 19.168 1.00 91.88 361 ARG A CA 1
ATOM 2737 C C . ARG A 1 361 ? 12.090 -6.204 18.446 1.00 91.88 361 ARG A C 1
ATOM 2739 O O . ARG A 1 361 ? 11.842 -6.620 17.317 1.00 91.88 361 ARG A O 1
ATOM 2746 N N . ASP A 1 362 ? 13.165 -6.566 19.145 1.00 84.62 362 ASP A N 1
AT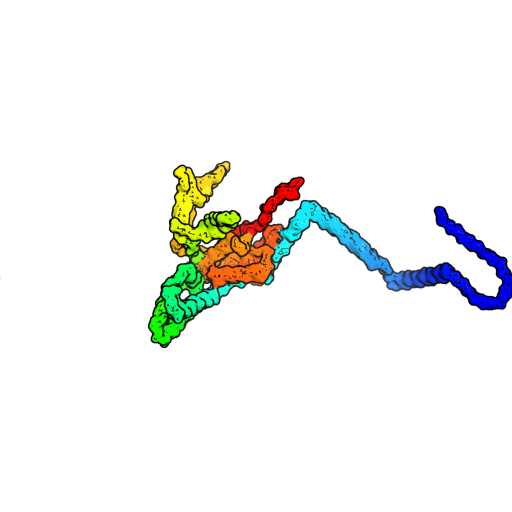OM 2747 C CA . ASP A 1 362 ? 14.280 -7.356 18.616 1.00 84.62 362 ASP A CA 1
ATOM 2748 C C . ASP A 1 362 ? 13.880 -8.697 17.983 1.00 84.62 362 ASP A C 1
ATOM 2750 O O . ASP A 1 362 ? 12.975 -9.415 18.436 1.00 84.62 362 ASP A O 1
ATOM 2754 N N . LEU A 1 363 ? 14.662 -9.087 16.972 1.00 72.94 363 LEU A N 1
ATOM 2755 C CA . LEU A 1 363 ? 14.570 -10.397 16.340 1.00 72.94 363 LEU A CA 1
ATOM 2756 C C . LEU A 1 363 ? 14.931 -11.497 17.358 1.00 72.94 363 LEU A C 1
ATOM 2758 O O . LEU A 1 363 ? 16.068 -11.601 17.808 1.00 72.94 363 LEU A O 1
ATOM 2762 N N . GLY A 1 364 ? 13.967 -12.353 17.702 1.00 64.19 364 GLY A N 1
ATOM 2763 C CA . GLY A 1 364 ? 14.187 -13.554 18.524 1.00 64.19 364 GLY A CA 1
ATOM 2764 C C . GLY A 1 364 ? 13.447 -13.571 19.863 1.00 64.19 364 GLY A C 1
ATOM 2765 O O . GLY A 1 364 ? 13.059 -14.646 20.320 1.00 64.19 364 GLY A O 1
ATOM 2766 N N . VAL A 1 365 ? 13.129 -12.411 20.442 1.00 51.44 365 VAL A N 1
ATOM 2767 C CA . VAL A 1 365 ? 12.273 -12.324 21.636 1.00 51.44 365 VAL A CA 1
ATOM 2768 C C . VAL A 1 365 ? 10.845 -12.030 21.172 1.00 51.44 365 VAL A C 1
ATOM 2770 O O . VAL A 1 365 ? 10.484 -10.903 20.858 1.00 51.44 365 VAL A O 1
ATOM 2773 N N . ALA A 1 366 ? 10.022 -13.077 21.067 1.00 56.75 366 ALA A N 1
ATOM 2774 C CA . ALA A 1 366 ? 8.593 -12.986 20.728 1.00 56.75 366 ALA A CA 1
ATOM 2775 C C . ALA A 1 366 ? 8.234 -12.471 19.310 1.00 56.75 366 ALA A C 1
ATOM 2777 O O . ALA A 1 366 ? 7.164 -11.893 19.129 1.00 56.75 366 ALA A O 1
ATOM 2778 N N . LYS A 1 367 ? 9.066 -12.759 18.294 1.00 69.75 367 LYS A N 1
ATOM 2779 C CA . LYS A 1 367 ? 8.776 -12.519 16.858 1.00 69.75 367 LYS A CA 1
ATOM 2780 C C . LYS A 1 367 ? 8.571 -11.039 16.459 1.00 69.75 367 LYS A C 1
ATOM 2782 O O . LYS A 1 367 ? 7.738 -10.769 15.601 1.00 69.75 367 LYS A O 1
ATOM 2787 N N . GLY A 1 368 ? 9.296 -10.097 17.066 1.00 84.00 368 GLY A N 1
ATOM 2788 C CA . GLY A 1 368 ? 9.377 -8.718 16.556 1.00 84.00 368 GLY A CA 1
ATOM 2789 C C . GLY A 1 368 ? 10.202 -8.610 15.265 1.00 84.00 368 GLY A C 1
ATOM 2790 O O . GLY A 1 368 ? 10.868 -9.576 14.873 1.00 84.00 368 GLY A O 1
ATOM 2791 N N . LEU A 1 369 ? 10.134 -7.456 14.594 1.00 91.06 369 LEU A N 1
ATOM 2792 C CA . LEU A 1 369 ? 10.863 -7.198 13.345 1.00 91.06 369 LEU A CA 1
ATOM 2793 C C . LEU A 1 369 ? 12.279 -6.652 13.555 1.00 91.06 369 LEU A C 1
ATOM 2795 O O . LEU A 1 369 ? 13.128 -6.861 12.690 1.00 91.06 369 LEU A O 1
ATOM 2799 N N . GLY A 1 370 ? 12.545 -5.977 14.674 1.00 92.81 370 GLY A N 1
ATOM 2800 C CA . GLY A 1 370 ? 13.811 -5.287 14.931 1.00 92.81 370 GLY A CA 1
ATOM 2801 C C . GLY A 1 370 ? 14.137 -4.241 13.862 1.00 92.81 370 GLY A C 1
ATOM 2802 O O . GLY A 1 370 ? 15.295 -4.105 13.470 1.00 92.81 370 GLY A O 1
ATOM 2803 N N . TRP A 1 371 ? 13.114 -3.586 13.307 1.00 94.88 371 TRP A N 1
ATOM 2804 C CA . TRP A 1 371 ? 13.269 -2.537 12.298 1.00 94.88 371 TRP A CA 1
ATOM 2805 C C . TRP A 1 371 ? 13.293 -1.162 12.962 1.00 94.88 371 TRP A C 1
ATOM 2807 O O . TRP A 1 371 ? 12.699 -0.964 14.019 1.00 94.88 371 TRP A O 1
ATOM 2817 N N . ASP A 1 372 ? 13.941 -0.211 12.294 1.00 96.19 372 ASP A N 1
ATOM 2818 C CA . ASP A 1 372 ? 13.905 1.210 12.632 1.00 96.19 372 ASP A CA 1
ATOM 2819 C C . ASP A 1 372 ? 13.378 1.986 11.421 1.00 96.19 372 ASP A C 1
ATOM 2821 O O . ASP A 1 372 ? 13.963 1.902 10.337 1.00 96.19 372 ASP A O 1
ATOM 2825 N N . LEU A 1 373 ? 12.229 2.649 11.587 1.00 97.25 373 LEU A N 1
ATOM 2826 C CA . LEU A 1 373 ? 11.486 3.287 10.500 1.00 97.25 373 LEU A CA 1
ATOM 2827 C C . LEU A 1 373 ? 12.190 4.549 9.995 1.00 97.25 373 LEU A C 1
ATOM 2829 O O . LEU A 1 373 ? 12.363 5.509 10.740 1.00 97.25 373 LEU A O 1
ATOM 2833 N N . ASP A 1 374 ? 12.491 4.590 8.695 1.00 98.12 374 ASP A N 1
ATOM 2834 C CA . ASP A 1 374 ? 12.942 5.813 8.019 1.00 98.12 374 ASP A CA 1
ATOM 2835 C C . ASP A 1 374 ? 11.758 6.696 7.596 1.00 98.12 374 ASP A C 1
ATOM 2837 O O . ASP A 1 374 ? 11.852 7.924 7.610 1.00 98.12 374 ASP A O 1
ATOM 2841 N N . TYR A 1 375 ? 10.645 6.071 7.191 1.00 97.69 375 TYR A N 1
ATOM 2842 C CA . TYR A 1 375 ? 9.483 6.760 6.628 1.00 97.69 375 TYR A CA 1
ATOM 2843 C C . TYR A 1 375 ? 8.166 6.289 7.246 1.00 97.69 375 TYR A C 1
ATOM 2845 O O . TYR A 1 375 ? 7.955 5.099 7.489 1.00 97.69 375 TYR A O 1
ATOM 2853 N N . VAL A 1 376 ? 7.236 7.228 7.429 1.00 98.00 376 VAL A N 1
ATOM 2854 C CA . VAL A 1 376 ? 5.860 6.947 7.852 1.00 98.00 376 VAL A CA 1
ATOM 2855 C C . VAL A 1 376 ? 4.897 7.708 6.945 1.00 98.00 376 VAL A C 1
ATOM 2857 O O . VAL A 1 376 ? 4.962 8.931 6.856 1.00 98.00 376 VAL A O 1
ATOM 2860 N N . PHE A 1 377 ? 3.986 6.979 6.302 1.00 97.81 377 PHE A N 1
ATOM 2861 C CA . PHE A 1 377 ? 2.936 7.499 5.425 1.00 97.81 377 PHE A CA 1
ATOM 2862 C C . PHE A 1 377 ? 1.560 7.188 6.042 1.00 97.81 377 PHE A C 1
ATOM 2864 O O . PHE A 1 377 ? 0.992 6.126 5.775 1.00 97.81 377 PHE A O 1
ATOM 2871 N N . PRO A 1 378 ? 1.024 8.062 6.917 1.00 96.69 378 PRO A N 1
ATOM 2872 C CA . PRO A 1 378 ? -0.195 7.789 7.673 1.00 96.69 378 PRO A CA 1
ATOM 2873 C C . PRO A 1 378 ? -1.460 8.201 6.895 1.00 96.69 378 PRO A C 1
ATOM 2875 O O . PRO A 1 378 ? -2.169 9.116 7.307 1.00 96.69 378 PRO A O 1
ATOM 2878 N N . PHE A 1 379 ? -1.737 7.569 5.748 1.00 96.69 379 PHE A N 1
ATOM 2879 C CA . PHE A 1 379 ? -2.840 7.966 4.853 1.00 96.69 379 PHE A CA 1
ATOM 2880 C C . PHE A 1 379 ? -4.184 7.297 5.167 1.00 96.69 379 PHE A C 1
ATOM 2882 O O . PHE A 1 379 ? -5.159 7.525 4.451 1.00 96.69 379 PHE A O 1
ATOM 2889 N N . ALA A 1 380 ? -4.277 6.463 6.208 1.00 94.19 380 ALA A N 1
ATOM 2890 C CA . ALA A 1 380 ? -5.564 5.881 6.574 1.00 94.19 380 ALA A CA 1
ATOM 2891 C C . ALA A 1 380 ? -6.564 6.975 6.974 1.00 94.19 380 ALA A C 1
ATOM 2893 O O . ALA A 1 380 ? -6.304 7.788 7.860 1.00 94.19 380 ALA A O 1
ATOM 2894 N N . ALA A 1 381 ? -7.724 6.943 6.330 1.00 93.38 381 ALA A N 1
ATOM 2895 C CA . ALA A 1 381 ? -8.837 7.841 6.570 1.00 93.38 381 ALA A CA 1
ATOM 2896 C C . ALA A 1 381 ? -10.155 7.089 6.354 1.00 93.38 381 ALA A C 1
ATOM 2898 O O . ALA A 1 381 ? -10.188 6.036 5.711 1.00 93.38 381 ALA A O 1
ATOM 2899 N N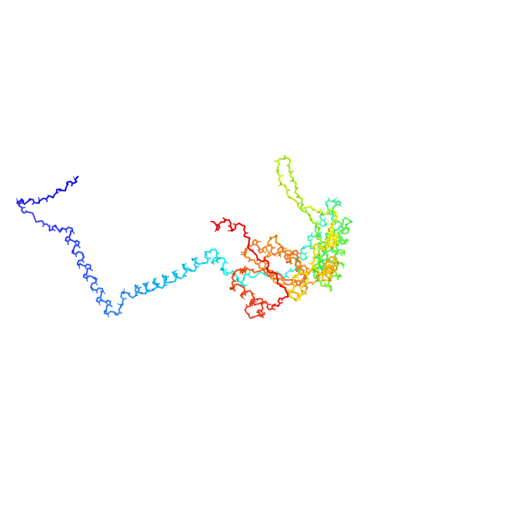 . VAL A 1 382 ? -11.237 7.649 6.886 1.00 88.88 382 VAL A N 1
ATOM 2900 C CA . VAL A 1 382 ? -12.609 7.197 6.639 1.00 88.88 382 VAL A CA 1
ATOM 2901 C C . VAL A 1 382 ? -13.310 8.289 5.840 1.00 88.88 382 VAL A C 1
ATOM 2903 O O . VAL A 1 382 ? -13.134 9.473 6.124 1.00 88.88 382 VAL A O 1
ATOM 2906 N N . SER A 1 383 ? -14.066 7.905 4.813 1.00 86.81 383 SER A N 1
ATOM 2907 C CA . SER A 1 383 ? -14.870 8.848 4.040 1.00 86.81 383 SER A CA 1
ATOM 2908 C C . SER A 1 383 ? -16.077 9.294 4.859 1.00 86.81 383 SER A C 1
ATOM 2910 O O . SER A 1 383 ? -16.901 8.456 5.220 1.00 86.81 383 SER A O 1
ATOM 2912 N N . ASP A 1 384 ? -16.208 10.596 5.081 1.00 84.75 384 ASP A N 1
ATOM 2913 C CA . ASP A 1 384 ? -17.408 11.201 5.650 1.00 84.75 384 ASP A CA 1
ATOM 2914 C C . ASP A 1 384 ? -18.057 12.110 4.598 1.00 84.75 384 ASP A C 1
ATOM 2916 O O . ASP A 1 384 ? -17.469 13.102 4.160 1.00 84.75 384 ASP A O 1
ATOM 2920 N N . ILE A 1 385 ? -19.253 11.728 4.144 1.00 85.00 385 ILE A N 1
ATOM 2921 C CA . ILE A 1 385 ? -20.018 12.455 3.132 1.00 85.00 385 ILE A CA 1
ATOM 2922 C C . ILE A 1 385 ? -21.375 12.813 3.733 1.00 85.00 385 ILE A C 1
ATOM 2924 O O . ILE A 1 385 ? -22.250 11.963 3.873 1.00 85.00 385 ILE A O 1
ATOM 2928 N N . GLY A 1 386 ? -21.572 14.098 4.028 1.00 76.81 386 GLY A N 1
ATOM 2929 C CA . GLY A 1 386 ? -22.880 14.635 4.408 1.00 76.81 386 GLY A CA 1
ATOM 2930 C C . GLY A 1 386 ? -23.260 14.514 5.888 1.00 76.81 386 GLY A C 1
ATOM 2931 O O . GLY A 1 386 ? -24.411 14.806 6.207 1.00 76.81 386 GLY A O 1
ATOM 2932 N N . SER A 1 387 ? -22.336 14.180 6.798 1.00 70.06 387 SER A N 1
ATOM 2933 C CA . SER A 1 387 ? -22.589 14.119 8.256 1.00 70.06 387 SER A CA 1
ATOM 2934 C C . SER A 1 387 ? -23.206 15.387 8.860 1.00 70.06 387 SER A C 1
ATOM 2936 O O . SER A 1 387 ? -23.997 15.319 9.807 1.00 70.06 387 SER A O 1
ATOM 2938 N N . PHE A 1 388 ? -22.905 16.555 8.284 1.00 67.06 388 PHE A N 1
ATOM 2939 C CA . PHE A 1 388 ? -23.497 17.834 8.686 1.00 67.06 388 PHE A CA 1
ATOM 2940 C C . PHE A 1 388 ? -25.003 17.937 8.399 1.00 67.06 388 PHE A C 1
ATOM 2942 O O . PHE A 1 388 ? -25.693 18.673 9.096 1.00 67.06 388 PHE A O 1
ATOM 2949 N N . ALA A 1 389 ? -25.523 17.228 7.392 1.00 56.84 389 ALA A N 1
ATOM 2950 C CA . ALA A 1 389 ? -26.933 17.303 7.008 1.00 56.84 389 ALA A CA 1
ATOM 2951 C C . ALA A 1 389 ? -27.834 16.367 7.830 1.00 56.84 389 ALA A C 1
ATOM 2953 O O . ALA A 1 389 ? -29.030 16.614 7.926 1.00 56.84 389 ALA A O 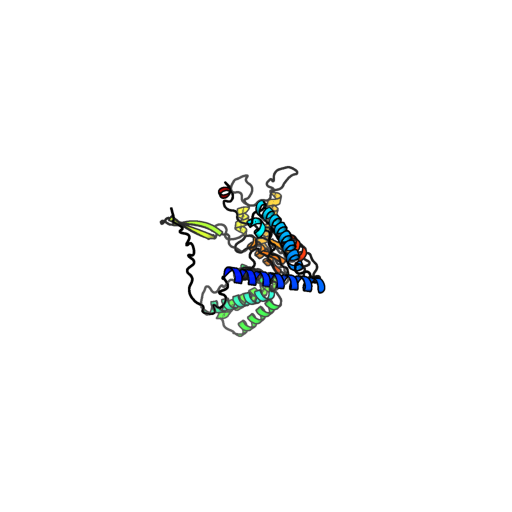1
ATOM 2954 N N . THR A 1 390 ? -27.277 15.307 8.423 1.00 55.12 390 THR A N 1
ATOM 2955 C CA . THR A 1 390 ? -28.015 14.324 9.240 1.00 55.12 390 THR A CA 1
ATOM 2956 C C . THR A 1 390 ? -28.001 14.629 10.740 1.00 55.12 390 THR A C 1
ATOM 2958 O O . THR A 1 390 ? -28.705 13.963 11.492 1.00 55.12 390 THR A O 1
ATOM 2961 N N . SER A 1 391 ? -27.200 15.609 11.173 1.00 50.44 391 SER A N 1
ATOM 2962 C CA . SER A 1 391 ? -27.065 16.024 12.583 1.00 50.44 391 SER A CA 1
ATOM 2963 C C . SER A 1 391 ? -27.801 17.336 12.921 1.00 50.44 391 SER A C 1
ATOM 2965 O O . SER A 1 391 ? -27.690 17.823 14.047 1.00 50.44 391 SER A O 1
ATOM 2967 N N . LEU A 1 392 ? -28.521 17.912 11.949 1.00 42.38 392 LEU A N 1
ATOM 2968 C CA . LEU A 1 392 ? -29.493 19.007 12.102 1.00 42.38 392 LEU A CA 1
ATOM 2969 C C . LEU A 1 392 ? -30.907 18.423 12.141 1.00 42.38 392 LEU A C 1
ATOM 2971 O O . LEU A 1 392 ? -31.730 18.961 12.916 1.00 42.38 392 LEU A O 1
#